Protein AF-0000000081908137 (afdb_homodimer)

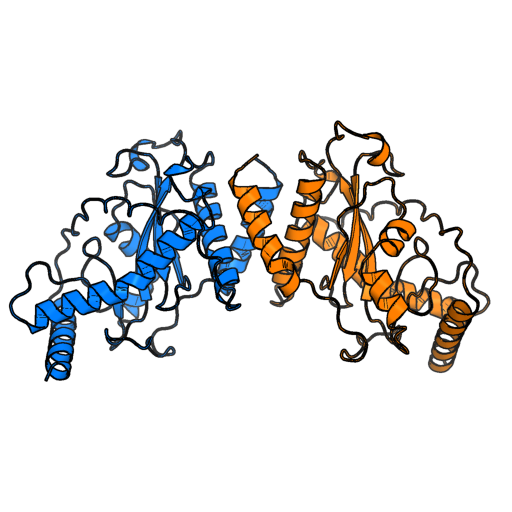Secondary structure (DSSP, 8-state):
--HHHHHHHHHHHHTHHHH--PPPTTTSPPBPSSSTTEEEEEEEEEEEBPPPSSSGGGGB-TTSSBEEEEEEEE-TT--EEEEEEEEETTS-HHHHHHTSHHHHHHHHH--SS-EEEE-TTS---SSEE---SS--SHHHHHHHHHHHHHHHHHHHHHHHHHHH-GGG-GGG--B-S-HHHHHHHHHHHHHHHHHHHHTT------SS-------------------HHHHHHHHHHHHHHHHHH-/--HHHHHHHHHHHHTHHHH--PPPTTTSPPBPSSSTTEEEEEEEEEEEBPPPSSSGGGGB-TTSSBEEEEEEEE-TT--EEEEEEEEETTS-HHHHHHTSHHHHHHHHH--SS-EEEE-TTS---SSEE---SS--SHHHHHHHHHHHHHHHHHHHHHHHHHHH-GGG-GGG--B-S-HHHHHHHHHHHHHHHHHHHHTT------SS-------------------HHHHHHHHHHHHHHHHHH-

Solvent-accessible surface area (backbone atoms only — not comparable to full-atom values): 27047 Å² total; per-residue (Å²): 125,65,66,54,52,56,42,51,40,49,55,41,56,75,46,33,69,81,53,35,52,64,75,55,84,84,78,53,80,52,50,89,60,92,44,77,23,38,64,30,30,44,49,72,48,66,35,31,30,48,78,50,90,68,70,42,71,51,20,34,22,97,84,69,46,36,19,36,36,29,37,40,26,20,35,84,86,41,44,47,21,42,77,46,59,81,43,39,21,49,56,51,63,38,57,55,43,68,73,30,72,64,46,54,50,47,69,69,63,57,52,77,79,40,28,32,38,33,52,57,32,36,66,56,36,71,43,28,47,44,64,68,91,76,56,75,58,68,37,42,46,48,42,37,50,37,51,53,57,61,45,44,31,43,56,49,38,56,51,47,48,27,67,70,34,44,60,49,24,58,91,69,40,57,36,88,51,55,72,69,53,48,31,43,51,52,52,37,51,52,39,53,48,32,61,49,55,76,66,74,56,73,71,71,73,68,88,59,80,76,73,73,74,69,77,74,65,83,63,62,56,51,91,62,87,67,47,71,64,21,52,50,48,53,49,50,52,29,49,52,51,42,59,67,74,99,126,66,68,54,50,56,41,50,40,50,56,42,57,75,46,34,67,81,55,35,54,64,75,53,87,83,77,54,78,52,49,87,59,91,44,77,24,38,66,30,30,44,50,74,46,65,35,31,31,48,77,50,90,69,69,43,70,52,19,34,21,95,84,69,46,36,19,37,34,28,38,37,26,20,35,82,87,41,44,46,21,43,76,47,59,82,42,39,21,49,57,50,64,39,57,55,45,69,72,30,70,63,44,54,49,46,68,70,62,56,51,76,81,40,28,31,38,33,52,56,33,36,62,58,35,71,43,28,47,42,65,68,91,76,58,76,59,69,38,43,47,49,44,38,49,37,51,54,57,60,44,46,32,44,56,49,37,56,50,47,49,29,67,72,34,44,61,49,24,58,91,71,38,56,37,89,50,55,71,69,54,49,30,43,50,51,52,36,50,51,40,51,48,32,61,48,56,76,64,74,56,73,70,71,71,69,88,60,79,75,73,74,74,68,77,73,65,84,63,62,58,53,90,61,86,66,48,71,63,22,52,49,49,54,49,51,52,30,49,51,51,42,59,66,74,98

Sequence (492 aa):
MSNCLAQFLEALQRRAARYIAFPSPGRSAPHPGPFPGVLGLLGSMHVALRAPSENELAFRNARNFHSMNMQVVCDAAGAITNVVAKFPGSCPNAAVLENSALARLLDGMRPEGVWVLGDRSYPLKTWLMTPILFPCGPAEERYNALHHQALSALRHTLTLLKRRFRCLDAAGGCLQYTPQKVCQIFLACCVLHNIALRRRMPLEPPDGPEPDPEPELPLQAPHVQISSEARAVRARIVQQVRDSMGMSNCLAQFLEALQRRAARYIAFPSPGRSAPHPGPFPGVLGLLGSMHVALRAPSENELAFRNARNFHSMNMQVVCDAAGAITNVVAKFPGSCPNAAVLENSALARLLDGMRPEGVWVLGDRSYPLKTWLMTPILFPCGPAEERYNALHHQALSALRHTLTLLKRRFRCLDAAGGCLQYTPQKVCQIFLACCVLHNIALRRRMPLEPPDGPEPDPEPELPLQAPHVQISSEARAVRARIVQQVRDSMG

pLDDT: mean 87.95, std 15.4, range [37.25, 98.69]

Nearest PDB structures (foldseek):
  7xum-assembly1_A  TM=2.821E-01  e=6.887E+00  Homo sapiens
  7xun-assembly1_A  TM=2.230E-01  e=3.275E+00  Homo sapiens

Foldseek 3Di:
DPPVLVVLLVVCVVCLCVQAAQDDQPPDAADDAPQWAERKEKDKAWAAADQDPPPSVQQQAPVGGGTWIKIWIAGQLLQTHDIDQDGHRHDQPQRSLVPDPVVVVCVVVLHPRHAYEYELLHAQDSRYDYQDPDDDDDLSVVVNVRSVVSNVSVVVSNLVLCVVPVSRPCVSPHHHDDSVVSSSVSSSSSSVSSVCSVPVPPDPDPPDPRPDPPPDPPSPRPPDDHDPSSVVSVVVSSVVSVVVVD/DPPVLVVLLVVCVVCLCVQAAQDDQPPDAADDAPQWAERKEKDKAWAAADQDPPPSVQQQAPVGGGTWIKIWIAGQLLQTHDIDQDGHRHDQPQRSLVPDPVVVVCVVVLHPRHAYEYELLHAQDSRYDYQDPDDDDDLSVLVNVRSVVSNVSVVVSNLVLCVVPVSRPCVSPHHHDDSVVSSSVSSSSSSVSSVCSVPVPPPPPPPDPRPDPPPDPPSPRPPDDHDPSSVVSVVVSSVVSVVVVD

InterPro domains:
  IPR026103 Harbinger transposase-derived nuclease, animal [PR02086] (1-20)
  IPR026103 Harbinger transposase-derived nuclease, animal [PR02086] (49-70)
  IPR026103 Harbinger transposase-derived nuclease, animal [PR02086] (70-93)
  IPR026103 Harbinger transposase-derived nuclease, animal [PR02086] (164-185)
  IPR027806 Harbinger transposase-derived nuclease domain [PF13359] (44-194)
  IPR045249 Putative nuclease HARBI1-like [PTHR22930] (2-207)

Organism: Chrysolophus pictus (NCBI:txid9089)

Radius of gyration: 28.2 Å; Cα contacts (8 Å, |Δi|>4): 797; chains: 2; bounding box: 52×85×57 Å

Structure (mmCIF, N/CA/C/O backbone):
data_AF-0000000081908137-model_v1
#
loop_
_entity.id
_entity.type
_entity.pdbx_description
1 polymer 'Putative nuclease HARBI1'
#
loop_
_atom_site.group_PDB
_atom_site.id
_atom_site.type_symbol
_atom_site.label_atom_id
_atom_site.label_alt_id
_atom_site.label_comp_id
_atom_site.label_asym_id
_atom_site.label_entity_id
_atom_site.label_seq_id
_atom_site.pdbx_PDB_ins_code
_atom_site.Cartn_x
_atom_site.Cartn_y
_atom_site.Cartn_z
_atom_site.occupancy
_atom_site.B_iso_or_equiv
_atom_site.auth_seq_id
_atom_site.auth_comp_id
_atom_site.auth_asym_id
_atom_site.auth_atom_id
_atom_site.pdbx_PDB_model_num
ATOM 1 N N . MET A 1 1 ? 19.578 4.137 -6.406 1 45.19 1 MET A N 1
ATOM 2 C CA . MET A 1 1 ? 18.266 4.129 -5.766 1 45.19 1 MET A CA 1
ATOM 3 C C . MET A 1 1 ? 17.453 2.906 -6.195 1 45.19 1 MET A C 1
ATOM 5 O O . MET A 1 1 ? 17.516 2.496 -7.355 1 45.19 1 MET A O 1
ATOM 9 N N . SER A 1 2 ? 17.062 2.135 -5.176 1 63.31 2 SER A N 1
ATOM 10 C CA . SER A 1 2 ? 16.5 0.821 -5.5 1 63.31 2 SER A CA 1
ATOM 11 C C . SER A 1 2 ? 15.297 0.941 -6.418 1 63.31 2 SER A C 1
ATOM 13 O O . SER A 1 2 ? 14.391 1.744 -6.164 1 63.31 2 SER A O 1
ATOM 15 N N . ASN A 1 3 ? 15.43 0.657 -7.734 1 79.38 3 ASN A N 1
ATOM 16 C CA . ASN A 1 3 ? 14.391 0.49 -8.742 1 79.38 3 ASN A CA 1
ATOM 17 C C . ASN A 1 3 ? 13.086 -0.021 -8.125 1 79.38 3 ASN A C 1
ATOM 19 O O . ASN A 1 3 ? 12 0.446 -8.484 1 79.38 3 ASN A O 1
ATOM 23 N N . CYS A 1 4 ? 13.25 -0.655 -7 1 83.94 4 CYS A N 1
ATOM 24 C CA . CYS A 1 4 ? 12.062 -1.228 -6.363 1 83.94 4 CYS A CA 1
ATOM 25 C C . CYS A 1 4 ? 11.258 -0.153 -5.641 1 83.94 4 CYS A C 1
ATOM 27 O O . CYS A 1 4 ? 10.031 -0.113 -5.75 1 83.94 4 CYS A O 1
ATOM 29 N N . LEU A 1 5 ? 11.992 0.728 -4.977 1 87.25 5 LEU A N 1
ATOM 30 C CA . LEU A 1 5 ? 11.32 1.8 -4.254 1 87.25 5 LEU A CA 1
ATOM 31 C C . LEU A 1 5 ? 10.531 2.686 -5.207 1 87.25 5 LEU A C 1
ATOM 33 O O . LEU A 1 5 ? 9.367 3.006 -4.945 1 87.25 5 LEU A O 1
ATOM 37 N N . ALA A 1 6 ? 11.164 2.998 -6.258 1 90.38 6 ALA A N 1
ATOM 38 C CA . ALA A 1 6 ? 10.508 3.846 -7.25 1 90.38 6 ALA A CA 1
ATOM 39 C C . ALA A 1 6 ? 9.227 3.197 -7.758 1 90.38 6 ALA A C 1
ATOM 41 O O . ALA A 1 6 ? 8.203 3.871 -7.926 1 90.38 6 ALA A O 1
ATOM 42 N N . GLN A 1 7 ? 9.242 1.963 -7.965 1 88.44 7 GLN A N 1
ATOM 43 C CA . GLN A 1 7 ? 8.078 1.24 -8.469 1 88.44 7 GLN A CA 1
ATOM 44 C C . GLN A 1 7 ? 6.969 1.184 -7.422 1 88.44 7 GLN A C 1
ATOM 46 O O . GLN A 1 7 ? 5.789 1.349 -7.75 1 88.44 7 GLN A O 1
ATOM 51 N N . PHE A 1 8 ? 7.371 1.001 -6.184 1 90.75 8 PHE A N 1
ATOM 52 C CA . PHE A 1 8 ? 6.402 1.013 -5.09 1 90.75 8 PHE A CA 1
ATOM 53 C C . PHE A 1 8 ? 5.75 2.383 -4.965 1 90.75 8 PHE A C 1
ATOM 55 O O . PHE A 1 8 ? 4.527 2.484 -4.836 1 90.75 8 PHE A O 1
ATOM 62 N N . LEU A 1 9 ? 6.59 3.395 -5.031 1 93.69 9 LEU A N 1
ATOM 63 C CA . LEU A 1 9 ? 6.082 4.758 -4.906 1 93.69 9 LEU A CA 1
ATOM 64 C C . LEU A 1 9 ? 5.102 5.078 -6.027 1 93.69 9 LEU A C 1
ATOM 66 O O . LEU A 1 9 ? 4.047 5.668 -5.785 1 93.69 9 LEU A O 1
ATOM 70 N N . GLU A 1 10 ? 5.434 4.621 -7.199 1 93.12 10 GLU A N 1
ATOM 71 C CA . GLU A 1 10 ? 4.555 4.852 -8.344 1 93.12 10 GLU A CA 1
ATOM 72 C C . GLU A 1 10 ? 3.221 4.133 -8.164 1 93.12 10 GLU A C 1
ATOM 74 O O . GLU A 1 10 ? 2.16 4.703 -8.43 1 93.12 10 GLU A O 1
ATOM 79 N N . ALA A 1 11 ? 3.289 2.951 -7.715 1 90.88 11 ALA A N 1
ATOM 80 C CA . ALA A 1 11 ? 2.08 2.158 -7.508 1 90.88 11 ALA A CA 1
ATOM 81 C C . ALA A 1 11 ? 1.176 2.801 -6.457 1 90.88 11 ALA A C 1
ATOM 83 O O . ALA A 1 11 ? -0.04 2.891 -6.648 1 90.88 11 ALA A O 1
ATOM 84 N N . LEU A 1 12 ? 1.76 3.26 -5.43 1 92.31 12 LEU A N 1
ATOM 85 C CA . LEU A 1 12 ? 0.99 3.871 -4.352 1 92.31 12 LEU A CA 1
ATOM 86 C C . LEU A 1 12 ? 0.445 5.23 -4.777 1 92.31 12 LEU A C 1
ATOM 88 O O . LEU A 1 12 ? -0.684 5.586 -4.43 1 92.31 12 LEU A O 1
ATOM 92 N N . GLN A 1 13 ? 1.273 5.961 -5.488 1 93.56 13 GLN A N 1
ATOM 93 C CA . GLN A 1 13 ? 0.853 7.277 -5.953 1 93.56 13 GLN A CA 1
ATOM 94 C C . GLN A 1 13 ? -0.36 7.172 -6.875 1 93.56 13 GLN A C 1
ATOM 96 O O . GLN A 1 13 ? -1.287 7.98 -6.781 1 93.56 13 GLN A O 1
ATOM 101 N N . ARG A 1 14 ? -0.333 6.168 -7.684 1 89.31 14 ARG A N 1
ATOM 102 C CA . ARG A 1 14 ? -1.414 5.965 -8.641 1 89.31 14 ARG A CA 1
ATOM 103 C C . ARG A 1 14 ? -2.736 5.703 -7.926 1 89.31 14 ARG A C 1
ATOM 105 O O . ARG A 1 14 ? -3.807 5.988 -8.469 1 89.31 14 ARG A O 1
ATOM 112 N N . ARG A 1 15 ? -2.639 5.34 -6.719 1 88.31 15 ARG A N 1
ATOM 113 C CA . ARG A 1 15 ? -3.859 4.965 -6.012 1 88.31 15 ARG A CA 1
ATOM 114 C C . ARG A 1 15 ? -4.105 5.887 -4.824 1 88.31 15 ARG A C 1
ATOM 116 O O . ARG A 1 15 ? -4.98 5.617 -3.994 1 88.31 15 ARG A O 1
ATOM 123 N N . ALA A 1 16 ? -3.396 6.902 -4.781 1 93.94 16 ALA A N 1
ATOM 124 C CA . ALA A 1 16 ? -3.443 7.777 -3.615 1 93.94 16 ALA A CA 1
ATOM 125 C C . ALA A 1 16 ? -4.84 8.359 -3.424 1 93.94 16 ALA A C 1
ATOM 127 O O . ALA A 1 16 ? -5.316 8.484 -2.293 1 93.94 16 ALA A O 1
ATOM 128 N N . ALA A 1 17 ? -5.531 8.688 -4.52 1 92.19 17 ALA A N 1
ATOM 129 C CA . ALA A 1 17 ? -6.824 9.359 -4.469 1 92.19 17 ALA A CA 1
ATOM 130 C C . ALA A 1 17 ? -7.887 8.453 -3.846 1 92.19 17 ALA A C 1
ATOM 132 O O . ALA A 1 17 ? -8.914 8.938 -3.367 1 92.19 17 ALA A O 1
ATOM 133 N N . ARG A 1 18 ? -7.633 7.156 -3.789 1 89.56 18 ARG A N 1
ATOM 134 C CA . ARG A 1 18 ? -8.57 6.207 -3.197 1 89.56 18 ARG A CA 1
ATOM 135 C C . ARG A 1 18 ? -8.453 6.199 -1.677 1 89.56 18 ARG A C 1
ATOM 137 O O . ARG A 1 18 ? -9.406 5.855 -0.978 1 89.56 18 ARG A O 1
ATOM 144 N N . TYR A 1 19 ? -7.332 6.609 -1.253 1 92.44 19 TYR A N 1
ATOM 145 C CA . TYR A 1 19 ? -7.082 6.484 0.179 1 92.44 19 TYR A CA 1
ATOM 146 C C . TYR A 1 19 ? -7.043 7.852 0.849 1 92.44 19 TYR A C 1
ATOM 148 O O . TYR A 1 19 ? -7.18 7.957 2.07 1 92.44 19 TYR A O 1
ATOM 156 N N . ILE A 1 20 ? -6.797 8.828 0.025 1 96.44 20 ILE A N 1
ATOM 157 C CA . ILE A 1 20 ? -6.762 10.211 0.501 1 96.44 20 ILE A CA 1
ATOM 158 C C . ILE A 1 20 ? -7.766 11.055 -0.278 1 96.44 20 ILE A C 1
ATOM 160 O O . ILE A 1 20 ? -7.531 11.398 -1.439 1 96.44 20 ILE A O 1
ATOM 164 N N . ALA A 1 21 ? -8.844 11.328 0.419 1 94.75 21 ALA A N 1
ATOM 165 C CA . ALA A 1 21 ? -9.906 12.094 -0.234 1 94.75 21 ALA A CA 1
ATOM 166 C C . ALA A 1 21 ? -10.562 13.062 0.744 1 94.75 21 ALA A C 1
ATOM 168 O O . ALA A 1 21 ? -11.047 12.648 1.803 1 94.75 21 ALA A O 1
ATOM 169 N N . PHE A 1 22 ? -10.555 14.305 0.347 1 95.19 22 PHE A N 1
ATOM 170 C CA . PHE A 1 22 ? -11.234 15.305 1.156 1 95.19 22 PHE A CA 1
ATOM 171 C C . PHE A 1 22 ? -12.75 15.172 1.031 1 95.19 22 PHE A C 1
ATOM 173 O O . PHE A 1 22 ? -13.273 15.039 -0.075 1 95.19 22 PHE A O 1
ATOM 180 N N . PRO A 1 23 ? -13.359 15.219 2.113 1 91.19 23 PRO A N 1
ATOM 181 C CA . PRO A 1 23 ? -14.812 15.055 2.035 1 91.19 23 PRO A CA 1
ATOM 182 C C . PRO A 1 23 ? -15.5 16.219 1.337 1 91.19 23 PRO A C 1
ATOM 184 O O . PRO A 1 23 ? -15.047 17.359 1.441 1 91.19 23 PRO A O 1
ATOM 187 N N . SER A 1 24 ? -16.422 15.906 0.567 1 84.75 24 SER A N 1
ATOM 188 C CA . SER A 1 24 ? -17.219 16.969 -0.044 1 84.75 24 SER A CA 1
ATOM 189 C C . SER A 1 24 ? -18 17.75 1.007 1 84.75 24 SER A C 1
ATOM 191 O O . SER A 1 24 ? -18.781 17.156 1.769 1 84.75 24 SER A O 1
ATOM 193 N N . PRO A 1 25 ? -17.781 19.094 0.791 1 74.25 25 PRO A N 1
ATOM 194 C CA . PRO A 1 25 ? -18.531 19.906 1.755 1 74.25 25 PRO A CA 1
ATOM 195 C C . PRO A 1 25 ? -20.031 19.844 1.534 1 74.25 25 PRO A C 1
ATOM 197 O O . PRO A 1 25 ? -20.5 19.75 0.392 1 74.25 25 PRO A O 1
ATOM 200 N N . GLY A 1 26 ? -20.844 19.328 2.475 1 68.56 26 GLY A N 1
ATOM 201 C CA . GLY A 1 26 ? -22.297 19.219 2.363 1 68.56 26 GLY A CA 1
ATOM 202 C C . GLY A 1 26 ? -22.781 17.781 2.412 1 68.56 26 GLY A C 1
ATOM 203 O O . GLY A 1 26 ? -23.953 17.531 2.686 1 68.56 26 GLY A O 1
ATOM 204 N N . ARG A 1 27 ? -21.906 16.938 1.953 1 59.53 27 ARG A N 1
ATOM 205 C CA . ARG A 1 27 ? -22.359 15.547 1.912 1 59.53 27 ARG A CA 1
ATOM 206 C C . ARG A 1 27 ? -21.891 14.781 3.145 1 59.53 27 ARG A C 1
ATOM 208 O O . ARG A 1 27 ? -22.375 13.68 3.42 1 59.53 27 ARG A O 1
ATOM 215 N N . SER A 1 28 ? -21.016 15.43 3.789 1 64.69 28 SER A N 1
ATOM 216 C CA . SER A 1 28 ? -20.438 14.703 4.918 1 64.69 28 SER A CA 1
ATOM 217 C C . SER A 1 28 ? -20.781 15.375 6.242 1 64.69 28 SER A C 1
ATOM 219 O O . SER A 1 28 ? -20.75 16.609 6.344 1 64.69 28 SER A O 1
ATOM 221 N N . ALA A 1 29 ? -21.359 14.547 7.066 1 63.62 29 ALA A N 1
ATOM 222 C CA . ALA A 1 29 ? -21.656 15.055 8.406 1 63.62 29 ALA A CA 1
ATOM 223 C C . ALA A 1 29 ? -20.359 15.414 9.148 1 63.62 29 ALA A C 1
ATOM 225 O O . ALA A 1 29 ? -19.359 14.711 9.039 1 63.62 29 ALA A O 1
ATOM 226 N N . PRO A 1 30 ? -20.469 16.578 9.773 1 68.19 30 PRO A N 1
ATOM 227 C CA . PRO A 1 30 ? -19.297 16.938 10.578 1 68.19 30 PRO A CA 1
ATOM 228 C C . PRO A 1 30 ? -18.969 15.891 11.641 1 68.19 30 PRO A C 1
ATOM 230 O O . PRO A 1 30 ? -19.844 15.125 12.055 1 68.19 30 PRO A O 1
ATOM 233 N N . HIS A 1 31 ? -17.672 15.836 11.891 1 70.75 31 HIS A N 1
ATOM 234 C CA . HIS A 1 31 ? -17.266 14.914 12.938 1 70.75 31 HIS A CA 1
ATOM 235 C C . HIS A 1 31 ? -17.812 15.336 14.297 1 70.75 31 HIS A C 1
ATOM 237 O O . HIS A 1 31 ? -17.844 16.531 14.617 1 70.75 31 HIS A O 1
ATOM 243 N N . PRO A 1 32 ? -18.328 14.344 14.883 1 73.81 32 PRO A N 1
ATOM 244 C CA . PRO A 1 32 ? -18.812 14.688 16.219 1 73.81 32 PRO A CA 1
ATOM 245 C C . PRO A 1 32 ? -17.688 15.141 17.156 1 73.81 32 PRO A C 1
ATOM 247 O O . PRO A 1 32 ? -16.562 14.656 17.047 1 73.81 32 PRO A O 1
ATOM 250 N N . GLY A 1 33 ? -17.844 16.234 17.859 1 80.56 33 GLY A N 1
ATOM 251 C CA . GLY A 1 33 ? -16.891 16.734 18.828 1 80.56 33 GLY A CA 1
ATOM 252 C C . GLY A 1 33 ? -17.344 18.031 19.484 1 80.56 33 GLY A C 1
ATOM 253 O O . GLY A 1 33 ? -18.406 18.562 19.172 1 80.56 33 GLY A O 1
ATOM 254 N N . PRO A 1 34 ? -16.516 18.359 20.422 1 83.44 34 PRO A N 1
ATOM 255 C CA . PRO A 1 34 ? -16.875 19.578 21.156 1 83.44 34 PRO A CA 1
ATOM 256 C C . PRO A 1 34 ? -16.828 20.828 20.297 1 83.44 34 PRO A C 1
ATOM 258 O O . PRO A 1 34 ? -17.641 21.734 20.484 1 83.44 34 PRO A O 1
ATOM 261 N N . PHE A 1 35 ? -15.938 20.828 19.359 1 92.06 35 PHE A N 1
ATOM 262 C CA . PHE A 1 35 ? -15.914 21.938 18.406 1 92.06 35 PHE A CA 1
ATOM 263 C C . PHE A 1 35 ? -16.891 21.703 17.266 1 92.06 35 PHE A C 1
ATOM 265 O O . PHE A 1 35 ? -16.844 20.656 16.609 1 92.06 35 PHE A O 1
ATOM 272 N N . PRO A 1 36 ? -17.719 22.562 17.094 1 87.44 36 PRO A N 1
ATOM 273 C CA . PRO A 1 36 ? -18.781 22.281 16.109 1 87.44 36 PRO A CA 1
ATOM 274 C C . PRO A 1 36 ? -18.266 22.312 14.672 1 87.44 36 PRO A C 1
ATOM 276 O O . PRO A 1 36 ? -17.391 23.109 14.344 1 87.44 36 PRO A O 1
ATOM 279 N N . GLY A 1 37 ? -18.766 21.469 13.844 1 90.88 37 GLY A N 1
ATOM 280 C CA . GLY A 1 37 ? -18.688 21.547 12.398 1 90.88 37 GLY A CA 1
ATOM 281 C C . GLY A 1 37 ? -17.297 21.297 11.867 1 90.88 37 GLY A C 1
ATOM 282 O O . GLY A 1 37 ? -16.875 21.938 10.891 1 90.88 37 GLY A O 1
ATOM 283 N N . VAL A 1 38 ? -16.547 20.5 12.461 1 93.38 38 VAL A N 1
ATOM 284 C CA . VAL A 1 38 ? -15.172 20.266 12.023 1 93.38 38 VAL A CA 1
ATOM 285 C C . VAL A 1 38 ? -15.164 19.391 10.773 1 93.38 38 VAL A C 1
ATOM 287 O O . VAL A 1 38 ? -15.586 18.234 10.812 1 93.38 38 VAL A O 1
ATOM 290 N N . LEU A 1 39 ? -14.688 19.969 9.711 1 94.19 39 LEU A N 1
ATOM 291 C CA . LEU A 1 39 ? -14.57 19.281 8.43 1 94.19 39 LEU A CA 1
ATOM 292 C C . LEU A 1 39 ? -13.211 18.609 8.305 1 94.19 39 LEU A C 1
ATOM 294 O O . LEU A 1 39 ? -13.094 17.547 7.68 1 94.19 39 LEU A O 1
ATOM 298 N N . GLY A 1 40 ? -12.211 19.219 8.836 1 96.5 40 GLY A N 1
ATOM 299 C CA . GLY A 1 40 ? -10.844 18.719 8.797 1 96.5 40 GLY A CA 1
ATOM 300 C C . GLY A 1 40 ? -9.891 19.516 9.672 1 96.5 40 GLY A C 1
ATOM 301 O O . GLY A 1 40 ? -10.203 20.641 10.07 1 96.5 40 GLY A O 1
ATOM 302 N N . LEU A 1 41 ? -8.82 18.891 10 1 98 41 LEU A N 1
ATOM 303 C CA . LEU A 1 41 ? -7.758 19.484 10.805 1 98 41 LEU A CA 1
ATOM 304 C C . LEU A 1 41 ? -6.496 19.688 9.977 1 98 41 LEU A C 1
ATOM 306 O O . LEU A 1 41 ? -5.914 18.734 9.477 1 98 41 LEU A O 1
ATOM 310 N N . LEU A 1 42 ? -6.102 20.906 9.875 1 98.56 42 LEU A N 1
ATOM 311 C CA . LEU A 1 42 ? -5.047 21.328 8.961 1 98.56 42 LEU A CA 1
ATOM 312 C C . LEU A 1 42 ? -3.74 21.562 9.711 1 98.56 42 LEU A C 1
ATOM 314 O O . LEU A 1 42 ? -3.727 22.234 10.742 1 98.56 42 LEU A O 1
ATOM 318 N N . GLY A 1 43 ? -2.684 21 9.188 1 98 43 GLY A N 1
ATOM 319 C CA . GLY A 1 43 ? -1.354 21.234 9.727 1 98 43 GLY A CA 1
ATOM 320 C C . GLY A 1 43 ? -0.245 20.953 8.734 1 98 43 GLY A C 1
ATOM 321 O O . GLY A 1 43 ? -0.493 20.859 7.527 1 98 43 GLY A O 1
ATOM 322 N N . SER A 1 44 ? 0.969 20.953 9.258 1 97.56 44 SER A N 1
ATOM 323 C CA . SER A 1 44 ? 2.135 20.766 8.406 1 97.56 44 SER A CA 1
ATOM 324 C C . SER A 1 44 ? 3.18 19.891 9.078 1 97.56 44 SER A C 1
ATOM 326 O O . SER A 1 44 ? 3.174 19.734 10.305 1 97.56 44 SER A O 1
ATOM 328 N N . MET A 1 45 ? 3.977 19.266 8.227 1 96.94 45 MET A N 1
ATOM 329 C CA . MET A 1 45 ? 5.117 18.469 8.68 1 96.94 45 MET A CA 1
ATOM 330 C C . MET A 1 45 ? 6.332 18.719 7.793 1 96.94 45 MET A C 1
ATOM 332 O O . MET A 1 45 ? 6.238 18.656 6.566 1 96.94 45 MET A O 1
ATOM 336 N N . HIS A 1 46 ? 7.457 19.047 8.438 1 97.12 46 HIS A N 1
ATOM 337 C CA . HIS A 1 46 ? 8.703 19.188 7.695 1 97.12 46 HIS A CA 1
ATOM 338 C C . HIS A 1 46 ? 9.43 17.859 7.586 1 97.12 46 HIS A C 1
ATOM 340 O O . HIS A 1 46 ? 9.695 17.203 8.594 1 97.12 46 HIS A O 1
ATOM 346 N N . VAL A 1 47 ? 9.688 17.453 6.418 1 97.12 47 VAL A N 1
ATOM 347 C CA . VAL A 1 47 ? 10.438 16.234 6.152 1 97.12 47 VAL A CA 1
ATOM 348 C C . VAL A 1 47 ? 11.859 16.594 5.703 1 97.12 47 VAL A C 1
ATOM 350 O O . VAL A 1 47 ? 12.047 17.234 4.668 1 97.12 47 VAL A O 1
ATOM 353 N N . ALA A 1 48 ? 12.781 16.172 6.484 1 96.56 48 ALA A N 1
ATOM 354 C CA . ALA A 1 48 ? 14.18 16.531 6.25 1 96.56 48 ALA A CA 1
ATOM 355 C C . ALA A 1 48 ? 14.734 15.805 5.027 1 96.56 48 ALA A C 1
ATOM 357 O O . ALA A 1 48 ? 14.438 14.633 4.812 1 96.56 48 ALA A O 1
ATOM 358 N N . LEU A 1 49 ? 15.516 16.516 4.195 1 95.81 49 LEU A N 1
ATOM 359 C CA . LEU A 1 49 ? 16.188 15.914 3.047 1 95.81 49 LEU A CA 1
ATOM 360 C C . LEU A 1 49 ? 17.625 16.438 2.92 1 95.81 49 LEU A C 1
ATOM 362 O O . LEU A 1 49 ? 17.969 17.469 3.525 1 95.81 49 LEU A O 1
ATOM 366 N N . ARG A 1 50 ? 18.375 15.695 2.199 1 93.88 50 ARG A N 1
ATOM 367 C CA . ARG A 1 50 ? 19.719 16.156 1.888 1 93.88 50 ARG A CA 1
ATOM 368 C C . ARG A 1 50 ? 19.688 17.469 1.095 1 93.88 50 ARG A C 1
ATOM 370 O O . ARG A 1 50 ? 18.812 17.656 0.243 1 93.88 50 ARG A O 1
ATOM 377 N N . ALA A 1 51 ? 20.609 18.312 1.377 1 94 51 ALA A N 1
ATOM 378 C CA . ALA A 1 51 ? 20.672 19.594 0.68 1 94 51 ALA A CA 1
ATOM 379 C C . ALA A 1 51 ? 20.656 19.391 -0.833 1 94 51 ALA A C 1
ATOM 381 O O . ALA A 1 51 ? 21.547 18.75 -1.396 1 94 51 ALA A O 1
ATOM 382 N N . PRO A 1 52 ? 19.609 19.938 -1.477 1 92.75 52 PRO A N 1
ATOM 383 C CA . PRO A 1 52 ? 19.594 19.844 -2.938 1 92.75 52 PRO A CA 1
ATOM 384 C C . PRO A 1 52 ? 20.672 20.688 -3.6 1 92.75 52 PRO A C 1
ATOM 386 O O . PRO A 1 52 ? 21.094 21.703 -3.035 1 92.75 52 PRO A O 1
ATOM 389 N N . SER A 1 53 ? 21.016 20.234 -4.73 1 91.81 53 SER A N 1
ATOM 390 C CA . SER A 1 53 ? 22.078 20.922 -5.445 1 91.81 53 SER A CA 1
ATOM 391 C C . SER A 1 53 ? 21.578 22.25 -6.027 1 91.81 53 SER A C 1
ATOM 393 O O . SER A 1 53 ? 22.328 23.219 -6.102 1 91.81 53 SER A O 1
ATOM 395 N N . GLU A 1 54 ? 20.391 22.25 -6.406 1 91.5 54 GLU A N 1
ATOM 396 C CA . GLU A 1 54 ? 19.797 23.438 -6.996 1 91.5 54 GLU A CA 1
ATOM 397 C C . GLU A 1 54 ? 18.938 24.188 -5.984 1 91.5 54 GLU A C 1
ATOM 399 O O . GLU A 1 54 ? 18.125 23.594 -5.289 1 91.5 54 GLU A O 1
ATOM 404 N N . ASN A 1 55 ? 19.094 25.562 -5.867 1 93.12 55 ASN A N 1
ATOM 405 C CA . ASN A 1 55 ? 18.281 26.422 -5.016 1 93.12 55 ASN A CA 1
ATOM 406 C C . ASN A 1 55 ? 18.25 25.922 -3.574 1 93.12 55 ASN A C 1
ATOM 408 O O . ASN A 1 55 ? 17.188 25.781 -2.977 1 93.12 55 ASN A O 1
ATOM 412 N N . GLU A 1 56 ? 19.359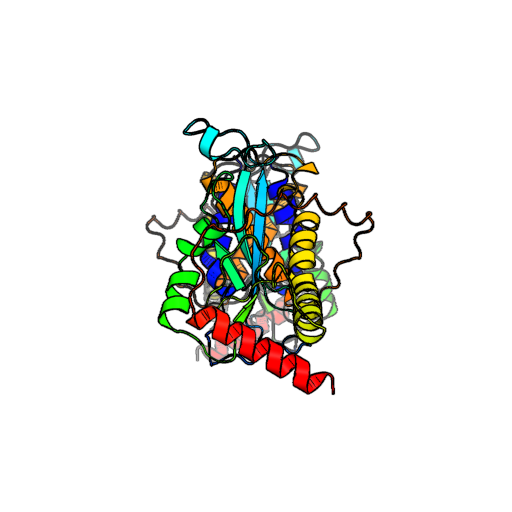 25.609 -3.082 1 94.38 56 GLU A N 1
ATOM 413 C CA . GLU A 1 56 ? 19.516 25 -1.76 1 94.38 56 GLU A CA 1
ATOM 414 C C . GLU A 1 56 ? 18.797 25.844 -0.695 1 94.38 56 GLU A C 1
ATOM 416 O O . GLU A 1 56 ? 18.156 25.297 0.201 1 94.38 56 GLU A O 1
ATOM 421 N N . LEU A 1 57 ? 18.891 27.141 -0.729 1 94.31 57 LEU A N 1
ATOM 422 C CA . LEU A 1 57 ? 18.375 28.031 0.291 1 94.31 57 LEU A CA 1
ATOM 423 C C . LEU A 1 57 ? 16.859 27.922 0.388 1 94.31 57 LEU A C 1
ATOM 425 O O . LEU A 1 57 ? 16.281 28.125 1.46 1 94.31 57 LEU A O 1
ATOM 429 N N . ALA A 1 58 ? 16.234 27.625 -0.714 1 96.69 58 ALA A N 1
ATOM 430 C CA . ALA A 1 58 ? 14.773 27.469 -0.729 1 96.69 58 ALA A CA 1
ATOM 431 C C . ALA A 1 58 ? 14.328 26.344 0.198 1 96.69 58 ALA A C 1
ATOM 433 O O . ALA A 1 58 ? 13.211 26.359 0.714 1 96.69 58 ALA A O 1
ATOM 434 N N . PHE A 1 59 ? 15.273 25.484 0.46 1 97.38 59 PHE A N 1
ATOM 435 C CA . PHE A 1 59 ? 14.891 24.281 1.203 1 97.38 59 PHE A CA 1
ATOM 436 C C . PHE A 1 59 ? 15.289 24.406 2.668 1 97.38 59 PHE A C 1
ATOM 438 O O . PHE A 1 59 ? 15.016 23.516 3.471 1 97.38 59 PHE A O 1
ATOM 445 N N . ARG A 1 60 ? 15.859 25.484 3.09 1 96.19 60 ARG A N 1
ATOM 446 C CA . ARG A 1 60 ? 16.234 25.719 4.48 1 96.19 60 ARG A CA 1
ATOM 447 C C . ARG A 1 60 ? 15.055 26.266 5.277 1 96.19 60 ARG A C 1
ATOM 449 O O . ARG A 1 60 ? 14.516 27.328 4.949 1 96.19 60 ARG A O 1
ATOM 456 N N . ASN A 1 61 ? 14.68 25.453 6.281 1 93.75 61 ASN A N 1
ATOM 457 C CA . ASN A 1 61 ? 13.531 25.891 7.07 1 93.75 61 ASN A CA 1
ATOM 458 C C . ASN A 1 61 ? 13.953 26.797 8.219 1 93.75 61 ASN A C 1
ATOM 460 O O . ASN A 1 61 ? 15.133 27.125 8.352 1 93.75 61 ASN A O 1
ATOM 464 N N . ALA A 1 62 ? 12.977 27.266 8.984 1 90.31 62 ALA A N 1
ATOM 465 C CA . ALA A 1 62 ? 13.203 28.219 10.07 1 90.31 62 ALA A CA 1
ATOM 466 C C . ALA A 1 62 ? 14.078 27.609 11.164 1 90.31 62 ALA A C 1
ATOM 468 O O . ALA A 1 62 ? 14.664 28.328 11.977 1 90.31 62 ALA A O 1
ATOM 469 N N . ARG A 1 63 ? 14.156 26.297 11.195 1 91.31 63 ARG A N 1
ATOM 470 C CA . ARG A 1 63 ? 14.992 25.609 12.172 1 91.31 63 ARG A CA 1
ATOM 471 C C . ARG A 1 63 ? 16.391 25.344 11.625 1 91.31 63 ARG A C 1
ATOM 473 O O . ARG A 1 63 ? 17.172 24.594 12.219 1 91.31 63 ARG A O 1
ATOM 480 N N . ASN A 1 64 ? 16.578 25.781 10.5 1 91.94 64 ASN A N 1
ATOM 481 C CA . ASN A 1 64 ? 17.906 25.812 9.891 1 91.94 64 ASN A CA 1
ATOM 482 C C . ASN A 1 64 ? 18.344 24.438 9.398 1 91.94 64 ASN A C 1
ATOM 484 O O . ASN A 1 64 ? 19.516 24.078 9.5 1 91.94 64 ASN A O 1
ATOM 488 N N . PHE A 1 65 ? 17.484 23.656 8.945 1 94.5 65 PHE A N 1
ATOM 489 C CA . PHE A 1 65 ? 17.812 22.438 8.219 1 94.5 65 PHE A CA 1
ATOM 490 C C . PHE A 1 65 ? 17 22.328 6.93 1 94.5 65 PHE A C 1
ATOM 492 O O . PHE A 1 65 ? 16.016 23.062 6.754 1 94.5 65 PHE A O 1
ATOM 499 N N . HIS A 1 66 ? 17.484 21.562 6.012 1 96.94 66 HIS A N 1
ATOM 500 C CA . HIS A 1 66 ? 16.828 21.438 4.719 1 96.94 66 HIS A CA 1
ATOM 501 C C . HIS A 1 66 ? 15.633 20.484 4.797 1 96.94 66 HIS A C 1
ATOM 503 O O . HIS A 1 66 ? 15.766 19.359 5.273 1 96.94 66 HIS A O 1
ATOM 509 N N . SER A 1 67 ? 14.469 20.984 4.324 1 97.56 67 SER A N 1
ATOM 510 C CA . SER A 1 67 ? 13.266 20.172 4.418 1 97.56 67 SER A CA 1
ATOM 511 C C . SER A 1 67 ? 12.273 20.516 3.316 1 97.56 67 SER A C 1
ATOM 513 O O . SER A 1 67 ? 12.445 21.516 2.607 1 97.56 67 SER A O 1
ATOM 515 N N . MET A 1 68 ? 11.414 19.578 3.055 1 97.81 68 MET A N 1
ATOM 516 C CA . MET A 1 68 ? 10.164 19.906 2.379 1 97.81 68 MET A CA 1
ATOM 517 C C . MET A 1 68 ? 9.07 20.234 3.389 1 97.81 68 MET A C 1
ATOM 519 O O . MET A 1 68 ? 8.992 19.609 4.449 1 97.81 68 MET A O 1
ATOM 523 N N . ASN A 1 69 ? 8.242 21.266 3.133 1 98.12 69 ASN A N 1
ATOM 524 C CA . ASN A 1 69 ? 7.086 21.609 3.953 1 98.12 69 ASN A CA 1
ATOM 525 C C . ASN A 1 69 ? 5.816 20.938 3.441 1 98.12 69 ASN A C 1
ATOM 527 O O . ASN A 1 69 ? 5.25 21.359 2.434 1 98.12 69 ASN A O 1
ATOM 531 N N . MET A 1 70 ? 5.371 19.859 4.184 1 98.5 70 MET A N 1
ATOM 532 C CA . MET A 1 70 ? 4.223 19.047 3.781 1 98.5 70 MET A CA 1
ATOM 533 C C . MET A 1 70 ? 2.961 19.484 4.512 1 98.5 70 MET A C 1
ATOM 535 O O . MET A 1 70 ? 2.922 19.484 5.746 1 98.5 70 MET A O 1
ATOM 539 N N . GLN A 1 71 ? 1.938 19.906 3.734 1 98.69 71 GLN A N 1
ATOM 540 C CA . GLN A 1 71 ? 0.645 20.219 4.332 1 98.69 71 GLN A CA 1
ATOM 541 C C . GLN A 1 71 ? -0.237 18.969 4.43 1 98.69 71 GLN A C 1
ATOM 543 O O . GLN A 1 71 ? -0.315 18.188 3.482 1 98.69 71 GLN A O 1
ATOM 548 N N . VAL A 1 72 ? -0.881 18.766 5.582 1 98.69 72 VAL A N 1
ATOM 549 C CA . VAL A 1 72 ? -1.722 17.594 5.824 1 98.69 72 VAL A CA 1
ATOM 550 C C . VAL A 1 72 ? -3.057 18.031 6.422 1 98.69 72 VAL A C 1
ATOM 552 O O . VAL A 1 72 ? -3.098 18.906 7.285 1 98.69 72 VAL A O 1
ATOM 555 N N . VAL A 1 73 ? -4.156 17.469 5.898 1 98.56 73 VAL A N 1
ATOM 556 C CA . VAL A 1 73 ? -5.461 17.562 6.551 1 98.56 73 VAL A CA 1
ATOM 557 C C . VAL A 1 73 ? -5.906 16.156 6.992 1 98.56 73 VAL A C 1
ATOM 559 O O . VAL A 1 73 ? -5.801 15.195 6.23 1 98.56 73 VAL A O 1
ATOM 562 N N . CYS A 1 74 ? -6.312 16.016 8.219 1 97.69 74 CYS A N 1
ATOM 563 C CA . CYS A 1 74 ? -6.887 14.75 8.656 1 97.69 74 CYS A CA 1
ATOM 564 C C . CYS A 1 74 ? -8.219 14.969 9.359 1 97.69 74 CYS A C 1
ATOM 566 O O . CYS A 1 74 ? -8.586 16.109 9.664 1 97.69 74 CYS A O 1
ATOM 568 N N . ASP A 1 75 ? -8.992 13.969 9.531 1 94.69 75 ASP A N 1
ATOM 569 C CA . ASP A 1 75 ? -10.234 14.055 10.305 1 94.69 75 ASP A CA 1
ATOM 570 C C . ASP A 1 75 ? -9.984 13.711 11.773 1 94.69 75 ASP A C 1
ATOM 572 O O . ASP A 1 75 ? -8.844 13.523 12.195 1 94.69 75 ASP A O 1
ATOM 576 N N . ALA A 1 76 ? -11.047 13.664 12.516 1 93.06 76 ALA A N 1
ATOM 577 C CA . ALA A 1 76 ? -10.945 13.484 13.961 1 93.06 76 ALA A CA 1
ATOM 578 C C . ALA A 1 76 ? -10.445 12.078 14.305 1 93.06 76 ALA A C 1
ATOM 580 O O . ALA A 1 76 ? -9.93 11.852 15.398 1 93.06 76 ALA A O 1
ATOM 581 N N . ALA A 1 77 ? -10.578 11.172 13.367 1 92 77 ALA A N 1
ATOM 582 C CA . ALA A 1 77 ? -10.148 9.789 13.586 1 92 77 ALA A CA 1
ATOM 583 C C . ALA A 1 77 ? -8.688 9.602 13.172 1 92 77 ALA A C 1
ATOM 585 O O . ALA A 1 77 ? -8.117 8.523 13.375 1 92 77 ALA A O 1
ATOM 586 N N . GLY A 1 78 ? -8.117 10.617 12.562 1 95.12 78 GLY A N 1
ATOM 587 C CA . GLY A 1 78 ? -6.711 10.555 12.188 1 95.12 78 GLY A CA 1
ATOM 588 C C . GLY A 1 78 ? -6.492 10.125 10.75 1 95.12 78 GLY A C 1
ATOM 589 O O . GLY A 1 78 ? -5.352 9.922 10.328 1 95.12 78 GLY A O 1
ATOM 590 N N . ALA A 1 79 ? -7.602 9.969 10.047 1 96 79 ALA A N 1
ATOM 591 C CA . ALA A 1 79 ? -7.469 9.656 8.625 1 96 79 ALA A CA 1
ATOM 592 C C . ALA A 1 79 ? -7.059 10.891 7.832 1 96 79 ALA A C 1
ATOM 594 O O . ALA A 1 79 ? -7.688 11.945 7.941 1 96 79 ALA A O 1
ATOM 595 N N . ILE A 1 80 ? -6.02 10.703 7.023 1 98 80 ILE A N 1
ATOM 596 C CA . ILE A 1 80 ? -5.535 11.82 6.211 1 98 80 ILE A CA 1
ATOM 597 C C . ILE A 1 80 ? -6.434 11.992 4.988 1 98 80 ILE A C 1
ATOM 599 O O . ILE A 1 80 ? -6.645 11.047 4.223 1 98 80 ILE A O 1
ATOM 603 N N . THR A 1 81 ? -6.918 13.203 4.832 1 97.75 81 THR A N 1
ATOM 604 C CA . THR A 1 81 ? -7.93 13.406 3.801 1 97.75 81 THR A CA 1
ATOM 605 C C . THR A 1 81 ? -7.398 14.305 2.688 1 97.75 81 THR A C 1
ATOM 607 O O . THR A 1 81 ? -7.992 14.391 1.61 1 97.75 81 THR A O 1
ATOM 610 N N . ASN A 1 82 ? -6.301 14.969 2.922 1 98.38 82 ASN A N 1
ATOM 611 C CA . ASN A 1 82 ? -5.664 15.82 1.92 1 98.38 82 ASN A CA 1
ATOM 612 C C . ASN A 1 82 ? -4.172 15.992 2.199 1 98.38 82 ASN A C 1
ATOM 614 O O . ASN A 1 82 ? -3.76 16.062 3.357 1 98.38 82 ASN A O 1
ATOM 618 N N . VAL A 1 83 ? -3.416 16.031 1.12 1 98.62 83 VAL A N 1
ATOM 619 C CA . VAL A 1 83 ? -1.972 16.203 1.237 1 98.62 83 VAL A CA 1
ATOM 620 C C . VAL A 1 83 ? -1.476 17.156 0.149 1 98.62 83 VAL A C 1
ATOM 622 O O . VAL A 1 83 ? -1.862 17.031 -1.016 1 98.62 83 VAL A O 1
ATOM 625 N N . VAL A 1 84 ? -0.729 18.172 0.562 1 98.56 84 VAL A N 1
ATOM 626 C CA . VAL A 1 84 ? 0.04 19.016 -0.359 1 98.56 84 VAL A CA 1
ATOM 627 C C . VAL A 1 84 ? 1.533 18.812 -0.104 1 98.56 84 VAL A C 1
ATOM 629 O O . VAL A 1 84 ? 2.059 19.266 0.915 1 98.56 84 VAL A O 1
ATOM 632 N N . ALA A 1 85 ? 2.154 18.109 -1.008 1 97.88 85 ALA A N 1
ATOM 633 C CA . ALA A 1 85 ? 3.572 17.766 -0.899 1 97.88 85 ALA A CA 1
ATOM 634 C C . ALA A 1 85 ? 4.359 18.328 -2.086 1 97.88 85 ALA A C 1
ATOM 636 O O . ALA A 1 85 ? 4.703 17.578 -3.008 1 97.88 85 ALA A O 1
ATOM 637 N N . LYS A 1 86 ? 4.68 19.609 -2.041 1 97.56 86 LYS A N 1
ATOM 638 C CA . LYS A 1 86 ? 5.301 20.203 -3.221 1 97.56 86 LYS A CA 1
ATOM 639 C C . LYS A 1 86 ? 6.242 21.344 -2.834 1 97.56 86 LYS A C 1
ATOM 641 O O . LYS A 1 86 ? 7.078 21.766 -3.635 1 97.56 86 LYS A O 1
ATOM 646 N N . PHE A 1 87 ? 6.184 21.844 -1.632 1 98 87 PHE A N 1
ATOM 647 C CA . PHE A 1 87 ? 6.816 23.125 -1.332 1 98 87 PHE A CA 1
ATOM 648 C C . PHE A 1 87 ? 8.078 22.922 -0.505 1 98 87 PHE A C 1
ATOM 650 O O . PHE A 1 87 ? 8.117 22.078 0.381 1 98 87 PHE A O 1
ATOM 657 N N . PRO A 1 88 ? 9.086 23.766 -0.766 1 98.12 88 PRO A N 1
ATOM 658 C CA . PRO A 1 88 ? 10.312 23.688 0.025 1 98.12 88 PRO A CA 1
ATOM 659 C C . PRO A 1 88 ? 10.125 24.188 1.459 1 98.12 88 PRO A C 1
ATOM 661 O O . PRO A 1 88 ? 9.125 24.844 1.762 1 98.12 88 PRO A O 1
ATOM 664 N N . GLY A 1 89 ? 11.055 23.875 2.271 1 97.44 89 GLY A N 1
ATOM 665 C CA . GLY A 1 89 ? 10.961 24.094 3.703 1 97.44 89 GLY A CA 1
ATOM 666 C C . GLY A 1 89 ? 10.922 25.562 4.074 1 97.44 89 GLY A C 1
ATOM 667 O O . GLY A 1 89 ? 10.5 25.922 5.172 1 97.44 89 GLY A O 1
ATOM 668 N N . SER A 1 90 ? 11.312 26.406 3.18 1 96.88 90 SER A N 1
ATOM 669 C CA . SER A 1 90 ? 11.328 27.844 3.473 1 96.88 90 SER A CA 1
ATOM 670 C C . SER A 1 90 ? 9.938 28.453 3.328 1 96.88 90 SER A C 1
ATOM 672 O O . SER A 1 90 ? 9.695 29.562 3.797 1 96.88 90 SER A O 1
ATOM 674 N N . CYS A 1 91 ? 9.047 27.797 2.654 1 97.06 91 CYS A N 1
ATOM 675 C CA . CYS A 1 91 ? 7.711 28.312 2.389 1 97.06 91 CYS A CA 1
ATOM 676 C C . CYS A 1 91 ? 6.863 28.312 3.654 1 97.06 91 CYS A C 1
ATOM 678 O O . CYS A 1 91 ? 6.746 27.281 4.328 1 97.06 91 CYS A O 1
ATOM 680 N N . PRO A 1 92 ? 6.27 29.438 4 1 96.44 92 PRO A N 1
ATOM 681 C CA . PRO A 1 92 ? 5.379 29.469 5.164 1 96.44 92 PRO A CA 1
ATOM 682 C C . PRO A 1 92 ? 4.102 28.672 4.949 1 96.44 92 PRO A C 1
ATOM 684 O O . PRO A 1 92 ? 3.648 28.516 3.814 1 96.44 92 PRO A O 1
ATOM 687 N N . ASN A 1 93 ? 3.52 28.188 6.02 1 97.19 93 ASN A N 1
ATOM 688 C CA . ASN A 1 93 ? 2.303 27.391 5.973 1 97.19 93 ASN A CA 1
ATOM 689 C C . ASN A 1 93 ? 1.188 28.094 5.211 1 97.19 93 ASN A C 1
ATOM 691 O O . ASN A 1 93 ? 0.502 27.484 4.391 1 97.19 93 ASN A O 1
ATOM 695 N N . ALA A 1 94 ? 1.031 29.391 5.469 1 96.88 94 ALA A N 1
ATOM 696 C CA . ALA A 1 94 ? -0.02 30.172 4.82 1 96.88 94 ALA A CA 1
ATOM 697 C C . ALA A 1 94 ? 0.15 30.156 3.303 1 96.88 94 ALA A C 1
ATOM 699 O O . ALA A 1 94 ? -0.83 30.047 2.562 1 96.88 94 ALA A O 1
ATOM 700 N N . ALA A 1 95 ? 1.365 30.266 2.879 1 96.81 95 ALA A N 1
ATOM 701 C CA . ALA A 1 95 ? 1.643 30.281 1.444 1 96.81 95 ALA A CA 1
ATOM 702 C C . ALA A 1 95 ? 1.365 28.906 0.817 1 96.81 95 ALA A C 1
ATOM 704 O O . ALA A 1 95 ? 0.835 28.828 -0.294 1 96.81 95 ALA A O 1
ATOM 705 N N . VAL A 1 96 ? 1.771 27.859 1.511 1 97.94 96 VAL A N 1
ATOM 706 C CA . VAL A 1 96 ? 1.494 26.516 1.025 1 97.94 96 VAL A CA 1
ATOM 707 C C . VAL A 1 96 ? -0.009 26.328 0.831 1 97.94 96 VAL A C 1
ATOM 709 O O . VAL A 1 96 ? -0.455 25.875 -0.226 1 97.94 96 VAL A O 1
ATOM 712 N N . LEU A 1 97 ? -0.799 26.75 1.826 1 98.19 97 LEU A N 1
ATOM 713 C CA . LEU A 1 97 ? -2.25 26.625 1.743 1 98.19 97 LEU A CA 1
ATOM 714 C C . LEU A 1 97 ? -2.803 27.438 0.583 1 98.19 97 LEU A C 1
ATOM 716 O O . LEU A 1 97 ? -3.592 26.938 -0.219 1 98.19 97 LEU A O 1
ATOM 720 N N . GLU A 1 98 ? -2.402 28.672 0.496 1 96.56 98 GLU A N 1
ATOM 721 C CA . GLU A 1 98 ? -2.916 29.609 -0.505 1 96.56 98 GLU A CA 1
ATOM 722 C C . GLU A 1 98 ? -2.707 29.062 -1.918 1 96.56 98 GLU A C 1
ATOM 724 O O . GLU A 1 98 ? -3.502 29.344 -2.818 1 96.56 98 GLU A O 1
ATOM 729 N N . ASN A 1 99 ? -1.684 28.281 -2.088 1 97.44 99 ASN A N 1
ATOM 730 C CA . ASN A 1 99 ? -1.347 27.766 -3.408 1 97.44 99 ASN A CA 1
ATOM 731 C C . ASN A 1 99 ? -1.839 26.328 -3.586 1 97.44 99 ASN A C 1
ATOM 733 O O . ASN A 1 99 ? -1.407 25.625 -4.504 1 97.44 99 ASN A O 1
ATOM 737 N N . SER A 1 100 ? -2.691 25.938 -2.76 1 97.88 100 SER A N 1
ATOM 738 C CA . SER A 1 100 ? -3.197 24.578 -2.816 1 97.88 100 SER A CA 1
ATOM 739 C C . SER A 1 100 ? -4.543 24.516 -3.535 1 97.88 100 SER A C 1
ATOM 741 O O . SER A 1 100 ? -5.289 25.5 -3.553 1 97.88 100 SER A O 1
ATOM 743 N N . ALA A 1 101 ? -4.801 23.328 -4.129 1 96.94 101 ALA A N 1
ATOM 744 C CA . ALA A 1 101 ? -6.109 23.078 -4.73 1 96.94 101 ALA A CA 1
ATOM 745 C C . ALA A 1 101 ? -7.211 23.109 -3.676 1 96.94 101 ALA A C 1
ATOM 747 O O . ALA A 1 101 ? -8.336 23.531 -3.959 1 96.94 101 ALA A O 1
ATOM 748 N N . LEU A 1 102 ? -6.918 22.766 -2.5 1 96.75 102 LEU A N 1
ATOM 749 C CA . LEU A 1 102 ? -7.891 22.75 -1.412 1 96.75 102 LEU A CA 1
ATOM 750 C C . LEU A 1 102 ? -8.406 24.141 -1.113 1 96.75 102 LEU A C 1
ATOM 752 O O . LEU A 1 102 ? -9.609 24.359 -0.96 1 96.75 102 LEU A O 1
ATOM 756 N N . ALA A 1 103 ? -7.5 25.078 -1.017 1 97.12 103 ALA A N 1
ATOM 757 C CA . ALA A 1 103 ? -7.898 26.453 -0.753 1 97.12 103 ALA A CA 1
ATOM 758 C C . ALA A 1 103 ? -8.805 26.984 -1.862 1 97.12 103 ALA A C 1
ATOM 760 O O . ALA A 1 103 ? -9.82 27.625 -1.59 1 97.12 103 ALA A O 1
ATOM 761 N N . ARG A 1 104 ? -8.414 26.672 -3.09 1 96.94 104 ARG A N 1
ATOM 762 C CA . ARG A 1 104 ? -9.234 27.109 -4.219 1 96.94 104 ARG A CA 1
ATOM 763 C C . ARG A 1 104 ? -10.633 26.516 -4.137 1 96.94 104 ARG A C 1
ATOM 765 O O . ARG A 1 104 ? -11.625 27.203 -4.363 1 96.94 104 ARG A O 1
ATOM 772 N N . LEU A 1 105 ? -10.664 25.328 -3.795 1 95.69 105 LEU A N 1
ATOM 773 C CA . LEU A 1 105 ? -11.938 24.609 -3.689 1 95.69 105 LEU A CA 1
ATOM 774 C C . LEU A 1 105 ? -12.82 25.234 -2.613 1 95.69 105 LEU A C 1
ATOM 776 O O . LEU A 1 105 ? -13.977 25.578 -2.873 1 95.69 105 LEU A O 1
ATOM 780 N N . LEU A 1 106 ? -12.312 25.5 -1.474 1 95.94 106 LEU A N 1
ATOM 781 C CA . LEU A 1 106 ? -13.109 25.953 -0.335 1 95.94 106 LEU A CA 1
ATOM 782 C C . LEU A 1 106 ? -13.43 27.438 -0.452 1 95.94 106 LEU A C 1
ATOM 784 O O . LEU A 1 106 ? -14.484 27.875 0.002 1 95.94 106 LEU A O 1
ATOM 788 N N . ASP A 1 107 ? -12.531 28.156 -1.058 1 95.44 107 ASP A N 1
ATOM 789 C CA . ASP A 1 107 ? -12.82 29.562 -1.35 1 95.44 107 ASP A CA 1
ATOM 790 C C . ASP A 1 107 ? -14 29.688 -2.301 1 95.44 107 ASP A C 1
ATOM 792 O O . ASP A 1 107 ? -14.781 30.641 -2.203 1 95.44 107 ASP A O 1
ATOM 796 N N . GLY A 1 108 ? -14.039 28.734 -3.215 1 94.31 108 GLY A N 1
ATOM 797 C CA . GLY A 1 108 ? -15.125 28.75 -4.18 1 94.31 108 GLY A CA 1
ATOM 798 C C . GLY A 1 108 ? -16.438 28.266 -3.607 1 94.31 108 GLY A C 1
ATOM 799 O O . GLY A 1 108 ? -17.484 28.875 -3.82 1 94.31 108 GLY A O 1
ATOM 800 N N . MET A 1 109 ? -16.391 27.281 -2.799 1 92 109 MET A N 1
ATOM 801 C CA . MET A 1 109 ? -17.594 26.641 -2.264 1 92 109 MET A CA 1
ATOM 802 C C . MET A 1 109 ? -18.172 27.438 -1.102 1 92 109 MET A C 1
ATOM 804 O O . MET A 1 109 ? -19.375 27.484 -0.913 1 92 109 MET A O 1
ATOM 808 N N . ARG A 1 110 ? -17.359 28 -0.307 1 89.94 110 ARG A N 1
ATOM 809 C CA . ARG A 1 110 ? -17.75 28.766 0.877 1 89.94 110 ARG A CA 1
ATOM 810 C C . ARG A 1 110 ? -18.734 27.984 1.737 1 89.94 110 ARG A C 1
ATOM 812 O O . ARG A 1 110 ? -19.844 28.453 1.986 1 89.94 110 ARG A O 1
ATOM 819 N N . PRO A 1 111 ? -18.266 26.797 2.16 1 90.56 111 PRO A N 1
ATOM 820 C CA . PRO A 1 111 ? -19.188 25.984 2.951 1 90.56 111 PRO A CA 1
ATOM 821 C C . PRO A 1 111 ? -19.656 26.688 4.223 1 90.56 111 PRO A C 1
ATOM 823 O O . PRO A 1 111 ? -18.891 27.422 4.84 1 90.56 111 PRO A O 1
ATOM 826 N N . GLU A 1 112 ? -20.906 26.422 4.562 1 87.31 112 GLU A N 1
ATOM 827 C CA . GLU A 1 112 ? -21.484 27.016 5.766 1 87.31 112 GLU A CA 1
ATOM 828 C C . GLU A 1 112 ? -21.703 25.969 6.848 1 87.31 112 GLU A C 1
ATOM 830 O O . GLU A 1 112 ? -22.109 24.828 6.551 1 87.31 112 GLU A O 1
ATOM 835 N N . GLY A 1 113 ? -21.328 26.281 8.008 1 89.12 113 GLY A N 1
ATOM 836 C CA . GLY A 1 11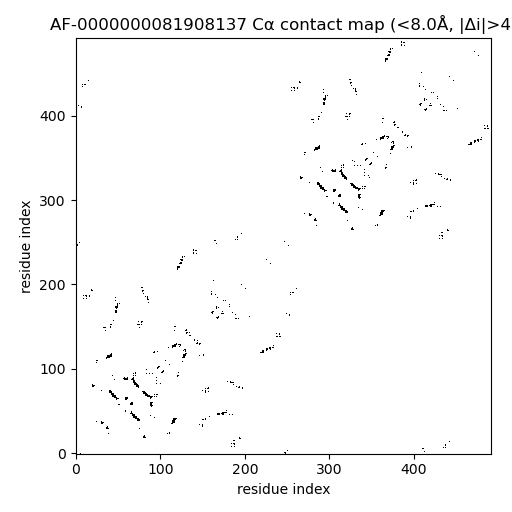3 ? -21.609 25.422 9.141 1 89.12 113 GLY A CA 1
ATOM 837 C C . GLY A 1 113 ? -20.547 24.344 9.352 1 89.12 113 GLY A C 1
ATOM 838 O O . GLY A 1 113 ? -20.656 23.547 10.281 1 89.12 113 GLY A O 1
ATOM 839 N N . VAL A 1 114 ? -19.625 24.297 8.406 1 92.75 114 VAL A N 1
ATOM 840 C CA . VAL A 1 114 ? -18.5 23.375 8.562 1 92.75 114 VAL A CA 1
ATOM 841 C C . VAL A 1 114 ? -17.188 24.125 8.312 1 92.75 114 VAL A C 1
ATOM 843 O O . VAL A 1 114 ? -17.125 25.031 7.488 1 92.75 114 VAL A O 1
ATOM 846 N N . TRP A 1 115 ? -16.172 23.703 9.055 1 95.12 115 TRP A N 1
ATOM 847 C CA . TRP A 1 115 ? -14.922 24.469 8.984 1 95.12 115 TRP A CA 1
ATOM 848 C C . TRP A 1 115 ? -13.711 23.547 9.078 1 95.12 115 TRP A C 1
ATOM 850 O O . TRP A 1 115 ? -13.789 22.469 9.664 1 95.12 115 TRP A O 1
ATOM 860 N N . VAL A 1 116 ? -12.664 23.984 8.461 1 97 116 VAL A N 1
ATOM 861 C CA . VAL A 1 116 ? -11.328 23.453 8.711 1 97 116 VAL A CA 1
ATOM 862 C C . VAL A 1 116 ? -10.672 24.219 9.859 1 97 116 VAL A C 1
ATOM 864 O O . VAL A 1 116 ? -10.844 25.422 9.977 1 97 116 VAL A O 1
ATOM 867 N N . LEU A 1 117 ? -9.984 23.5 10.711 1 97.75 117 LEU A N 1
ATOM 868 C CA . LEU A 1 117 ? -9.258 24.141 11.797 1 97.75 117 LEU A CA 1
ATOM 869 C C . LEU A 1 117 ? -7.758 24.141 11.531 1 97.75 117 LEU A C 1
ATOM 871 O O . LEU A 1 117 ? -7.211 23.141 11.047 1 97.75 117 LEU A O 1
ATOM 875 N N . GLY A 1 118 ? -7.125 25.234 11.672 1 98.06 118 GLY A N 1
ATOM 876 C CA . GLY A 1 118 ? -5.68 25.375 11.586 1 98.06 118 GLY A CA 1
ATOM 877 C C . GLY A 1 118 ? -5.102 26.234 12.695 1 98.06 118 GLY A C 1
ATOM 878 O O . GLY A 1 118 ? -5.812 27.031 13.32 1 98.06 118 GLY A O 1
ATOM 879 N N . ASP A 1 119 ? -3.846 26.078 12.977 1 96.75 119 ASP A N 1
ATOM 880 C CA . ASP A 1 119 ? -3.223 26.859 14.039 1 96.75 119 ASP A CA 1
ATOM 881 C C . ASP A 1 119 ? -2.91 28.281 13.57 1 96.75 119 ASP A C 1
ATOM 883 O O . ASP A 1 119 ? -3.418 28.719 12.539 1 96.75 119 ASP A O 1
ATOM 887 N N . ARG A 1 120 ? -2.158 29 14.32 1 94.31 120 ARG A N 1
ATOM 888 C CA . ARG A 1 120 ? -1.936 30.438 14.094 1 94.31 120 ARG A CA 1
ATOM 889 C C . ARG A 1 120 ? -1.037 30.656 12.891 1 94.31 120 ARG A C 1
ATOM 891 O O . ARG A 1 120 ? -0.899 31.797 12.422 1 94.31 120 ARG A O 1
ATOM 898 N N . SER A 1 121 ? -0.428 29.609 12.336 1 95 121 SER A N 1
ATOM 899 C CA . SER A 1 121 ? 0.422 29.766 11.164 1 95 121 SER A CA 1
ATOM 900 C C . SER A 1 121 ? -0.41 29.906 9.891 1 95 121 SER A C 1
ATOM 902 O O . SER A 1 121 ? 0.129 30.172 8.812 1 95 121 SER A O 1
ATOM 904 N N . TYR A 1 122 ? -1.685 29.812 10.055 1 96.69 122 TYR A N 1
ATOM 905 C CA . TYR A 1 122 ? -2.607 29.922 8.93 1 96.69 122 TYR A CA 1
ATOM 906 C C . TYR A 1 122 ? -3.479 31.172 9.07 1 96.69 122 TYR A C 1
ATOM 908 O O . TYR A 1 122 ? -3.688 31.672 10.18 1 96.69 122 TYR A O 1
ATOM 916 N N . PRO A 1 123 ? -4.016 31.703 7.957 1 96 123 PRO A N 1
ATOM 917 C CA . PRO A 1 123 ? -4.93 32.844 8.039 1 96 123 PRO A CA 1
ATOM 918 C C . PRO A 1 123 ? -6.344 32.438 8.453 1 96 123 PRO A C 1
ATOM 920 O O . PRO A 1 123 ? -6.758 31.297 8.211 1 96 123 PRO A O 1
ATOM 923 N N . LEU A 1 124 ? -7 33.375 9.133 1 96.75 124 LEU A N 1
ATOM 924 C CA . LEU A 1 124 ? -8.43 33.188 9.336 1 96.75 124 LEU A CA 1
ATOM 925 C C . LEU A 1 124 ? -9.195 33.406 8.031 1 96.75 124 LEU A C 1
ATOM 927 O O . LEU A 1 124 ? -8.961 34.375 7.32 1 96.75 124 LEU A O 1
ATOM 931 N N . LYS A 1 125 ? -10.016 32.438 7.68 1 96.44 125 LYS A N 1
ATOM 932 C CA . LYS A 1 125 ? -10.922 32.531 6.535 1 96.44 125 LYS A CA 1
ATOM 933 C C . LYS A 1 125 ? -12.336 32.125 6.926 1 96.44 125 LYS A C 1
ATOM 935 O O . LYS A 1 125 ? -12.562 31.625 8.039 1 96.44 125 LYS A O 1
ATOM 940 N N . THR A 1 126 ? -13.289 32.312 6.016 1 95.94 126 THR A N 1
ATOM 941 C CA . THR A 1 126 ? -14.672 31.969 6.312 1 95.94 126 THR A CA 1
ATOM 942 C C . THR A 1 126 ? -14.812 30.469 6.512 1 95.94 126 THR A C 1
ATOM 944 O O . THR A 1 126 ? -15.711 30.016 7.227 1 95.94 126 THR A O 1
ATOM 947 N N . TRP A 1 127 ? -13.883 29.688 5.926 1 96.31 127 TRP A N 1
ATOM 948 C CA . TRP A 1 127 ? -13.945 28.234 6.016 1 96.31 127 TRP A CA 1
ATOM 949 C C . TRP A 1 127 ? -12.789 27.688 6.844 1 96.31 127 TRP A C 1
ATOM 951 O O . TRP A 1 127 ? -12.688 26.484 7.066 1 96.31 127 TRP A O 1
ATOM 961 N N . LEU A 1 128 ? -11.875 28.562 7.273 1 97.56 128 LEU A N 1
ATOM 962 C CA . LEU A 1 128 ? -10.711 28.188 8.078 1 97.56 128 LEU A CA 1
ATOM 963 C C . LEU A 1 128 ? -10.703 28.953 9.398 1 97.56 128 LEU A C 1
ATOM 965 O O . LEU A 1 128 ? -10.57 30.188 9.406 1 97.56 128 LEU A O 1
ATOM 969 N N . MET A 1 129 ? -10.812 28.203 10.484 1 96.81 129 MET A N 1
ATOM 970 C CA . MET A 1 129 ? -10.859 28.812 11.805 1 96.81 129 MET A CA 1
ATOM 971 C C . MET A 1 129 ? -9.523 28.672 12.516 1 96.81 129 MET A C 1
ATOM 973 O O . MET A 1 129 ? -8.922 27.594 12.508 1 96.81 129 MET A O 1
ATOM 977 N N . THR A 1 130 ? -9.031 29.703 13.023 1 97.56 130 THR A N 1
ATOM 978 C CA . THR A 1 130 ? -7.793 29.75 13.789 1 97.56 130 THR A CA 1
ATOM 979 C C . THR A 1 130 ? -8.039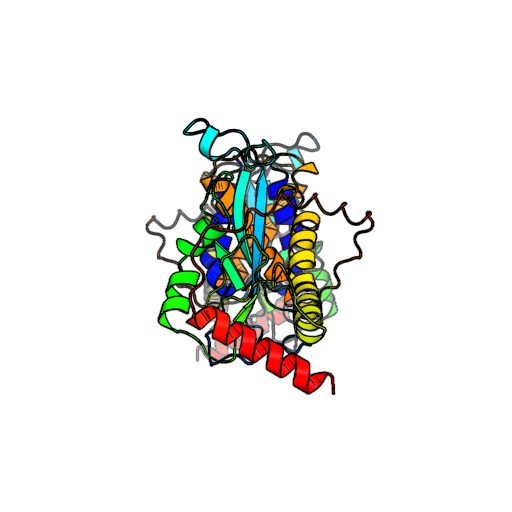 30.297 15.195 1 97.56 130 THR A C 1
ATOM 981 O O . THR A 1 130 ? -9.102 30.859 15.461 1 97.56 130 THR A O 1
ATOM 984 N N . PRO A 1 131 ? -7.129 30.078 16.125 1 97.06 131 PRO A N 1
ATOM 985 C CA . PRO A 1 131 ? -7.328 30.594 17.469 1 97.06 131 PRO A CA 1
ATOM 986 C C . PRO A 1 131 ? -7.348 32.125 17.516 1 97.06 131 PRO A C 1
ATOM 988 O O . PRO A 1 131 ? -6.816 32.781 16.625 1 97.06 131 PRO A O 1
ATOM 991 N N . ILE A 1 132 ? -8.055 32.625 18.578 1 95.88 132 ILE A N 1
ATOM 992 C CA . ILE A 1 132 ? -8.062 34.062 18.859 1 95.88 132 ILE A CA 1
ATOM 993 C C . ILE A 1 132 ? -6.781 34.438 19.594 1 95.88 132 ILE A C 1
ATOM 995 O O . ILE A 1 132 ? -6.48 33.906 20.656 1 95.88 132 ILE A O 1
ATOM 999 N N . LEU A 1 133 ? -5.98 35.344 19.062 1 92.38 133 LEU A N 1
ATOM 1000 C CA . LEU A 1 133 ? -4.664 35.719 19.578 1 92.38 133 LEU A CA 1
ATOM 1001 C C . LEU A 1 133 ? -4.781 36.375 20.953 1 92.38 133 LEU A C 1
ATOM 1003 O O . LEU A 1 133 ? -4 36.062 21.859 1 92.38 133 LEU A O 1
ATOM 1007 N N . PHE A 1 134 ? -5.773 37.219 21.141 1 93.06 134 PHE A N 1
ATOM 1008 C CA . PHE A 1 134 ? -6.008 37.906 22.391 1 93.06 134 PHE A CA 1
ATOM 1009 C C . PHE A 1 134 ? -7.461 37.781 22.828 1 93.06 134 PHE A C 1
ATOM 1011 O O . PHE A 1 134 ? -8.258 38.719 22.688 1 93.06 134 PHE A O 1
ATOM 1018 N N . PRO A 1 135 ? -7.754 36.625 23.391 1 94.88 135 PRO A N 1
ATOM 1019 C CA . PRO A 1 135 ? -9.141 36.406 23.797 1 94.88 135 PRO A CA 1
ATOM 1020 C C . PRO A 1 135 ? -9.602 37.375 24.891 1 94.88 135 PRO A C 1
ATOM 1022 O O . PRO A 1 135 ? -8.867 37.625 25.844 1 94.88 135 PRO A O 1
ATOM 1025 N N . CYS A 1 136 ? -10.742 37.844 24.641 1 92.12 136 CYS A N 1
ATOM 1026 C CA . CYS A 1 136 ? -11.367 38.75 25.609 1 92.12 136 CYS A CA 1
ATOM 1027 C C . CYS A 1 136 ? -12.617 38.094 26.219 1 92.12 136 CYS A C 1
ATOM 1029 O O . CYS A 1 136 ? -13.648 38 25.54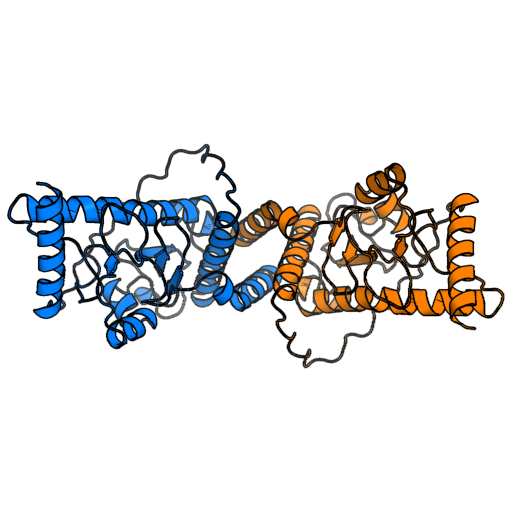7 1 92.12 136 CYS A O 1
ATOM 1031 N N . GLY A 1 137 ? -12.539 37.5 27.422 1 92.69 137 GLY A N 1
ATOM 1032 C CA . GLY A 1 137 ? -13.703 36.969 28.094 1 92.69 137 GLY A CA 1
ATOM 1033 C C . GLY A 1 137 ? -13.734 35.438 28.078 1 92.69 137 GLY A C 1
ATOM 1034 O O . GLY A 1 137 ? -12.93 34.812 27.391 1 92.69 137 GLY A O 1
ATOM 1035 N N . PRO A 1 138 ? -14.625 34.875 28.766 1 94.69 138 PRO A N 1
ATOM 1036 C CA . PRO A 1 138 ? -14.672 33.438 28.953 1 94.69 138 PRO A CA 1
ATOM 1037 C C . PRO A 1 138 ? -15.062 32.688 27.672 1 94.69 138 PRO A C 1
ATOM 1039 O O . PRO A 1 138 ? -14.578 31.578 27.438 1 94.69 138 PRO A O 1
ATOM 1042 N N . ALA A 1 139 ? -15.898 33.25 26.891 1 95.19 139 ALA A N 1
ATOM 1043 C CA . ALA A 1 139 ? -16.359 32.594 25.672 1 95.19 139 ALA A CA 1
ATOM 1044 C C . ALA A 1 139 ? -15.227 32.438 24.672 1 95.19 139 ALA A C 1
ATOM 1046 O O . ALA A 1 139 ? -15.086 31.359 24.062 1 95.19 139 ALA A O 1
ATOM 1047 N N . GLU A 1 140 ? -14.477 33.438 24.484 1 96.88 140 GLU A N 1
ATOM 1048 C CA . GLU A 1 140 ? -13.336 33.375 23.562 1 96.88 140 GLU A CA 1
ATOM 1049 C C . GLU A 1 140 ? -12.258 32.438 24.094 1 96.88 140 GLU A C 1
ATOM 1051 O O . GLU A 1 140 ? -11.609 31.75 23.312 1 96.88 140 GLU A O 1
ATOM 1056 N N . GLU A 1 141 ? -12.086 32.438 25.406 1 96.88 141 GLU A N 1
ATOM 1057 C CA . GLU A 1 141 ? -11.156 31.484 26.016 1 96.88 141 GLU A CA 1
ATOM 1058 C C . GLU A 1 141 ? -11.609 30.047 25.812 1 96.88 141 GLU A C 1
ATOM 1060 O O . GLU A 1 141 ? -10.797 29.156 25.531 1 96.88 141 GLU A O 1
ATOM 1065 N N . ARG A 1 142 ? -12.875 29.844 25.969 1 96.12 142 ARG A N 1
ATOM 1066 C CA . ARG A 1 142 ? -13.438 28.516 25.75 1 96.12 142 ARG A CA 1
ATOM 1067 C C . ARG A 1 142 ? -13.297 28.109 24.297 1 96.12 142 ARG A C 1
ATOM 1069 O O . ARG A 1 142 ? -13 26.953 23.984 1 96.12 142 ARG A O 1
ATOM 1076 N N . TYR A 1 143 ? -13.508 29.062 23.391 1 96.69 143 TYR A N 1
ATOM 1077 C CA . TYR A 1 143 ? -13.289 28.812 21.969 1 96.69 143 TYR A CA 1
ATOM 1078 C C . TYR A 1 143 ? -11.875 28.297 21.703 1 96.69 143 TYR A C 1
ATOM 1080 O O . TYR A 1 143 ? -11.688 27.281 21.047 1 96.69 143 TYR A O 1
ATOM 1088 N N . ASN A 1 144 ? -10.93 29.016 22.203 1 97.5 144 ASN A N 1
ATOM 1089 C CA . ASN A 1 144 ? -9.539 28.625 22.031 1 97.5 144 ASN A CA 1
ATOM 1090 C C . ASN A 1 144 ? -9.258 27.25 22.625 1 97.5 144 ASN A C 1
ATOM 1092 O O . ASN A 1 144 ? -8.516 26.453 22.031 1 97.5 144 ASN A O 1
ATOM 1096 N N . ALA A 1 145 ? -9.828 26.969 23.75 1 96.94 145 ALA A N 1
ATOM 1097 C CA . ALA A 1 145 ? -9.625 25.688 24.406 1 96.94 145 ALA A CA 1
ATOM 1098 C C . ALA A 1 145 ? -10.188 24.547 23.562 1 96.94 145 ALA A C 1
ATOM 1100 O O . ALA A 1 145 ? -9.531 23.516 23.375 1 96.94 145 ALA A O 1
ATOM 1101 N N . LEU A 1 146 ? -11.391 24.734 23.062 1 96.56 146 LEU A N 1
ATOM 1102 C CA . LEU A 1 146 ? -12.039 23.719 22.234 1 96.56 146 LEU A CA 1
ATOM 1103 C C . LEU A 1 146 ? -11.281 23.531 20.922 1 96.56 146 LEU A C 1
ATOM 1105 O O . LEU A 1 146 ? -11.141 22.406 20.438 1 96.56 146 LEU A O 1
ATOM 1109 N N . HIS A 1 147 ? -10.852 24.641 20.391 1 97.06 147 HIS A N 1
ATOM 1110 C CA . HIS A 1 147 ? -10.055 24.609 19.172 1 97.06 147 HIS A CA 1
ATOM 1111 C C . HIS A 1 147 ? -8.781 23.797 19.359 1 97.06 147 HIS A C 1
ATOM 1113 O O . HIS A 1 147 ? -8.469 22.922 18.562 1 97.06 147 HIS A O 1
ATOM 1119 N N . HIS A 1 148 ? -8.117 24.062 20.438 1 96.69 148 HIS A N 1
ATOM 1120 C CA . HIS A 1 148 ? -6.891 23.359 20.781 1 96.69 148 HIS A CA 1
ATOM 1121 C C . HIS A 1 148 ? -7.152 21.859 20.969 1 96.69 148 HIS A C 1
ATOM 1123 O O . HIS A 1 148 ? -6.367 21.031 20.516 1 96.69 148 HIS A O 1
ATOM 1129 N N . GLN A 1 149 ? -8.195 21.609 21.641 1 96.62 149 GLN A N 1
ATOM 1130 C CA . GLN A 1 149 ? -8.57 20.219 21.875 1 96.62 149 GLN A CA 1
ATOM 1131 C C . GLN A 1 149 ? -8.844 19.5 20.547 1 96.62 149 GLN A C 1
ATOM 1133 O O . GLN A 1 149 ? -8.414 18.359 20.359 1 96.62 149 GLN A O 1
ATOM 1138 N N . ALA A 1 150 ? -9.523 20.125 19.719 1 95.81 150 ALA A N 1
ATOM 1139 C CA . ALA A 1 150 ? -9.867 19.531 18.422 1 95.81 150 ALA A CA 1
ATOM 1140 C C . ALA A 1 150 ? -8.609 19.234 17.609 1 95.81 150 ALA A C 1
ATOM 1142 O O . ALA A 1 150 ? -8.516 18.188 16.969 1 95.81 150 ALA A O 1
ATOM 1143 N N . LEU A 1 151 ? -7.613 20.078 17.688 1 97.31 151 LEU A N 1
ATOM 1144 C CA . LEU A 1 151 ? -6.391 19.938 16.906 1 97.31 151 LEU A CA 1
ATOM 1145 C C . LEU A 1 151 ? -5.512 18.828 17.469 1 97.31 151 LEU A C 1
ATOM 1147 O O . LEU A 1 151 ? -4.531 18.422 16.828 1 97.31 151 LEU A O 1
ATOM 1151 N N . SER A 1 152 ? -5.84 18.297 18.609 1 96.88 152 SER A N 1
ATOM 1152 C CA . SER A 1 152 ? -5.047 17.234 19.219 1 96.88 152 SER A CA 1
ATOM 1153 C C . SER A 1 152 ? -4.996 16 18.312 1 96.88 152 SER A C 1
ATOM 1155 O O . SER A 1 152 ? -3.988 15.297 18.266 1 96.88 152 SER A O 1
ATOM 1157 N N . ALA A 1 153 ? -6.082 15.75 17.594 1 96.12 153 ALA A N 1
ATOM 1158 C CA . ALA A 1 153 ? -6.117 14.609 16.672 1 96.12 153 ALA A CA 1
ATOM 1159 C C . ALA A 1 153 ? -5.074 14.758 15.578 1 96.12 153 ALA A C 1
ATOM 1161 O O . ALA A 1 153 ? -4.441 13.773 15.172 1 96.12 153 ALA A O 1
ATOM 1162 N N . LEU A 1 154 ? -4.91 15.945 15.117 1 97.69 154 LEU A N 1
ATOM 1163 C CA . LEU A 1 154 ? -3.887 16.219 14.117 1 97.69 154 LEU A CA 1
ATOM 1164 C C . LEU A 1 154 ? -2.49 15.984 14.68 1 97.69 154 LEU A C 1
ATOM 1166 O O . LEU A 1 154 ? -1.664 15.32 14.047 1 97.69 154 LEU A O 1
ATOM 1170 N N . ARG A 1 155 ? -2.24 16.547 15.844 1 97.19 155 ARG A N 1
ATOM 1171 C CA . ARG A 1 155 ? -0.938 16.375 16.484 1 97.19 155 ARG A CA 1
ATOM 1172 C C . ARG A 1 155 ? -0.62 14.891 16.688 1 97.19 155 ARG A C 1
ATOM 1174 O O . ARG A 1 155 ? 0.499 14.453 16.422 1 97.19 155 ARG A O 1
ATOM 1181 N N . HIS A 1 156 ? -1.571 14.203 17.047 1 97.12 156 HIS A N 1
ATOM 1182 C CA . HIS A 1 156 ? -1.406 12.773 17.234 1 97.12 156 HIS A CA 1
ATOM 1183 C C . HIS A 1 156 ? -1.125 12.062 15.922 1 97.12 156 HIS A C 1
ATOM 1185 O O . HIS A 1 156 ? -0.248 11.203 15.844 1 97.12 156 HIS A O 1
ATOM 1191 N N . THR A 1 157 ? -1.862 12.406 14.945 1 97.38 157 THR A N 1
ATOM 1192 C CA . THR A 1 157 ? -1.699 11.797 13.633 1 97.38 157 THR A CA 1
ATOM 1193 C C . THR A 1 157 ? -0.29 12.031 13.094 1 97.38 157 THR A C 1
ATOM 1195 O O . THR A 1 157 ? 0.36 11.102 12.609 1 97.38 157 THR A O 1
ATOM 1198 N N . LEU A 1 158 ? 0.205 13.266 13.211 1 97.5 158 LEU A N 1
ATOM 1199 C CA . LEU A 1 158 ? 1.542 13.602 12.734 1 97.5 158 LEU A CA 1
ATOM 1200 C C . LEU A 1 158 ? 2.607 12.852 13.531 1 97.5 158 LEU A C 1
ATOM 1202 O O . LEU A 1 158 ? 3.598 12.391 12.969 1 97.5 158 LEU A O 1
ATOM 1206 N N . THR A 1 159 ? 2.377 12.734 14.797 1 96 159 THR A N 1
ATOM 1207 C CA . THR A 1 159 ? 3.291 11.969 15.648 1 96 159 THR A CA 1
ATOM 1208 C C . THR A 1 159 ? 3.303 10.5 15.242 1 96 159 THR A C 1
ATOM 1210 O O . THR A 1 159 ? 4.367 9.891 15.141 1 96 159 THR A O 1
ATOM 1213 N N . LEU A 1 160 ? 2.152 9.961 15.016 1 95.25 160 LEU A N 1
ATOM 1214 C CA . LEU A 1 160 ? 2.023 8.562 14.625 1 95.25 160 LEU A CA 1
ATOM 1215 C C . LEU A 1 160 ? 2.725 8.297 13.297 1 95.25 160 LEU A C 1
ATOM 1217 O O . LEU A 1 160 ? 3.383 7.273 13.125 1 95.25 160 LEU A O 1
ATOM 1221 N N . LEU A 1 161 ? 2.586 9.18 12.375 1 95.44 161 LEU A N 1
ATOM 1222 C CA . LEU A 1 161 ? 3.264 9.078 11.086 1 95.44 161 LEU A CA 1
ATOM 1223 C C . LEU A 1 161 ? 4.77 8.938 11.273 1 95.44 161 LEU A C 1
ATOM 1225 O O . LEU A 1 161 ? 5.398 8.062 10.68 1 95.44 161 LEU A O 1
ATOM 1229 N N . LYS A 1 162 ? 5.301 9.789 12.133 1 93.88 162 LYS A N 1
ATOM 1230 C CA . LYS A 1 162 ? 6.738 9.773 12.383 1 93.88 162 LYS A CA 1
ATOM 1231 C C . LYS A 1 162 ? 7.164 8.477 13.07 1 93.88 162 LYS A C 1
ATOM 1233 O O . LYS A 1 162 ? 8.25 7.957 12.812 1 93.88 162 LYS A O 1
ATOM 1238 N N . ARG A 1 163 ? 6.336 7.996 13.891 1 91.69 163 ARG A N 1
ATOM 1239 C CA . ARG A 1 163 ? 6.637 6.762 14.602 1 91.69 163 ARG A CA 1
ATOM 1240 C C . ARG A 1 163 ? 6.578 5.559 13.664 1 91.69 163 ARG A C 1
ATOM 1242 O O . ARG A 1 163 ? 7.422 4.664 13.734 1 91.69 163 ARG A O 1
ATOM 1249 N N . ARG A 1 164 ? 5.613 5.555 12.859 1 90.06 164 ARG A N 1
ATOM 1250 C CA . ARG A 1 164 ? 5.406 4.461 11.914 1 90.06 164 ARG A CA 1
ATOM 1251 C C . ARG A 1 164 ? 6.504 4.441 10.852 1 90.06 164 ARG A C 1
ATOM 1253 O O . ARG A 1 164 ? 6.945 3.369 10.43 1 90.06 164 ARG A O 1
ATOM 1260 N N . PHE A 1 165 ? 6.836 5.629 10.414 1 93.81 165 PHE A N 1
ATOM 1261 C CA . PHE A 1 165 ? 7.84 5.789 9.375 1 93.81 165 PHE A CA 1
ATOM 1262 C C . PHE A 1 165 ? 8.977 6.688 9.852 1 93.81 165 PHE A C 1
ATOM 1264 O O . PHE A 1 165 ? 8.93 7.906 9.664 1 93.81 165 PHE A O 1
ATOM 1271 N N . ARG A 1 166 ? 9.961 6.133 10.312 1 91.94 166 ARG A N 1
ATOM 1272 C CA . ARG A 1 166 ? 11.055 6.848 10.953 1 91.94 166 ARG A CA 1
ATOM 1273 C C . ARG A 1 166 ? 11.789 7.742 9.953 1 91.94 166 ARG A C 1
ATOM 1275 O O . ARG A 1 166 ? 12.453 8.703 10.344 1 91.94 166 ARG A O 1
ATOM 1282 N N . CYS A 1 167 ? 11.656 7.41 8.68 1 91.88 167 CYS A N 1
ATOM 1283 C CA . CYS A 1 167 ? 12.289 8.234 7.656 1 91.88 167 CYS A CA 1
ATOM 1284 C C . CYS A 1 167 ? 11.672 9.625 7.621 1 91.88 167 CYS A C 1
ATOM 1286 O O . CYS A 1 167 ? 12.242 10.547 7.035 1 91.88 167 CYS A O 1
ATOM 1288 N N . LEU A 1 168 ? 10.469 9.773 8.242 1 95.44 168 LEU A N 1
ATOM 1289 C CA . LEU A 1 168 ? 9.82 11.078 8.297 1 95.44 168 LEU A CA 1
ATOM 1290 C C . LEU A 1 168 ? 10.305 11.875 9.508 1 95.44 168 LEU A C 1
ATOM 1292 O O . LEU A 1 168 ? 10.016 13.062 9.625 1 95.44 168 LEU A O 1
ATOM 1296 N N . ASP A 1 169 ? 10.977 11.188 10.336 1 90.5 169 ASP A N 1
ATOM 1297 C CA . ASP A 1 169 ? 11.484 11.797 11.562 1 90.5 169 ASP A CA 1
ATOM 1298 C C . ASP A 1 169 ? 12.914 12.305 11.375 1 90.5 169 ASP A C 1
ATOM 1300 O O . ASP A 1 169 ? 13.82 11.523 11.078 1 90.5 169 ASP A O 1
ATOM 1304 N N . ALA A 1 170 ? 13.094 13.555 11.625 1 84.62 170 ALA A N 1
ATOM 1305 C CA . ALA A 1 170 ? 14.422 14.156 11.469 1 84.62 170 ALA A CA 1
ATOM 1306 C C . ALA A 1 170 ? 15.438 13.492 12.391 1 84.62 170 ALA A C 1
ATOM 1308 O O . ALA A 1 170 ? 16.625 13.445 12.078 1 84.62 170 ALA A O 1
ATOM 1309 N N . ALA A 1 171 ? 14.953 13.016 13.516 1 80.38 171 ALA A N 1
ATOM 1310 C CA . ALA A 1 171 ? 15.828 12.328 14.453 1 80.38 171 ALA A CA 1
ATOM 1311 C C . ALA A 1 171 ? 16.422 11.07 13.836 1 80.38 171 ALA A C 1
ATOM 1313 O O . ALA A 1 171 ? 17.516 10.633 14.227 1 80.38 171 ALA A O 1
ATOM 1314 N N . GLY A 1 172 ? 15.758 10.547 12.891 1 76.94 172 GLY A N 1
ATOM 1315 C CA . GLY A 1 172 ? 16.234 9.352 12.211 1 76.94 172 GLY A CA 1
ATOM 1316 C C . GLY A 1 172 ? 17.125 9.656 11.023 1 76.94 172 GLY A C 1
ATOM 1317 O O . GLY A 1 172 ? 17.609 8.734 10.352 1 76.94 172 GLY A O 1
ATOM 1318 N N . GLY A 1 173 ? 17.375 10.953 10.82 1 84.5 173 GLY A N 1
ATOM 1319 C CA . GLY A 1 173 ? 18.172 11.367 9.688 1 84.5 173 GLY A CA 1
ATOM 1320 C C . GLY A 1 173 ? 17.359 12.062 8.609 1 84.5 173 GLY A C 1
ATOM 1321 O O . GLY A 1 173 ? 16.203 12.438 8.836 1 84.5 173 GLY A O 1
ATOM 1322 N N . CYS A 1 174 ? 18.062 12.391 7.496 1 90.31 174 CYS A N 1
ATOM 1323 C CA . CYS A 1 174 ? 17.391 13.047 6.383 1 90.31 174 CYS A CA 1
ATOM 1324 C C . CYS A 1 174 ? 17.281 12.117 5.18 1 90.31 174 CYS A C 1
ATOM 1326 O O . CYS A 1 174 ? 18.094 11.195 5.031 1 90.31 174 CYS A O 1
ATOM 1328 N N . LEU A 1 175 ? 16.281 12.281 4.461 1 92.25 175 LEU A N 1
ATOM 1329 C CA . LEU A 1 175 ? 16.109 11.516 3.232 1 92.25 175 LEU A CA 1
ATOM 1330 C C . LEU A 1 175 ? 17.156 11.906 2.193 1 92.25 175 LEU A C 1
ATOM 1332 O O . LEU A 1 175 ? 17.375 13.094 1.946 1 92.25 175 LEU A O 1
ATOM 1336 N N . GLN A 1 176 ? 17.797 10.875 1.641 1 91.5 176 GLN A N 1
ATOM 1337 C CA . GLN A 1 176 ? 18.859 11.102 0.674 1 91.5 176 GLN A CA 1
ATOM 1338 C C . GLN A 1 176 ? 18.328 11.023 -0.756 1 91.5 176 GLN A C 1
ATOM 1340 O O . GLN A 1 176 ? 18.891 10.305 -1.59 1 91.5 176 GLN A O 1
ATOM 1345 N N . TYR A 1 177 ? 17.266 11.648 -1.001 1 92.75 177 TYR A N 1
ATOM 1346 C CA . TYR A 1 177 ? 16.609 11.641 -2.303 1 92.75 177 TYR A CA 1
ATOM 1347 C C . TYR A 1 177 ? 16.359 13.062 -2.793 1 92.75 177 TYR A C 1
ATOM 1349 O O . TYR A 1 177 ? 16.531 14.023 -2.045 1 92.75 177 TYR A O 1
ATOM 1357 N N . THR A 1 178 ? 16.031 13.211 -4.082 1 93.69 178 THR A N 1
ATOM 1358 C CA . THR A 1 178 ? 15.617 14.492 -4.641 1 93.69 178 THR A CA 1
ATOM 1359 C C . THR A 1 178 ? 14.328 14.977 -3.984 1 93.69 178 THR A C 1
ATOM 1361 O O . THR A 1 178 ? 13.562 14.18 -3.441 1 93.69 178 THR A O 1
ATOM 1364 N N . PRO A 1 179 ? 14.094 16.281 -4.023 1 96.44 179 PRO A N 1
ATOM 1365 C CA . PRO A 1 179 ? 12.859 16.828 -3.453 1 96.44 179 PRO A CA 1
ATOM 1366 C C . PRO A 1 179 ? 11.602 16.141 -3.98 1 96.44 179 PRO A C 1
ATOM 1368 O O . PRO A 1 179 ? 10.688 15.844 -3.207 1 96.44 179 PRO A O 1
ATOM 1371 N N . GLN A 1 180 ? 11.594 15.852 -5.254 1 95.38 180 GLN A N 1
ATOM 1372 C CA . GLN A 1 180 ? 10.43 15.203 -5.855 1 95.38 180 GLN A CA 1
ATOM 1373 C C . GLN A 1 180 ? 10.203 13.82 -5.25 1 95.38 180 GLN A C 1
ATOM 1375 O O . GLN A 1 180 ? 9.062 13.453 -4.934 1 95.38 180 GLN A O 1
ATOM 1380 N N . LYS A 1 181 ? 11.266 13.102 -5.082 1 94.06 181 LYS A N 1
ATOM 1381 C CA . LYS A 1 181 ? 11.148 11.758 -4.516 1 94.06 181 LYS A CA 1
ATOM 1382 C C . LYS A 1 181 ? 10.742 11.812 -3.049 1 94.06 181 LYS A C 1
ATOM 1384 O O . LYS A 1 181 ? 10 10.953 -2.574 1 94.06 181 LYS A O 1
ATOM 1389 N N . VAL A 1 182 ? 11.242 12.82 -2.359 1 96.19 182 VAL A N 1
ATOM 1390 C CA . VAL A 1 182 ? 10.867 13.016 -0.961 1 96.19 182 VAL A CA 1
ATOM 1391 C C . VAL A 1 182 ? 9.359 13.242 -0.856 1 96.19 182 VAL A C 1
ATOM 1393 O O . VAL A 1 182 ? 8.703 12.688 0.027 1 96.19 182 VAL A O 1
ATOM 1396 N N . CYS A 1 183 ? 8.797 13.969 -1.766 1 97.56 183 CYS A N 1
ATOM 1397 C CA . CYS A 1 183 ? 7.363 14.211 -1.793 1 97.56 183 CYS A CA 1
ATOM 1398 C C . CYS A 1 183 ? 6.594 12.914 -2.045 1 97.56 183 CYS A C 1
ATOM 1400 O O . CYS A 1 183 ? 5.582 12.656 -1.396 1 97.56 183 CYS A O 1
ATOM 1402 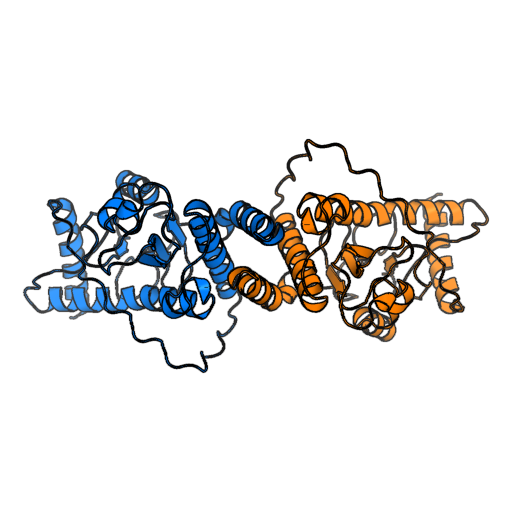N N . GLN A 1 184 ? 7.145 12.109 -2.961 1 96.75 184 GLN A N 1
ATOM 1403 C CA . GLN A 1 184 ? 6.504 10.836 -3.27 1 96.75 184 GLN A CA 1
ATOM 1404 C C . GLN A 1 184 ? 6.531 9.898 -2.062 1 96.75 184 GLN A C 1
ATOM 1406 O O . GLN A 1 184 ? 5.555 9.195 -1.795 1 96.75 184 GLN A O 1
ATOM 1411 N N . ILE A 1 185 ? 7.66 9.898 -1.398 1 96.12 185 ILE A N 1
ATOM 1412 C CA . ILE A 1 185 ? 7.809 9.07 -0.207 1 96.12 185 ILE A CA 1
ATOM 1413 C C . ILE A 1 185 ? 6.793 9.5 0.85 1 96.12 185 ILE A C 1
ATOM 1415 O O . ILE A 1 185 ? 6.121 8.656 1.452 1 96.12 185 ILE A O 1
ATOM 1419 N N . PHE A 1 186 ? 6.688 10.805 1.034 1 97.94 186 PHE A N 1
ATOM 1420 C CA . PHE A 1 186 ? 5.754 11.312 2.029 1 97.94 186 PHE A CA 1
ATOM 1421 C C . PHE A 1 186 ? 4.324 10.898 1.69 1 97.94 186 PHE A C 1
ATOM 1423 O O . PHE A 1 186 ? 3.59 10.414 2.557 1 97.94 186 PHE A O 1
ATOM 1430 N N . LEU A 1 187 ? 3.926 11.031 0.462 1 97.94 187 LEU A N 1
ATOM 1431 C CA . LEU A 1 187 ? 2.588 10.648 0.028 1 97.94 187 LEU A CA 1
ATOM 1432 C C . LEU A 1 187 ? 2.344 9.164 0.266 1 97.94 187 LEU A C 1
ATOM 1434 O O . LEU A 1 187 ? 1.277 8.773 0.748 1 97.94 187 LEU A O 1
ATOM 1438 N N . ALA A 1 188 ? 3.342 8.375 -0.067 1 96.56 188 ALA A N 1
ATOM 1439 C CA . ALA A 1 188 ? 3.234 6.934 0.15 1 96.56 188 ALA A CA 1
ATOM 1440 C C . ALA A 1 188 ? 3.016 6.613 1.627 1 96.56 188 ALA A C 1
ATOM 1442 O O . ALA A 1 188 ? 2.188 5.766 1.97 1 96.56 188 ALA A O 1
ATOM 1443 N N . CYS A 1 189 ? 3.732 7.281 2.494 1 96.62 189 CYS A N 1
ATOM 1444 C CA . CYS A 1 189 ? 3.574 7.102 3.932 1 96.62 189 CYS A CA 1
ATOM 1445 C C . CYS A 1 189 ? 2.156 7.438 4.375 1 96.62 189 CYS A C 1
ATOM 1447 O O . CYS A 1 189 ? 1.567 6.727 5.188 1 96.62 189 CYS A O 1
ATOM 1449 N N . CYS A 1 190 ? 1.658 8.492 3.814 1 97.75 190 CYS A N 1
ATOM 1450 C CA . CYS A 1 190 ? 0.299 8.898 4.152 1 97.75 190 CYS A CA 1
ATOM 1451 C C . CYS A 1 190 ? -0.711 7.844 3.709 1 97.75 190 CYS A C 1
ATOM 1453 O O . CYS A 1 190 ? -1.64 7.516 4.449 1 97.75 190 CYS A O 1
ATOM 1455 N N . VAL A 1 191 ? -0.539 7.324 2.494 1 95.81 191 VAL A N 1
ATOM 1456 C CA . VAL A 1 191 ? -1.413 6.277 1.977 1 95.81 191 VAL A CA 1
ATOM 1457 C C . VAL A 1 191 ? -1.354 5.055 2.891 1 95.81 191 VAL A C 1
ATOM 1459 O O . VAL A 1 191 ? -2.391 4.523 3.295 1 95.81 191 VAL A O 1
ATOM 1462 N N . LEU A 1 192 ? -0.141 4.66 3.23 1 93.75 192 LEU A N 1
ATOM 1463 C CA . LEU A 1 192 ? 0.044 3.475 4.059 1 93.75 192 LEU A CA 1
ATOM 1464 C C . LEU A 1 192 ? -0.527 3.695 5.457 1 93.75 192 LEU A C 1
ATOM 1466 O O . LEU A 1 192 ? -1.047 2.762 6.074 1 93.75 192 LEU A O 1
ATOM 1470 N N . HIS A 1 193 ? -0.44 4.898 5.957 1 94.88 193 HIS A N 1
ATOM 1471 C CA . HIS A 1 193 ? -1.067 5.246 7.227 1 94.88 193 HIS A CA 1
ATOM 1472 C C . HIS A 1 193 ? -2.576 5.039 7.172 1 94.88 193 HIS A C 1
ATOM 1474 O O . HIS A 1 193 ? -3.156 4.422 8.07 1 94.88 193 HIS A O 1
ATOM 1480 N N . ASN A 1 194 ? -3.223 5.562 6.133 1 94.06 194 ASN A N 1
ATOM 1481 C CA . ASN A 1 194 ? -4.668 5.422 5.992 1 94.06 194 ASN A CA 1
ATOM 1482 C C . ASN A 1 194 ? -5.074 3.961 5.824 1 94.06 194 ASN A C 1
ATOM 1484 O O . ASN A 1 194 ? -6.129 3.545 6.309 1 94.06 194 ASN A O 1
ATOM 1488 N N . ILE A 1 195 ? -4.254 3.227 5.098 1 88.94 195 ILE A N 1
ATOM 1489 C CA . ILE A 1 195 ? -4.508 1.796 4.957 1 88.94 195 ILE A CA 1
ATOM 1490 C C . ILE A 1 195 ? -4.48 1.129 6.332 1 88.94 195 ILE A C 1
ATOM 1492 O O . ILE A 1 195 ? -5.332 0.292 6.641 1 88.94 195 ILE A O 1
ATOM 1496 N N . ALA A 1 196 ? -3.6 1.534 7.129 1 87.88 196 ALA A N 1
ATOM 1497 C CA . ALA A 1 196 ? -3.441 0.965 8.461 1 87.88 196 ALA A CA 1
ATOM 1498 C C . ALA A 1 196 ? -4.613 1.346 9.367 1 87.88 196 ALA A C 1
ATOM 1500 O O . ALA A 1 196 ? -5.047 0.548 10.195 1 87.88 196 ALA A O 1
ATOM 1501 N N . LEU A 1 197 ? -5.121 2.533 9.25 1 87.81 197 LEU A N 1
ATOM 1502 C CA . LEU A 1 197 ? -6.203 3.043 10.086 1 87.81 197 LEU A CA 1
ATOM 1503 C C . LEU A 1 197 ? -7.52 2.344 9.758 1 87.81 197 LEU A C 1
ATOM 1505 O O . LEU A 1 197 ? -8.32 2.072 10.656 1 87.81 197 LEU A O 1
ATOM 1509 N N . ARG A 1 198 ? -7.961 2.252 8.562 1 78.06 198 ARG A N 1
ATOM 1510 C CA . ARG A 1 198 ? -9.234 1.651 8.164 1 78.06 198 ARG A CA 1
ATOM 1511 C C . ARG A 1 198 ? -9.43 0.298 8.836 1 78.06 198 ARG A C 1
ATOM 1513 O O . ARG A 1 198 ? -10.57 -0.124 9.062 1 78.06 198 ARG A O 1
ATOM 1520 N N . ARG A 1 199 ? -8.562 -0.509 9.242 1 59.53 199 ARG A N 1
ATOM 1521 C CA . ARG A 1 199 ? -8.844 -1.842 9.766 1 59.53 199 ARG A CA 1
ATOM 1522 C C . ARG A 1 199 ? -8.656 -1.885 11.281 1 59.53 199 ARG A C 1
ATOM 1524 O O . ARG A 1 199 ? -8.531 -2.963 11.867 1 59.53 199 ARG A O 1
ATOM 1531 N N . ARG A 1 200 ? -9.016 -0.911 12.094 1 57.44 200 ARG A N 1
ATOM 1532 C CA . ARG A 1 200 ? -8.992 -0.917 13.555 1 57.44 200 ARG A CA 1
ATOM 1533 C C . ARG A 1 200 ? -7.684 -1.501 14.078 1 57.44 200 ARG A C 1
ATOM 1535 O O . ARG A 1 200 ? -7.68 -2.254 15.055 1 57.44 200 ARG A O 1
ATOM 1542 N N . MET A 1 201 ? -6.637 -1.62 13.367 1 50.22 201 MET A N 1
ATOM 1543 C CA . MET A 1 201 ? -5.48 -2.293 13.945 1 50.22 201 MET A CA 1
ATOM 1544 C C . MET A 1 201 ? -4.891 -1.477 15.094 1 50.22 201 MET A C 1
ATOM 1546 O O . MET A 1 201 ? -4.602 -0.29 14.93 1 50.22 201 MET A O 1
ATOM 1550 N N . PRO A 1 202 ? -5.062 -1.999 16.328 1 43.75 202 PRO A N 1
ATOM 1551 C CA . PRO A 1 202 ? -4.457 -1.312 17.469 1 43.75 202 PRO A CA 1
ATOM 1552 C C . PRO A 1 202 ? -2.982 -0.98 17.25 1 43.75 202 PRO A C 1
ATOM 1554 O O . PRO A 1 202 ? -2.244 -1.787 16.672 1 43.75 202 PRO A O 1
ATOM 1557 N N . LEU A 1 203 ? -2.654 0.179 16.984 1 46.34 203 LEU A N 1
ATOM 1558 C CA . LEU A 1 203 ? -1.233 0.5 17.078 1 46.34 203 LEU A CA 1
ATOM 1559 C C . LEU A 1 203 ? -0.609 -0.147 18.297 1 46.34 203 LEU A C 1
ATOM 1561 O O . LEU A 1 203 ? -1.194 -0.12 19.391 1 46.34 203 LEU A O 1
ATOM 1565 N N . GLU A 1 204 ? 0.192 -1.204 18.109 1 41.69 204 GLU A N 1
ATOM 1566 C CA . GLU A 1 204 ? 0.938 -1.552 19.312 1 41.69 204 GLU A CA 1
ATOM 1567 C C . GLU A 1 204 ? 1.478 -0.304 20 1 41.69 204 GLU A C 1
ATOM 1569 O O . GLU A 1 204 ? 1.954 0.622 19.344 1 41.69 204 GLU A O 1
ATOM 1574 N N . PRO A 1 205 ? 1.129 -0.116 21.203 1 37.5 205 PRO A N 1
ATOM 1575 C CA . PRO A 1 205 ? 1.684 1.011 21.969 1 37.5 205 PRO A CA 1
ATOM 1576 C C . PRO A 1 205 ? 3.176 1.215 21.703 1 37.5 205 PRO A C 1
ATOM 1578 O O . PRO A 1 205 ? 3.912 0.243 21.516 1 37.5 205 PRO A O 1
ATOM 1581 N N . PRO A 1 206 ? 3.564 2.326 21.125 1 39.72 206 PRO A N 1
ATOM 1582 C CA . PRO A 1 206 ? 5.004 2.543 20.984 1 39.72 206 PRO A CA 1
ATOM 1583 C C . PRO A 1 206 ? 5.789 2.148 22.234 1 39.72 206 PRO A C 1
ATOM 1585 O O . PRO A 1 206 ? 5.352 2.424 23.359 1 39.72 206 PRO A O 1
ATOM 1588 N N . ASP A 1 207 ? 6.352 1.018 22.172 1 39.69 207 ASP A N 1
ATOM 1589 C CA . ASP A 1 207 ? 7.133 0.77 23.375 1 39.69 207 ASP A CA 1
ATOM 1590 C C . ASP A 1 207 ? 7.895 2.021 23.812 1 39.69 207 ASP A C 1
ATOM 1592 O O . ASP A 1 207 ? 8.57 2.021 24.844 1 39.69 207 ASP A O 1
ATOM 1596 N N . GLY A 1 208 ? 8.328 2.822 22.688 1 37.25 208 GLY A N 1
ATOM 1597 C CA . GLY A 1 208 ? 9.242 3.844 23.156 1 37.25 208 GLY A CA 1
ATOM 1598 C C . GLY A 1 208 ? 8.555 5.137 23.547 1 37.25 208 GLY A C 1
ATOM 1599 O O . GLY A 1 208 ? 7.348 5.289 23.328 1 37.25 208 GLY A O 1
ATOM 1600 N N . PRO A 1 209 ? 9.266 6.023 24.391 1 39.22 209 PRO A N 1
ATOM 1601 C CA . PRO A 1 209 ? 8.742 7.309 24.875 1 39.22 209 PRO A CA 1
ATOM 1602 C C . PRO A 1 209 ? 8.242 8.195 23.734 1 39.22 209 PRO A C 1
ATOM 1604 O O . PRO A 1 209 ? 8.703 8.07 22.594 1 39.22 209 PRO A O 1
ATOM 1607 N N . GLU A 1 210 ? 7.066 8.641 23.812 1 44.53 210 GLU A N 1
ATOM 1608 C CA . GLU A 1 210 ? 6.508 9.672 22.938 1 44.53 210 GLU A CA 1
ATOM 1609 C C . GLU A 1 210 ? 7.562 10.711 22.562 1 44.53 210 GLU A C 1
ATOM 1611 O O . GLU A 1 210 ? 8.273 11.219 23.438 1 44.53 210 GLU A O 1
ATOM 1616 N N . PRO A 1 211 ? 8.07 10.688 21.359 1 45.62 211 PRO A N 1
ATOM 1617 C CA . PRO A 1 211 ? 9.062 11.742 21.109 1 45.62 211 PRO A CA 1
ATOM 1618 C C . PRO A 1 211 ? 8.617 13.109 21.625 1 45.62 211 PRO A C 1
ATOM 1620 O O . PRO A 1 211 ? 7.414 13.367 21.719 1 45.62 211 PRO A O 1
ATOM 1623 N N . ASP A 1 212 ? 9.523 13.805 22.203 1 42.78 212 ASP A N 1
ATOM 1624 C CA . ASP A 1 212 ? 9.266 15.172 22.641 1 42.78 212 ASP A CA 1
ATOM 1625 C C . ASP A 1 212 ? 8.664 16 21.516 1 42.78 212 ASP A C 1
ATOM 1627 O O . ASP A 1 212 ? 9.102 15.906 20.359 1 42.78 212 ASP A O 1
ATOM 1631 N N . PRO A 1 213 ? 7.547 16.469 21.703 1 45.62 213 PRO A N 1
ATOM 1632 C CA . PRO A 1 213 ? 7.008 17.391 20.688 1 45.62 213 PRO A CA 1
ATOM 1633 C C . PRO A 1 213 ? 8.055 18.359 20.156 1 45.62 213 PRO A C 1
ATOM 1635 O O . PRO A 1 213 ? 8.852 18.906 20.938 1 45.62 213 PRO A O 1
ATOM 1638 N N . GLU A 1 214 ? 8.547 18.156 19.031 1 47.84 214 GLU A N 1
ATOM 1639 C CA . GLU A 1 214 ? 9.438 19.188 18.484 1 47.84 214 GLU A CA 1
ATOM 1640 C C . GLU A 1 214 ? 8.914 20.594 18.797 1 47.84 214 GLU A C 1
ATOM 1642 O O . GLU A 1 214 ? 7.707 20.812 18.797 1 47.84 214 GLU A O 1
ATOM 1647 N N . PRO A 1 215 ? 9.789 21.375 19.422 1 46.19 215 PRO A N 1
ATOM 1648 C CA . PRO A 1 215 ? 9.328 22.734 19.641 1 46.19 215 PRO A CA 1
ATOM 1649 C C . PRO A 1 215 ? 8.695 23.359 18.406 1 46.19 215 PRO A C 1
ATOM 1651 O O . PRO A 1 215 ? 9.195 23.172 17.281 1 46.19 215 PRO A O 1
ATOM 1654 N N . GLU A 1 216 ? 7.434 23.516 18.531 1 49.91 216 GLU A N 1
ATOM 1655 C CA . GLU A 1 216 ? 6.715 24.203 17.453 1 49.91 216 GLU A CA 1
ATOM 1656 C C . GLU A 1 216 ? 7.5 25.406 16.953 1 49.91 216 GLU A C 1
ATOM 1658 O O . GLU A 1 216 ? 8.086 26.156 17.734 1 49.91 216 GLU A O 1
ATOM 1663 N N . LEU A 1 217 ? 8.016 25.375 15.797 1 50.97 217 LEU A N 1
ATOM 1664 C CA . LEU A 1 217 ? 8.594 26.578 15.211 1 50.97 217 LEU A CA 1
ATOM 1665 C C . LEU A 1 217 ? 7.734 27.797 15.508 1 50.97 217 LEU A C 1
ATOM 1667 O O . LEU A 1 217 ? 6.516 27.688 15.664 1 50.97 217 LEU A O 1
ATOM 1671 N N . PRO A 1 218 ? 8.43 28.844 15.914 1 49.56 218 PRO A N 1
ATOM 1672 C CA . PRO A 1 218 ? 7.617 30.047 16.062 1 49.56 218 PRO A CA 1
ATOM 1673 C C . PRO A 1 218 ? 6.648 30.25 14.906 1 49.56 218 PRO A C 1
ATOM 1675 O O . PRO A 1 218 ? 7.062 30.25 13.742 1 49.56 218 PRO A O 1
ATOM 1678 N N . LEU A 1 219 ? 5.406 29.875 15.18 1 57.97 219 LEU A N 1
ATOM 1679 C CA . LEU A 1 219 ? 4.367 30.078 14.18 1 57.97 219 LEU A CA 1
ATOM 1680 C C . LEU A 1 219 ? 4.23 31.547 13.836 1 57.97 219 LEU A C 1
ATOM 1682 O O . LEU A 1 219 ? 4.07 32.406 14.727 1 57.97 219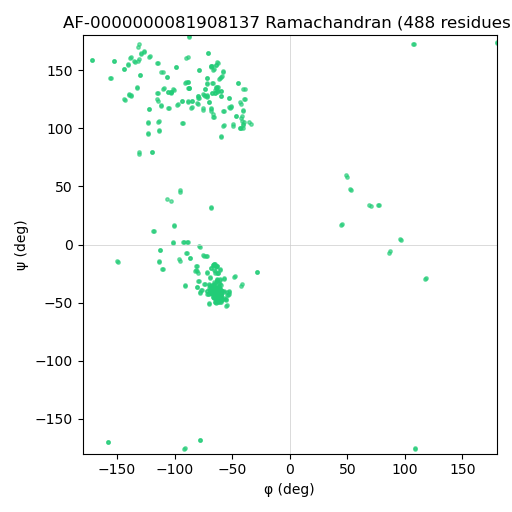 LEU A O 1
ATOM 1686 N N . GLN A 1 220 ? 4.934 32.125 12.758 1 56.16 220 GLN A N 1
ATOM 1687 C CA . GLN A 1 220 ? 4.617 33.469 12.328 1 56.16 220 GLN A CA 1
ATOM 1688 C C . GLN A 1 220 ? 3.219 33.562 11.727 1 56.16 220 GLN A C 1
ATOM 1690 O O . GLN A 1 220 ? 2.893 32.812 10.805 1 56.16 220 GLN A O 1
ATOM 1695 N N . ALA A 1 221 ? 2.355 34.281 12.477 1 62.59 221 ALA A N 1
ATOM 1696 C CA . ALA A 1 221 ? 1.035 34.562 11.914 1 62.59 221 ALA A CA 1
ATOM 1697 C C . ALA A 1 221 ? 1.148 35.344 10.602 1 62.59 221 ALA A C 1
ATOM 1699 O O . ALA A 1 221 ? 1.961 36.25 10.477 1 62.59 221 ALA A O 1
ATOM 1700 N N . PRO A 1 222 ? 0.429 34.719 9.617 1 71.38 222 PRO A N 1
ATOM 1701 C CA . PRO A 1 222 ? 0.521 35.438 8.352 1 71.38 222 PRO A CA 1
ATOM 1702 C C . PRO A 1 222 ? 0.004 36.875 8.445 1 71.38 222 PRO A C 1
ATOM 1704 O O . PRO A 1 222 ? -0.898 37.156 9.242 1 71.38 222 PRO A O 1
ATOM 1707 N N . HIS A 1 223 ? 0.765 37.781 7.938 1 62.69 223 HIS A N 1
ATOM 1708 C CA . HIS A 1 223 ? 0.394 39.188 7.906 1 62.69 223 HIS A CA 1
ATOM 1709 C C . HIS A 1 223 ? -0.774 39.438 6.957 1 62.69 223 HIS A C 1
ATOM 1711 O O . HIS A 1 223 ? -0.609 40.062 5.91 1 62.69 223 HIS A O 1
ATOM 1717 N N . VAL A 1 224 ? -1.596 38.469 6.871 1 63.06 224 VAL A N 1
ATOM 1718 C CA . VAL A 1 224 ? -2.682 38.688 5.926 1 63.06 224 VAL A CA 1
ATOM 1719 C C . VAL A 1 224 ? -3.836 39.406 6.625 1 63.06 224 VAL A C 1
ATOM 1721 O O . VAL A 1 224 ? -4.094 39.156 7.809 1 63.06 224 VAL A O 1
ATOM 1724 N N . GLN A 1 225 ? -4.375 40.406 5.992 1 71.81 225 GLN A N 1
ATOM 1725 C CA . GLN A 1 225 ? -5.562 41.125 6.461 1 71.81 225 GLN A CA 1
ATOM 1726 C C . GLN A 1 225 ? -6.742 40.156 6.637 1 71.81 225 GLN A C 1
ATOM 1728 O O . GLN A 1 225 ? -7.094 39.406 5.715 1 71.81 225 GLN A O 1
ATOM 1733 N N . ILE A 1 226 ? -7.18 40 7.852 1 81 226 ILE A N 1
ATOM 1734 C CA . ILE A 1 226 ? -8.344 39.188 8.164 1 81 226 ILE A CA 1
ATOM 1735 C C . ILE A 1 226 ? -9.609 39.875 7.66 1 81 226 ILE A C 1
ATOM 1737 O O . ILE A 1 226 ? -9.844 41.031 7.957 1 81 226 ILE A O 1
ATOM 1741 N N . SER A 1 227 ? -10.305 39.219 6.863 1 88.06 227 SER A N 1
ATOM 1742 C CA . SER A 1 227 ? -11.547 39.781 6.352 1 88.06 227 SER A CA 1
ATOM 1743 C C . SER A 1 227 ? -12.586 39.938 7.457 1 88.06 227 SER A C 1
ATOM 1745 O O . SER A 1 227 ? -12.586 39.188 8.43 1 88.06 227 SER A O 1
ATOM 1747 N N . SER A 1 228 ? -13.453 40.938 7.293 1 92 228 SER A N 1
ATOM 1748 C CA . SER A 1 228 ? -14.555 41.156 8.227 1 92 228 SER A CA 1
ATOM 1749 C C . SER A 1 228 ? -15.5 39.938 8.25 1 92 228 SER A C 1
ATOM 1751 O O . SER A 1 228 ? -16.031 39.594 9.297 1 92 228 SER A O 1
ATOM 1753 N N . GLU A 1 229 ? -15.578 39.375 7.137 1 94.44 229 GLU A N 1
ATOM 1754 C CA . GLU A 1 229 ? -16.469 38.219 7.031 1 94.44 229 GLU A CA 1
ATOM 1755 C C . GLU A 1 229 ? -15.938 37.031 7.836 1 94.44 229 GLU A C 1
ATOM 1757 O O . GLU A 1 229 ? -16.703 36.344 8.523 1 94.44 229 GLU A O 1
ATOM 1762 N N . ALA A 1 230 ? -14.703 36.812 7.766 1 95.56 230 ALA A N 1
ATOM 1763 C CA . ALA A 1 230 ? -14.078 35.719 8.508 1 95.56 230 ALA A CA 1
ATOM 1764 C C . ALA A 1 230 ? -14.188 35.938 10.016 1 95.56 230 ALA A C 1
ATOM 1766 O O . ALA A 1 230 ? -14.469 35.031 10.773 1 95.56 230 ALA A O 1
ATOM 1767 N N . ARG A 1 231 ? -14.055 37.156 10.422 1 94.81 231 ARG A N 1
ATOM 1768 C CA . ARG A 1 231 ? -14.195 37.5 11.828 1 94.81 231 ARG A CA 1
ATOM 1769 C C . ARG A 1 231 ? -15.625 37.281 12.312 1 94.81 231 ARG A C 1
ATOM 1771 O O . ARG A 1 231 ? -15.828 36.781 13.438 1 94.81 231 ARG A O 1
ATOM 1778 N N . ALA A 1 232 ? -16.516 37.594 11.43 1 96.06 232 ALA A N 1
ATOM 1779 C CA . ALA A 1 232 ? -17.922 37.406 11.781 1 96.06 232 ALA A CA 1
ATOM 1780 C C . ALA A 1 232 ? -18.266 35.938 11.953 1 96.06 232 ALA A C 1
ATOM 1782 O O . ALA A 1 232 ? -19 35.562 12.867 1 96.06 232 ALA A O 1
ATOM 1783 N N . VAL A 1 233 ? -17.688 35.156 11.102 1 96 233 VAL A N 1
ATOM 1784 C CA . VAL A 1 233 ? -17.938 33.719 11.188 1 96 233 VAL A CA 1
ATOM 1785 C C . VAL A 1 233 ? -17.391 33.188 12.516 1 96 233 VAL A C 1
ATOM 1787 O O . VAL A 1 233 ? -18.078 32.469 13.227 1 96 233 VAL A O 1
ATOM 1790 N N . ARG A 1 234 ? -16.172 33.5 12.836 1 96.38 234 ARG A N 1
ATOM 1791 C CA . ARG A 1 234 ? -15.594 33.031 14.094 1 96.38 234 ARG A CA 1
ATOM 1792 C C . ARG A 1 234 ? -16.391 33.562 15.289 1 96.38 234 ARG A C 1
ATOM 1794 O O . ARG A 1 234 ? -16.594 32.812 16.266 1 96.38 234 ARG A O 1
ATOM 1801 N N . ALA A 1 235 ? -16.875 34.781 15.211 1 95.75 235 ALA A N 1
ATOM 1802 C CA . ALA A 1 235 ? -17.688 35.344 16.281 1 95.75 235 ALA A CA 1
ATOM 1803 C C . ALA A 1 235 ? -18.969 34.562 16.484 1 95.75 235 ALA A C 1
ATOM 1805 O O . ALA A 1 235 ? -19.422 34.375 17.625 1 95.75 235 ALA A O 1
ATOM 1806 N N . ARG A 1 236 ? -19.516 34.125 15.414 1 95.44 236 ARG A N 1
ATOM 1807 C CA . ARG A 1 236 ? -20.719 33.312 15.508 1 95.44 236 ARG A CA 1
ATOM 1808 C C . ARG A 1 236 ? -20.422 31.984 16.219 1 95.44 236 ARG A C 1
ATOM 1810 O O . ARG A 1 236 ? -21.219 31.516 17.016 1 95.44 236 ARG A O 1
ATOM 1817 N N . ILE A 1 237 ? -19.297 31.438 15.93 1 95.44 237 ILE A N 1
ATOM 1818 C CA . ILE A 1 237 ? -18.906 30.188 16.578 1 95.44 237 ILE A CA 1
ATOM 1819 C C . ILE A 1 237 ? -18.672 30.438 18.062 1 95.44 237 ILE A C 1
ATOM 1821 O O . ILE A 1 237 ? -19.094 29.625 18.891 1 95.44 237 ILE A O 1
ATOM 1825 N N . VAL A 1 238 ? -18.047 31.531 18.406 1 96.19 238 VAL A N 1
ATOM 1826 C CA . VAL A 1 238 ? -17.812 31.891 19.797 1 96.19 238 VAL A CA 1
ATOM 1827 C C . VAL A 1 238 ? -19.141 32.031 20.531 1 96.19 238 VAL A C 1
ATOM 1829 O O . VAL A 1 238 ? -19.281 31.594 21.672 1 96.19 238 VAL A O 1
ATOM 1832 N N . GLN A 1 239 ? -20.109 32.594 19.844 1 94.44 239 GLN A N 1
ATOM 1833 C CA . GLN A 1 239 ? -21.438 32.75 20.422 1 94.44 239 GLN A CA 1
ATOM 1834 C C . GLN A 1 239 ? -22.078 31.391 20.672 1 94.44 239 GLN A C 1
ATOM 1836 O O . GLN A 1 239 ? -22.734 31.172 21.703 1 94.44 239 GLN A O 1
ATOM 1841 N N . GLN A 1 240 ? -21.891 30.547 19.734 1 91.81 240 GLN A N 1
ATOM 1842 C CA . GLN A 1 240 ? -22.406 29.188 19.906 1 91.81 240 GLN A CA 1
ATOM 1843 C C . GLN A 1 240 ? -21.781 28.5 21.109 1 91.81 240 GLN A C 1
ATOM 1845 O O . GLN A 1 240 ? -22.469 27.797 21.859 1 91.81 240 GLN A O 1
ATOM 1850 N N . VAL A 1 241 ? -20.516 28.656 21.328 1 90.25 241 VAL A N 1
ATOM 1851 C CA . VAL A 1 241 ? -19.797 28.094 2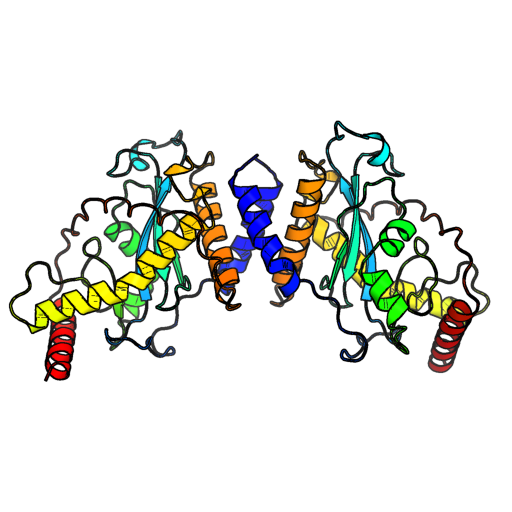2.453 1 90.25 241 VAL A CA 1
ATOM 1852 C C . VAL A 1 241 ? -20.312 28.703 23.766 1 90.25 241 VAL A C 1
ATOM 1854 O O . VAL A 1 241 ? -20.5 27.984 24.75 1 90.25 241 VAL A O 1
ATOM 1857 N N . ARG A 1 242 ? -20.609 29.938 23.719 1 89.19 242 ARG A N 1
ATOM 1858 C CA . ARG A 1 242 ? -21.141 30.625 24.875 1 89.19 242 ARG A CA 1
ATOM 1859 C C . ARG A 1 242 ? -22.5 30.047 25.281 1 89.19 242 ARG A C 1
ATOM 1861 O O . ARG A 1 242 ? -22.766 29.812 26.469 1 89.19 242 ARG A O 1
ATOM 1868 N N . ASP A 1 243 ? -23.234 29.812 24.234 1 88.88 243 ASP A N 1
ATOM 1869 C CA . ASP A 1 243 ? -24.594 29.312 24.469 1 88.88 243 ASP A CA 1
ATOM 1870 C C . ASP A 1 243 ? -24.562 27.875 25.016 1 88.88 243 ASP A C 1
ATOM 1872 O O . ASP A 1 243 ? -25.484 27.453 25.719 1 88.88 243 ASP A O 1
ATOM 1876 N N . SER A 1 244 ? -23.578 27.156 24.703 1 82.31 244 SER A N 1
ATOM 1877 C CA . SER A 1 244 ? -23.469 25.781 25.172 1 82.31 244 SER A CA 1
ATOM 1878 C C . SER A 1 244 ? -22.906 25.719 26.578 1 82.31 244 SER A C 1
ATOM 1880 O O . SER A 1 244 ? -23.031 24.688 27.266 1 82.31 244 SER A O 1
ATOM 1882 N N . MET A 1 245 ? -22.172 26.734 27.062 1 79.31 245 MET A N 1
ATOM 1883 C CA . MET A 1 245 ? -21.625 26.797 28.422 1 79.31 245 MET A CA 1
ATOM 1884 C C . MET A 1 245 ? -22.719 27.047 29.438 1 79.31 245 MET A C 1
ATOM 1886 O O . MET A 1 245 ? -22.562 26.719 30.625 1 79.31 245 MET A O 1
ATOM 1890 N N . GLY A 1 246 ? -23.734 27.594 29.047 1 65.25 246 GLY A N 1
ATOM 1891 C CA . GLY A 1 246 ? -24.828 27.875 29.953 1 65.25 246 GLY A CA 1
ATOM 1892 C C . GLY A 1 246 ? -25.938 26.844 29.891 1 65.25 246 GLY A C 1
ATOM 1893 O O . GLY A 1 246 ? -26.031 26.078 28.922 1 65.25 246 GLY A O 1
ATOM 1894 N N . MET B 1 1 ? 20.859 0.563 2.195 1 45.34 1 MET B N 1
ATOM 1895 C CA . MET B 1 1 ? 19.484 0.26 1.811 1 45.34 1 MET B CA 1
ATOM 1896 C C . MET B 1 1 ? 18.516 1.274 2.41 1 45.34 1 MET B C 1
ATOM 1898 O O . MET B 1 1 ? 18.703 1.724 3.543 1 45.34 1 MET B O 1
ATOM 1902 N N . SER B 1 2 ? 17.75 1.893 1.505 1 63.41 2 SER B N 1
ATOM 1903 C CA . SER B 1 2 ? 16.953 3.035 1.942 1 63.41 2 SER B CA 1
ATOM 1904 C C . SER B 1 2 ? 16 2.65 3.07 1 63.41 2 SER B C 1
ATOM 1906 O O . SER B 1 2 ? 15.305 1.639 2.98 1 63.41 2 SER B O 1
ATOM 1908 N N . ASN B 1 3 ? 16.312 2.986 4.352 1 79.31 3 ASN B N 1
ATOM 1909 C CA . ASN B 1 3 ? 15.477 2.926 5.543 1 79.31 3 ASN B CA 1
ATOM 1910 C C . ASN B 1 3 ? 14 3.094 5.199 1 79.31 3 ASN B C 1
ATOM 1912 O O . ASN B 1 3 ? 13.148 2.396 5.746 1 79.31 3 ASN B O 1
ATOM 1916 N N . CYS B 1 4 ? 13.789 3.721 4.078 1 84 4 CYS B N 1
ATOM 1917 C CA . CYS B 1 4 ? 12.406 3.979 3.691 1 84 4 CYS B CA 1
ATOM 1918 C C . CYS B 1 4 ? 11.758 2.725 3.111 1 84 4 CYS B C 1
ATOM 1920 O O . CYS B 1 4 ? 10.625 2.391 3.453 1 84 4 CYS B O 1
ATOM 1922 N N . LEU B 1 5 ? 12.547 2.035 2.295 1 87.38 5 LEU B N 1
ATOM 1923 C CA . LEU B 1 5 ? 12.023 0.815 1.686 1 87.38 5 LEU B CA 1
ATOM 1924 C C . LEU B 1 5 ? 11.664 -0.214 2.752 1 87.38 5 LEU B C 1
ATOM 1926 O O . LEU B 1 5 ? 10.586 -0.813 2.707 1 87.38 5 LEU B O 1
ATOM 1930 N N . ALA B 1 6 ? 12.547 -0.337 3.658 1 90.44 6 ALA B N 1
ATOM 1931 C CA . ALA B 1 6 ? 12.312 -1.297 4.734 1 90.44 6 ALA B CA 1
ATOM 1932 C C . ALA B 1 6 ? 11.031 -0.971 5.492 1 90.44 6 ALA B C 1
ATOM 1934 O O . ALA B 1 6 ? 10.258 -1.87 5.832 1 90.44 6 ALA B O 1
ATOM 1935 N N . GLN B 1 7 ? 10.789 0.238 5.715 1 88.44 7 GLN B N 1
ATOM 1936 C CA . GLN B 1 7 ? 9.602 0.667 6.445 1 88.44 7 GLN B CA 1
ATOM 1937 C C . GLN B 1 7 ? 8.336 0.426 5.633 1 88.44 7 GLN B C 1
ATOM 1939 O O . GLN B 1 7 ? 7.316 -0.013 6.172 1 88.44 7 GLN B O 1
ATOM 1944 N N . PHE B 1 8 ? 8.438 0.675 4.348 1 90.81 8 PHE B N 1
ATOM 1945 C CA . PHE B 1 8 ? 7.316 0.401 3.461 1 90.81 8 PHE B CA 1
ATOM 1946 C C . PHE B 1 8 ? 7.004 -1.09 3.428 1 90.81 8 PHE B C 1
ATOM 1948 O O . PHE B 1 8 ? 5.84 -1.488 3.533 1 90.81 8 PHE B O 1
ATOM 1955 N N . LEU B 1 9 ? 8.062 -1.87 3.305 1 93.69 9 LEU B N 1
ATOM 1956 C CA . LEU B 1 9 ? 7.891 -3.318 3.248 1 93.69 9 LEU B CA 1
ATOM 1957 C C . LEU B 1 9 ? 7.246 -3.842 4.527 1 93.69 9 LEU B C 1
ATOM 1959 O O . LEU B 1 9 ? 6.34 -4.68 4.477 1 93.69 9 LEU B O 1
ATOM 1963 N N . GLU B 1 10 ? 7.672 -3.285 5.621 1 93.12 10 GLU B N 1
ATOM 1964 C CA . GLU B 1 10 ? 7.109 -3.697 6.906 1 93.12 10 GLU B CA 1
ATOM 1965 C C . GLU B 1 10 ? 5.633 -3.328 7.004 1 93.12 10 GLU B C 1
ATOM 1967 O O . GLU B 1 10 ? 4.816 -4.133 7.457 1 93.12 10 GLU B O 1
ATOM 1972 N N . ALA B 1 11 ? 5.324 -2.174 6.578 1 90.94 11 ALA B N 1
ATOM 1973 C CA . ALA B 1 11 ? 3.939 -1.706 6.621 1 90.94 11 ALA B CA 1
ATOM 1974 C C . ALA B 1 11 ? 3.037 -2.576 5.75 1 90.94 11 ALA B C 1
ATOM 1976 O O . ALA B 1 11 ? 1.941 -2.957 6.168 1 90.94 11 ALA B O 1
ATOM 1977 N N . LEU B 1 12 ? 3.504 -2.9 4.613 1 92.25 12 LEU B N 1
ATOM 1978 C CA . LEU B 1 12 ? 2.715 -3.709 3.691 1 92.25 12 LEU B CA 1
ATOM 1979 C C . LEU B 1 12 ? 2.609 -5.148 4.184 1 92.25 12 LEU B C 1
ATOM 1981 O O . LEU B 1 12 ? 1.558 -5.777 4.055 1 92.25 12 LEU B O 1
ATOM 1985 N N . GLN B 1 13 ? 3.721 -5.633 4.711 1 93.56 13 GLN B N 1
ATOM 1986 C CA . GLN B 1 13 ? 3.73 -7 5.219 1 93.56 13 GLN B CA 1
ATOM 1987 C C . GLN B 1 13 ? 2.725 -7.176 6.352 1 93.56 13 GLN B C 1
ATOM 1989 O O . GLN B 1 13 ? 2.025 -8.188 6.418 1 93.56 13 GLN B O 1
ATOM 1994 N N . ARG B 1 14 ? 2.65 -6.168 7.164 1 89.31 14 ARG B N 1
ATOM 1995 C CA . ARG B 1 14 ? 1.751 -6.211 8.312 1 89.31 14 ARG B CA 1
ATOM 1996 C C . ARG B 1 14 ? 0.296 -6.305 7.867 1 89.31 14 ARG B C 1
ATOM 1998 O O . ARG B 1 14 ? -0.549 -6.832 8.594 1 89.31 14 ARG B O 1
ATOM 2005 N N . ARG B 1 15 ? 0.07 -5.965 6.664 1 88.31 15 ARG B N 1
ATOM 2006 C CA . ARG B 1 15 ? -1.314 -5.926 6.203 1 88.31 15 ARG B CA 1
ATOM 2007 C C . ARG B 1 15 ? -1.544 -6.91 5.062 1 88.31 15 ARG B C 1
ATOM 2009 O O . ARG B 1 15 ? -2.594 -6.887 4.418 1 88.31 15 ARG B O 1
ATOM 2016 N N . ALA B 1 16 ? -0.623 -7.719 4.875 1 93.94 16 ALA B N 1
ATOM 2017 C CA . ALA B 1 16 ? -0.671 -8.609 3.719 1 93.94 16 ALA B CA 1
ATOM 2018 C C . ALA B 1 16 ? -1.891 -9.523 3.783 1 93.94 16 ALA B C 1
ATOM 2020 O O . ALA B 1 16 ? -2.523 -9.797 2.76 1 93.94 16 ALA B O 1
ATOM 2021 N N . ALA B 1 17 ? -2.26 -9.977 4.988 1 92.12 17 ALA B N 1
ATOM 2022 C CA . ALA B 1 17 ? -3.336 -10.953 5.168 1 92.12 17 ALA B CA 1
ATOM 2023 C C . ALA B 1 17 ? -4.684 -10.352 4.781 1 92.12 17 ALA B C 1
ATOM 2025 O O . ALA B 1 17 ? -5.633 -11.078 4.488 1 92.12 17 ALA B O 1
ATOM 2026 N N . ARG B 1 18 ? -4.773 -9.047 4.711 1 89.56 18 ARG B N 1
ATOM 2027 C CA . ARG B 1 18 ? -6.008 -8.367 4.328 1 89.56 18 ARG B CA 1
ATOM 2028 C C . ARG B 1 18 ? -6.191 -8.375 2.814 1 89.56 18 ARG B C 1
ATOM 2030 O O . ARG B 1 18 ? -7.316 -8.289 2.318 1 89.56 18 ARG B O 1
ATOM 2037 N N . TYR B 1 19 ? -5.102 -8.492 2.176 1 92.44 19 TYR B N 1
ATOM 2038 C CA . TYR B 1 19 ? -5.168 -8.344 0.726 1 92.44 19 TYR B CA 1
ATOM 2039 C C . TYR B 1 19 ? -4.922 -9.68 0.028 1 92.44 19 TYR B C 1
ATOM 2041 O O . TYR B 1 19 ? -5.258 -9.844 -1.146 1 92.44 19 TYR B O 1
ATOM 2049 N N . ILE B 1 20 ? -4.293 -10.547 0.764 1 96.44 20 ILE B N 1
ATOM 2050 C CA . ILE B 1 20 ? -4.012 -11.883 0.255 1 96.44 20 ILE B CA 1
ATOM 2051 C C . ILE B 1 20 ? -4.617 -12.93 1.189 1 96.44 20 ILE B C 1
ATOM 2053 O O . ILE B 1 20 ? -4.094 -13.18 2.279 1 96.44 20 ILE B O 1
ATOM 2057 N N . ALA B 1 21 ? -5.695 -13.477 0.697 1 94.75 21 ALA B N 1
ATOM 2058 C CA . ALA B 1 21 ? -6.391 -14.469 1.519 1 94.75 21 ALA B CA 1
ATOM 2059 C C . ALA B 1 21 ? -6.965 -15.586 0.658 1 94.75 21 ALA B C 1
ATOM 2061 O O . ALA B 1 21 ? -7.727 -15.336 -0.28 1 94.75 21 ALA B O 1
ATOM 2062 N N . PHE B 1 22 ? -6.582 -16.781 1.02 1 95.25 22 PHE B N 1
ATOM 2063 C CA . PHE B 1 22 ? -7.133 -17.938 0.329 1 95.25 22 PHE B CA 1
ATOM 2064 C C . PHE B 1 22 ? -8.578 -18.172 0.739 1 95.25 22 PHE B C 1
ATOM 2066 O O . PHE B 1 22 ? -8.906 -18.156 1.928 1 95.25 22 PHE B O 1
ATOM 2073 N N . PRO B 1 23 ? -9.359 -18.391 -0.212 1 91.12 23 PRO B N 1
ATOM 2074 C CA . PRO B 1 23 ? -10.766 -18.594 0.143 1 91.12 23 PRO B CA 1
ATOM 2075 C C . PRO B 1 23 ? -11 -19.875 0.932 1 91.12 23 PRO B C 1
ATOM 2077 O O . PRO B 1 23 ? -10.305 -20.875 0.708 1 91.12 23 PRO B O 1
ATOM 2080 N N . SER B 1 24 ? -11.797 -19.781 1.868 1 84.75 24 SER B N 1
ATOM 2081 C CA . SER B 1 24 ? -12.172 -20.984 2.596 1 84.75 24 SER B CA 1
ATOM 2082 C C . SER B 1 24 ? -12.938 -21.953 1.697 1 84.75 24 SER B C 1
ATOM 2084 O O . SER B 1 24 ? -13.953 -21.594 1.11 1 84.75 24 SER B O 1
ATOM 2086 N N . PRO B 1 25 ? -12.359 -23.188 1.836 1 74.25 25 PRO B N 1
ATOM 2087 C CA . PRO B 1 25 ? -13.055 -24.188 1.012 1 74.25 25 PRO B CA 1
ATOM 2088 C C . PRO B 1 25 ? -14.469 -24.484 1.517 1 74.25 25 PRO B C 1
ATOM 2090 O O . PRO B 1 25 ? -14.703 -24.484 2.727 1 74.25 25 PRO B O 1
ATOM 2093 N N . GLY B 1 26 ? -15.531 -24.219 0.751 1 68.44 26 GLY B N 1
ATOM 2094 C CA . GLY B 1 26 ? -16.922 -24.469 1.136 1 68.44 26 GLY B CA 1
ATOM 2095 C C . GLY B 1 26 ? -17.75 -23.188 1.212 1 68.44 26 GLY B C 1
ATOM 2096 O O . GLY B 1 26 ? -18.969 -23.25 1.178 1 68.44 26 GLY B O 1
ATOM 2097 N N . ARG B 1 27 ? -17.047 -22.156 1.527 1 58.91 27 ARG B N 1
ATOM 2098 C CA . ARG B 1 27 ? -17.797 -20.922 1.687 1 58.91 27 ARG B CA 1
ATOM 2099 C C . ARG B 1 27 ? -17.781 -20.094 0.403 1 58.91 27 ARG B C 1
ATOM 2101 O O . ARG B 1 27 ? -18.578 -19.156 0.244 1 58.91 27 ARG B O 1
ATOM 2108 N N . SER B 1 28 ? -16.906 -20.5 -0.409 1 64.31 28 SER B N 1
ATOM 2109 C CA . SER B 1 28 ? -16.75 -19.688 -1.608 1 64.31 28 SER B CA 1
ATOM 2110 C C . SER B 1 28 ? -17.156 -20.453 -2.857 1 64.31 28 SER B C 1
ATOM 2112 O O . SER B 1 28 ? -16.844 -21.641 -3.002 1 64.31 28 SER B O 1
ATOM 2114 N N . ALA B 1 29 ? -18.094 -19.828 -3.539 1 63.22 29 ALA B N 1
ATOM 2115 C CA . ALA B 1 29 ? -18.5 -20.422 -4.809 1 63.22 29 ALA B CA 1
ATOM 2116 C C . ALA B 1 29 ? -17.328 -20.469 -5.789 1 63.22 29 ALA B C 1
ATOM 2118 O O . ALA B 1 29 ? -16.531 -19.531 -5.863 1 63.22 29 ALA B O 1
ATOM 2119 N N . PRO B 1 30 ? -17.25 -21.641 -6.418 1 67.88 30 PRO B N 1
ATOM 2120 C CA . PRO B 1 30 ? -16.203 -21.719 -7.438 1 67.88 30 PRO B CA 1
ATOM 2121 C C . PRO B 1 30 ? -16.344 -20.656 -8.523 1 67.88 30 PRO B C 1
ATOM 2123 O O . PRO B 1 30 ? -17.453 -20.141 -8.734 1 67.88 30 PRO B O 1
ATOM 2126 N N . HIS B 1 31 ? -15.172 -20.281 -9 1 70.38 31 HIS B N 1
ATOM 2127 C CA . HIS B 1 31 ? -15.203 -19.312 -10.094 1 70.38 31 HIS B CA 1
ATOM 2128 C C . HIS B 1 31 ? -15.891 -19.891 -11.328 1 70.38 31 HIS B C 1
ATOM 2130 O O . HIS B 1 31 ? -15.695 -21.062 -11.656 1 70.38 31 HIS B O 1
ATOM 2136 N N . PRO B 1 32 ? -16.734 -19.062 -11.781 1 73.56 32 PRO B N 1
ATOM 2137 C CA . PRO B 1 32 ? -17.359 -19.547 -13.008 1 73.56 32 PRO B CA 1
ATOM 2138 C C . PRO B 1 32 ? -16.375 -19.734 -14.148 1 73.56 32 PRO B C 1
ATOM 2140 O O . PRO B 1 32 ? -15.391 -19 -14.258 1 73.56 32 PRO B O 1
ATOM 2143 N N . GLY B 1 33 ? -16.375 -20.859 -14.836 1 80.44 33 GLY B N 1
ATOM 2144 C CA . GLY B 1 33 ? -15.523 -21.141 -15.984 1 80.44 33 GLY B CA 1
ATOM 2145 C C . GLY B 1 33 ? -15.75 -22.531 -16.562 1 80.44 33 GLY B C 1
ATOM 2146 O O . GLY B 1 33 ? -16.578 -23.297 -16.062 1 80.44 33 GLY B O 1
ATOM 2147 N N . PRO B 1 34 ? -15.078 -22.656 -17.641 1 83.25 34 PRO B N 1
ATOM 2148 C CA . PRO B 1 34 ? -15.266 -23.938 -18.328 1 83.25 34 PRO B CA 1
ATOM 2149 C C . PRO B 1 34 ? -14.75 -25.125 -17.516 1 83.25 34 PRO B C 1
ATOM 2151 O O . PRO B 1 34 ? -15.32 -26.219 -17.562 1 83.25 34 PRO B O 1
ATOM 2154 N N . PHE B 1 35 ? -13.711 -24.891 -16.766 1 92.06 35 PHE B N 1
ATOM 2155 C CA . PHE B 1 35 ? -13.242 -25.938 -15.867 1 92.06 35 PHE B CA 1
ATOM 2156 C C . PHE B 1 35 ? -14.016 -25.906 -14.555 1 92.06 35 PHE B C 1
ATOM 2158 O O . PHE B 1 35 ? -14.094 -24.875 -13.891 1 92.06 35 PHE B O 1
ATOM 2165 N N . PRO B 1 36 ? -14.57 -26.938 -14.242 1 87.38 36 PRO B N 1
ATOM 2166 C CA . PRO B 1 36 ? -15.445 -26.906 -13.07 1 87.38 36 PRO B CA 1
ATOM 2167 C C . PRO B 1 36 ? -14.68 -26.781 -11.758 1 87.38 36 PRO B C 1
ATOM 2169 O O . PRO B 1 36 ? -13.586 -27.328 -11.625 1 87.38 36 PRO B O 1
ATOM 2172 N N . GLY B 1 37 ? -15.211 -26.062 -10.836 1 90.75 37 GLY B N 1
ATOM 2173 C CA . GLY B 1 37 ? -14.836 -26.078 -9.43 1 90.75 37 GLY B CA 1
ATOM 2174 C C . GLY B 1 37 ? -13.469 -25.5 -9.164 1 90.75 37 GLY B C 1
ATOM 2175 O O . GLY B 1 37 ? -12.734 -25.969 -8.297 1 90.75 37 GLY B O 1
ATOM 2176 N N . VAL B 1 38 ? -13.062 -24.547 -9.875 1 93.31 38 VAL B N 1
ATOM 2177 C CA . VAL B 1 38 ? -11.727 -23.984 -9.695 1 93.31 38 VAL B CA 1
ATOM 2178 C C . VAL B 1 38 ? -11.703 -23.109 -8.445 1 93.31 38 VAL B C 1
ATOM 2180 O O . VAL B 1 38 ? -12.391 -22.078 -8.383 1 93.31 38 VAL B O 1
ATOM 2183 N N . LEU B 1 39 ? -10.898 -23.516 -7.516 1 94.12 39 LEU B N 1
ATOM 2184 C CA . LEU B 1 39 ? -10.711 -22.797 -6.266 1 94.12 39 LEU B CA 1
ATOM 2185 C C . LEU B 1 39 ? -9.562 -21.797 -6.383 1 94.12 39 LEU B C 1
ATOM 2187 O O . LEU B 1 39 ? -9.594 -20.734 -5.762 1 94.12 39 LEU B O 1
ATOM 2191 N N . GLY B 1 40 ? -8.57 -22.156 -7.113 1 96.44 40 GLY B N 1
ATOM 2192 C CA . GLY B 1 40 ? -7.383 -21.344 -7.324 1 96.44 40 GLY B CA 1
ATOM 2193 C C . GLY B 1 40 ? -6.449 -21.906 -8.375 1 96.44 40 GLY B C 1
ATOM 2194 O O . GLY B 1 40 ? -6.543 -23.078 -8.734 1 96.44 40 GLY B O 1
ATOM 2195 N N . LEU B 1 41 ? -5.648 -21.031 -8.891 1 98 41 LEU B N 1
ATOM 2196 C CA . LEU B 1 41 ? -4.645 -21.375 -9.898 1 98 41 LEU B CA 1
ATOM 2197 C C . LEU B 1 41 ? -3.236 -21.234 -9.328 1 98 41 LEU B C 1
ATOM 2199 O O . LEU B 1 41 ? -2.826 -20.141 -8.922 1 98 41 LEU B O 1
ATOM 2203 N N . LEU B 1 42 ? -2.537 -22.328 -9.336 1 98.56 42 LEU B N 1
ATOM 2204 C CA . LEU B 1 42 ? -1.257 -22.453 -8.648 1 98.56 42 LEU B CA 1
ATOM 2205 C C . LEU B 1 42 ? -0.1 -22.375 -9.641 1 98.56 42 LEU B C 1
ATOM 2207 O O . LEU B 1 42 ? -0.117 -23.047 -10.672 1 98.56 42 LEU B O 1
ATOM 2211 N N . GLY B 1 43 ? 0.863 -21.547 -9.312 1 98 43 GLY B N 1
ATOM 2212 C CA . GLY B 1 43 ? 2.084 -21.469 -10.102 1 98 43 GLY B CA 1
ATOM 2213 C C . GLY B 1 43 ? 3.256 -20.891 -9.328 1 98 43 GLY B C 1
ATOM 2214 O O . GLY B 1 43 ? 3.227 -20.844 -8.094 1 98 43 GLY B O 1
ATOM 2215 N N . SER B 1 44 ? 4.32 -20.609 -10.078 1 97.5 44 SER B N 1
ATOM 2216 C CA . SER B 1 44 ? 5.543 -20.125 -9.453 1 97.5 44 SER B CA 1
ATOM 2217 C C . SER B 1 44 ? 6.188 -19.031 -10.289 1 97.5 44 SER B C 1
ATOM 2219 O O . SER B 1 44 ? 5.914 -18.906 -11.484 1 97.5 44 SER B O 1
ATOM 2221 N N . MET B 1 45 ? 6.953 -18.203 -9.594 1 96.88 45 MET B N 1
ATOM 2222 C CA . MET B 1 45 ? 7.754 -17.172 -10.234 1 96.88 45 MET B CA 1
ATOM 2223 C C . MET B 1 45 ? 9.141 -17.094 -9.602 1 96.88 45 MET B C 1
ATOM 2225 O O . MET B 1 45 ? 9.266 -17.031 -8.375 1 96.88 45 MET B O 1
ATOM 2229 N N . HIS B 1 46 ? 10.164 -17.141 -10.453 1 97.12 46 HIS B N 1
ATOM 2230 C CA . HIS B 1 46 ? 11.531 -16.953 -9.961 1 97.12 46 HIS B CA 1
ATOM 2231 C C . HIS B 1 46 ? 11.914 -15.484 -9.953 1 97.12 46 HIS B C 1
ATOM 2233 O O . HIS B 1 46 ? 11.812 -14.812 -10.984 1 97.12 46 HIS B O 1
ATOM 2239 N N . VAL B 1 47 ? 12.289 -15.016 -8.852 1 97.12 47 VAL B N 1
ATOM 2240 C CA . VAL B 1 47 ? 12.75 -13.641 -8.711 1 97.12 47 VAL B CA 1
ATOM 2241 C C . VAL B 1 47 ? 14.273 -13.625 -8.547 1 97.12 47 VAL B C 1
ATOM 2243 O O . VAL B 1 47 ? 14.805 -14.18 -7.586 1 97.12 47 VAL B O 1
ATOM 2246 N N . ALA B 1 48 ? 14.898 -13.008 -9.477 1 96.5 48 ALA B N 1
ATOM 2247 C CA . ALA B 1 48 ? 16.359 -13.008 -9.523 1 96.5 48 ALA B CA 1
ATOM 2248 C C . ALA B 1 48 ? 16.938 -12.141 -8.406 1 96.5 48 ALA B C 1
ATOM 2250 O O . ALA B 1 48 ? 16.406 -11.07 -8.109 1 96.5 48 ALA B O 1
ATOM 2251 N N . LEU B 1 49 ? 18.016 -12.609 -7.758 1 95.81 49 LEU B N 1
ATOM 2252 C CA . LEU B 1 49 ? 18.734 -11.836 -6.746 1 95.81 49 LEU B CA 1
ATOM 2253 C C . LEU B 1 49 ? 20.234 -12 -6.902 1 95.81 49 LEU B C 1
ATOM 2255 O O . LEU B 1 49 ? 20.703 -12.914 -7.586 1 95.81 49 LEU B O 1
ATOM 2259 N N . ARG B 1 50 ? 20.922 -11.07 -6.324 1 93.81 50 ARG B N 1
ATOM 2260 C CA . ARG B 1 50 ? 22.375 -11.18 -6.285 1 93.81 50 ARG B CA 1
ATOM 2261 C C . ARG B 1 50 ? 22.797 -12.438 -5.531 1 93.81 50 ARG B C 1
ATOM 2263 O O . ARG B 1 50 ? 22.188 -12.812 -4.535 1 93.81 50 ARG B O 1
ATOM 2270 N N . ALA B 1 51 ? 23.844 -13.047 -5.996 1 94.06 51 ALA B N 1
ATOM 2271 C CA . ALA B 1 51 ? 24.359 -14.258 -5.355 1 94.06 51 ALA B CA 1
ATOM 2272 C C . ALA B 1 51 ? 24.562 -14.031 -3.859 1 94.06 51 ALA B C 1
ATOM 2274 O O . ALA B 1 51 ? 25.359 -13.18 -3.459 1 94.06 51 ALA B O 1
ATOM 2275 N N . PRO B 1 52 ? 23.828 -14.797 -3.045 1 92.75 52 PRO B N 1
ATOM 2276 C CA . PRO B 1 52 ? 24.062 -14.68 -1.604 1 92.75 52 PRO B CA 1
ATOM 2277 C C . PRO B 1 52 ? 25.422 -15.219 -1.179 1 92.75 52 PRO B C 1
ATOM 2279 O O . PRO B 1 52 ? 25.969 -16.109 -1.834 1 92.75 52 PRO B O 1
ATOM 2282 N N . SER B 1 53 ? 25.844 -14.656 -0.121 1 91.75 53 SER B N 1
ATOM 2283 C CA . SER B 1 53 ? 27.172 -15.055 0.366 1 91.75 53 SER B CA 1
ATOM 2284 C C . SER B 1 53 ? 27.125 -16.438 1.002 1 91.75 53 SER B C 1
ATOM 2286 O O . SER B 1 53 ? 28.094 -17.188 0.914 1 91.75 53 SER B O 1
ATOM 2288 N N . GLU B 1 54 ? 26.078 -16.719 1.589 1 91.44 54 GLU B N 1
ATOM 2289 C CA . GLU B 1 54 ? 25.922 -18.016 2.256 1 91.44 54 GLU B CA 1
ATOM 2290 C C . GLU B 1 54 ? 25.094 -18.969 1.403 1 91.44 54 GLU B C 1
ATOM 2292 O O . GLU B 1 54 ? 24.031 -18.609 0.894 1 91.44 54 GLU B O 1
ATOM 2297 N N . ASN B 1 55 ? 25.547 -20.266 1.229 1 93.12 55 ASN B N 1
ATOM 2298 C CA . ASN B 1 55 ? 24.828 -21.312 0.523 1 93.12 55 ASN B CA 1
ATOM 2299 C C . ASN B 1 55 ? 24.406 -20.859 -0.874 1 93.12 55 ASN B C 1
ATOM 2301 O O . ASN B 1 55 ? 23.25 -21.016 -1.258 1 93.12 55 ASN B O 1
ATOM 2305 N N . GLU B 1 56 ? 25.297 -20.312 -1.556 1 94.38 56 GLU B N 1
ATOM 2306 C CA . GLU B 1 56 ? 25.031 -19.719 -2.869 1 94.38 56 GLU B CA 1
ATOM 2307 C C . GLU B 1 56 ? 24.375 -20.734 -3.801 1 94.38 56 GLU B C 1
ATOM 2309 O O . GLU B 1 56 ? 23.453 -20.375 -4.547 1 94.38 56 GLU B O 1
ATOM 2314 N N . LEU B 1 57 ? 24.781 -21.953 -3.814 1 94.31 57 LEU B N 1
ATOM 2315 C CA . LEU B 1 57 ? 24.312 -22.984 -4.738 1 94.31 57 LEU B CA 1
ATOM 2316 C C . LEU B 1 57 ? 22.828 -23.25 -4.543 1 94.31 57 LEU B C 1
ATOM 2318 O O . LEU B 1 57 ? 22.125 -23.609 -5.496 1 94.31 57 LEU B O 1
ATOM 2322 N N . ALA B 1 58 ? 22.359 -23.094 -3.338 1 96.69 58 ALA B N 1
ATOM 2323 C CA . ALA B 1 58 ? 20.953 -23.297 -3.047 1 96.69 58 ALA B CA 1
ATOM 2324 C C . ALA B 1 58 ? 20.078 -22.344 -3.844 1 96.69 58 ALA B C 1
ATOM 2326 O O . ALA B 1 58 ? 18.922 -22.641 -4.137 1 96.69 58 ALA B O 1
ATOM 2327 N N . PHE B 1 59 ? 20.703 -21.281 -4.254 1 97.38 59 PHE B N 1
ATOM 2328 C CA . PHE B 1 59 ? 19.906 -20.234 -4.883 1 97.38 59 PHE B CA 1
ATOM 2329 C C . PHE B 1 59 ? 20.047 -20.281 -6.398 1 97.38 59 PHE B C 1
ATOM 2331 O O . PHE B 1 59 ? 19.406 -19.5 -7.113 1 97.38 59 PHE B O 1
ATOM 2338 N N . ARG B 1 60 ? 20.75 -21.188 -6.945 1 96.19 60 ARG B N 1
ATOM 2339 C CA . ARG B 1 60 ? 20.906 -21.359 -8.391 1 96.19 60 ARG B CA 1
ATOM 2340 C C . ARG B 1 60 ? 19.766 -22.203 -8.961 1 96.19 60 ARG B C 1
ATOM 2342 O O . ARG B 1 60 ? 19.578 -23.359 -8.555 1 96.19 60 ARG B O 1
ATOM 2349 N N . ASN B 1 61 ? 19.016 -21.531 -9.859 1 93.75 61 ASN B N 1
ATOM 2350 C CA . ASN B 1 61 ? 17.891 -22.266 -10.422 1 93.75 61 ASN B CA 1
ATOM 2351 C C . ASN B 1 61 ? 18.297 -23.062 -11.656 1 93.75 61 ASN B C 1
ATOM 2353 O O . ASN B 1 61 ? 19.469 -23.094 -12.016 1 93.75 61 ASN B O 1
ATOM 2357 N N . ALA B 1 62 ? 17.328 -23.781 -12.234 1 90.38 62 ALA B N 1
ATOM 2358 C CA . ALA B 1 62 ? 17.578 -24.672 -13.367 1 90.38 62 ALA B CA 1
ATOM 2359 C C . ALA B 1 62 ? 18.047 -23.891 -14.594 1 90.38 62 ALA B C 1
ATOM 2361 O O . ALA B 1 62 ? 18.625 -24.453 -15.516 1 90.38 62 ALA B O 1
ATOM 2362 N N . ARG B 1 63 ? 17.797 -22.594 -14.602 1 91.19 63 ARG B N 1
ATOM 2363 C CA . ARG B 1 63 ? 18.234 -21.75 -15.703 1 91.19 63 ARG B CA 1
ATOM 2364 C C . ARG B 1 63 ? 19.594 -21.141 -15.422 1 91.19 63 ARG B C 1
ATOM 2366 O O . ARG B 1 63 ? 20.047 -20.234 -16.125 1 91.19 63 ARG B O 1
ATOM 2373 N N . ASN B 1 64 ? 20.109 -21.469 -14.375 1 91.88 64 ASN B N 1
ATOM 2374 C CA . ASN B 1 64 ? 21.484 -21.172 -14.031 1 91.88 64 ASN B CA 1
ATOM 2375 C C . ASN B 1 64 ? 21.656 -19.719 -13.602 1 91.88 64 ASN B C 1
ATOM 2377 O O . ASN B 1 64 ? 22.672 -19.094 -13.906 1 91.88 64 ASN B O 1
ATOM 2381 N N . PHE B 1 65 ? 20.734 -19.156 -12.977 1 94.44 65 PHE B N 1
ATOM 2382 C CA . PHE B 1 65 ? 20.891 -17.891 -12.289 1 94.44 65 PHE B CA 1
ATOM 2383 C C . PHE B 1 65 ? 20.344 -17.953 -10.875 1 94.44 65 PHE B C 1
ATOM 2385 O O . PHE B 1 65 ? 19.625 -18.891 -10.531 1 94.44 65 PHE B O 1
ATOM 2392 N N . HIS B 1 66 ? 20.781 -17.062 -10.039 1 97 66 HIS B N 1
ATOM 2393 C CA . HIS B 1 66 ? 20.375 -17.078 -8.641 1 97 66 HIS B CA 1
ATOM 2394 C C . HIS B 1 66 ? 18.984 -16.453 -8.469 1 97 66 HIS B C 1
ATOM 2396 O O . HIS B 1 66 ? 18.75 -15.336 -8.938 1 97 66 HIS B O 1
ATOM 2402 N N . SER B 1 67 ? 18.109 -17.219 -7.793 1 97.56 67 SER B N 1
ATOM 2403 C CA . SER B 1 67 ? 16.734 -16.719 -7.637 1 97.56 67 SER B CA 1
ATOM 2404 C C . SER B 1 67 ? 16.094 -17.281 -6.375 1 97.56 67 SER B C 1
ATOM 2406 O O . SER B 1 67 ? 16.641 -18.188 -5.738 1 97.56 67 SER B O 1
ATOM 2408 N N . MET B 1 68 ? 15.094 -16.562 -5.941 1 97.75 68 MET B N 1
ATOM 2409 C CA . MET B 1 68 ? 14.102 -17.172 -5.047 1 97.75 68 MET B CA 1
ATOM 2410 C C . MET B 1 68 ? 12.961 -17.781 -5.84 1 97.75 68 MET B C 1
ATOM 2412 O O . MET B 1 68 ? 12.531 -17.234 -6.855 1 97.75 68 MET B O 1
ATOM 2416 N N . ASN B 1 69 ? 12.469 -18.969 -5.438 1 98.06 69 ASN B N 1
ATOM 2417 C CA . ASN B 1 69 ? 11.305 -19.609 -6.031 1 98.06 69 ASN B CA 1
ATOM 2418 C C . ASN B 1 69 ? 10.023 -19.266 -5.273 1 98.06 69 ASN B C 1
ATOM 2420 O O . ASN B 1 69 ? 9.781 -19.781 -4.184 1 98.06 69 ASN B O 1
ATOM 2424 N N . MET B 1 70 ? 9.195 -18.344 -5.895 1 98.5 70 MET B N 1
ATOM 2425 C CA . MET B 1 70 ? 7.984 -17.828 -5.266 1 98.5 70 MET B CA 1
ATOM 2426 C C . MET B 1 70 ? 6.754 -18.594 -5.758 1 98.5 70 MET B C 1
ATOM 2428 O O . MET B 1 70 ? 6.477 -18.625 -6.957 1 98.5 70 MET B O 1
ATOM 2432 N N . GLN B 1 71 ? 6.027 -19.219 -4.809 1 98.69 71 GLN B N 1
ATOM 2433 C CA . GLN B 1 71 ? 4.766 -19.859 -5.156 1 98.69 71 GLN B CA 1
ATOM 2434 C C . GLN B 1 71 ? 3.602 -18.875 -5.055 1 98.69 71 GLN B C 1
ATOM 2436 O O . GLN B 1 71 ? 3.514 -18.109 -4.09 1 98.69 71 GLN B O 1
ATOM 2441 N N . VAL B 1 72 ? 2.719 -18.859 -6.059 1 98.69 72 VAL B N 1
ATOM 2442 C CA . VAL B 1 72 ? 1.588 -17.938 -6.105 1 98.69 72 VAL B CA 1
ATOM 2443 C C . VAL B 1 72 ? 0.313 -18.703 -6.453 1 98.69 72 VAL B C 1
ATOM 2445 O O . VAL B 1 72 ? 0.325 -19.594 -7.312 1 98.69 72 VAL B O 1
ATOM 2448 N N . VAL B 1 73 ? -0.774 -18.406 -5.723 1 98.56 73 VAL B N 1
ATOM 2449 C CA . VAL B 1 73 ? -2.115 -18.828 -6.117 1 98.56 73 VAL B CA 1
ATOM 2450 C C . VAL B 1 73 ? -2.967 -17.609 -6.434 1 98.56 73 VAL B C 1
ATOM 2452 O O . VAL B 1 73 ? -2.955 -16.625 -5.688 1 98.56 73 VAL B O 1
ATOM 2455 N N . CYS B 1 74 ? -3.623 -17.594 -7.551 1 97.69 74 CYS B N 1
ATOM 2456 C CA . CYS B 1 74 ? -4.566 -16.516 -7.844 1 97.69 74 CYS B CA 1
ATOM 2457 C C . CYS B 1 74 ? -5.914 -17.078 -8.281 1 97.69 74 CYS B C 1
ATOM 2459 O O . CYS B 1 74 ? -6.039 -18.281 -8.531 1 97.69 74 CYS B O 1
ATOM 2461 N N . ASP B 1 75 ? -6.922 -16.297 -8.289 1 94.62 75 ASP B N 1
ATOM 2462 C CA . ASP B 1 75 ? -8.227 -16.703 -8.812 1 94.62 75 ASP B CA 1
ATOM 2463 C C . ASP B 1 75 ? -8.359 -16.344 -10.289 1 94.62 75 ASP B C 1
ATOM 2465 O O . ASP B 1 75 ? -7.395 -15.898 -10.914 1 94.62 75 ASP B O 1
ATOM 2469 N N . ALA B 1 76 ? -9.523 -16.594 -10.805 1 92.94 76 ALA B N 1
ATOM 2470 C CA . ALA B 1 76 ? -9.742 -16.422 -12.242 1 92.94 76 ALA B CA 1
ATOM 2471 C C . ALA B 1 76 ? -9.68 -14.953 -12.641 1 92.94 76 ALA B C 1
ATOM 2473 O O . ALA B 1 76 ? -9.453 -14.633 -13.812 1 92.94 76 ALA B O 1
ATOM 2474 N N . ALA B 1 77 ? -9.852 -14.078 -11.68 1 91.88 77 ALA B N 1
ATOM 2475 C CA . ALA B 1 77 ? -9.82 -12.641 -11.945 1 91.88 77 ALA B CA 1
ATOM 2476 C C . ALA B 1 77 ? -8.398 -12.094 -11.812 1 91.88 77 ALA B C 1
ATOM 2478 O O . ALA B 1 77 ? -8.156 -10.914 -12.094 1 91.88 77 ALA B O 1
ATOM 2479 N N . GLY B 1 78 ? -7.488 -12.922 -11.344 1 95.06 78 GLY B N 1
ATOM 2480 C CA . GLY B 1 78 ? -6.098 -12.508 -11.25 1 95.06 78 GLY B CA 1
ATOM 2481 C C . GLY B 1 78 ? -5.723 -12 -9.867 1 95.06 78 GLY B C 1
ATOM 2482 O O . GLY B 1 78 ? -4.609 -11.516 -9.656 1 95.06 78 GLY B O 1
ATOM 2483 N N . ALA B 1 79 ? -6.684 -12.094 -8.961 1 95.94 79 ALA B N 1
ATOM 2484 C CA . ALA B 1 79 ? -6.367 -11.727 -7.586 1 95.94 79 ALA B CA 1
ATOM 2485 C C . ALA B 1 79 ? -5.52 -12.797 -6.91 1 95.94 79 ALA B C 1
ATOM 2487 O O . ALA B 1 79 ? -5.879 -13.977 -6.926 1 95.94 79 ALA B O 1
ATOM 2488 N N . ILE B 1 80 ? -4.414 -12.344 -6.316 1 98 80 ILE B N 1
ATOM 2489 C CA . ILE B 1 80 ? -3.527 -13.281 -5.637 1 98 80 ILE B CA 1
ATOM 2490 C C . ILE B 1 80 ? -4.105 -13.641 -4.273 1 98 80 ILE B C 1
ATOM 2492 O O . ILE B 1 80 ? -4.391 -12.758 -3.459 1 98 80 ILE B O 1
ATOM 2496 N N . THR B 1 81 ? -4.246 -14.93 -4.047 1 97.75 81 THR B N 1
ATOM 2497 C CA . THR B 1 81 ? -4.961 -15.352 -2.852 1 97.75 81 THR B CA 1
ATOM 2498 C C . THR B 1 81 ? -4.027 -16.062 -1.881 1 97.75 81 THR B C 1
ATOM 2500 O O . THR B 1 81 ? -4.367 -16.266 -0.713 1 97.75 81 THR B O 1
ATOM 2503 N N . ASN B 1 82 ? -2.867 -16.453 -2.332 1 98.38 82 ASN B N 1
ATOM 2504 C CA . ASN B 1 82 ? -1.866 -17.094 -1.489 1 98.38 82 ASN B CA 1
ATOM 2505 C C . ASN B 1 82 ? -0.459 -16.906 -2.049 1 98.38 82 ASN B C 1
ATOM 2507 O O . ASN B 1 82 ? -0.266 -16.906 -3.268 1 98.38 82 ASN B O 1
ATOM 2511 N N . VAL B 1 83 ? 0.477 -16.734 -1.14 1 98.62 83 VAL B N 1
ATOM 2512 C CA . VAL B 1 83 ? 1.87 -16.547 -1.534 1 98.62 83 VAL B CA 1
ATOM 2513 C C . VAL B 1 83 ? 2.781 -17.328 -0.584 1 98.62 83 VAL B C 1
ATOM 2515 O O . VAL B 1 83 ? 2.604 -17.281 0.635 1 98.62 83 VAL B O 1
ATOM 2518 N N . VAL B 1 84 ? 3.674 -18.125 -1.142 1 98.56 84 VAL B N 1
ATOM 2519 C CA . VAL B 1 84 ? 4.785 -18.734 -0.407 1 98.56 84 VAL B CA 1
ATOM 2520 C C . VAL B 1 84 ? 6.109 -18.172 -0.934 1 98.56 84 VAL B C 1
ATOM 2522 O O . VAL B 1 84 ? 6.527 -18.5 -2.045 1 98.56 84 VAL B O 1
ATOM 2525 N N . ALA B 1 85 ? 6.695 -17.312 -0.152 1 97.88 85 ALA B N 1
ATOM 2526 C CA . ALA B 1 85 ? 7.938 -16.641 -0.518 1 97.88 85 ALA B CA 1
ATOM 2527 C C . ALA B 1 85 ? 9.047 -16.953 0.482 1 97.88 85 ALA B C 1
ATOM 2529 O O . ALA B 1 85 ? 9.359 -16.141 1.346 1 97.88 85 ALA B O 1
ATOM 2530 N N . LYS B 1 86 ? 9.656 -18.125 0.343 1 97.62 86 LYS B N 1
ATOM 2531 C CA . LYS B 1 86 ? 10.617 -18.516 1.369 1 97.62 86 LYS B CA 1
ATOM 2532 C C . LYS B 1 86 ? 11.719 -19.391 0.781 1 97.62 86 LYS B C 1
ATOM 2534 O O . LYS B 1 86 ? 12.773 -19.578 1.397 1 97.62 86 LYS B O 1
ATOM 2539 N N . PHE B 1 87 ? 11.57 -19.938 -0.401 1 98 87 PHE B N 1
ATOM 2540 C CA . PHE B 1 87 ? 12.43 -21.031 -0.846 1 98 87 PHE B CA 1
ATOM 2541 C C . PHE B 1 87 ? 13.422 -20.547 -1.896 1 98 87 PHE B C 1
ATOM 2543 O O . PHE B 1 87 ? 13.078 -19.719 -2.752 1 98 87 PHE B O 1
ATOM 2550 N N . PRO B 1 88 ? 14.633 -21.109 -1.849 1 98.12 88 PRO B N 1
ATOM 2551 C CA . PRO B 1 88 ? 15.633 -20.75 -2.861 1 98.12 88 PRO B CA 1
ATOM 2552 C C . PRO B 1 88 ? 15.297 -21.312 -4.242 1 98.12 88 PRO B C 1
ATOM 2554 O O . PRO B 1 88 ? 14.453 -22.203 -4.359 1 98.12 88 PRO B O 1
ATOM 2557 N N . GLY B 1 89 ? 15.953 -20.797 -5.211 1 97.44 89 GLY B N 1
ATOM 2558 C CA . GLY B 1 89 ? 15.648 -21.078 -6.602 1 97.44 89 GLY B CA 1
ATOM 2559 C C . GLY B 1 89 ? 15.906 -22.516 -6.992 1 97.44 89 GLY B C 1
ATOM 2560 O O . GLY B 1 89 ? 15.391 -23 -8 1 97.44 89 GLY B O 1
ATOM 2561 N N . SER B 1 90 ? 16.641 -23.219 -6.211 1 96.88 90 SER B N 1
ATOM 2562 C CA . SER B 1 90 ? 16.969 -24.594 -6.531 1 96.88 90 SER B CA 1
ATOM 2563 C C . SER B 1 90 ? 15.82 -25.531 -6.141 1 96.88 90 SER B C 1
ATOM 2565 O O . SER B 1 90 ? 15.773 -26.688 -6.578 1 96.88 90 SER B O 1
ATOM 2567 N N . CYS B 1 91 ? 14.938 -25.094 -5.297 1 97.06 91 CYS B N 1
ATOM 2568 C CA . CYS B 1 91 ? 13.852 -25.922 -4.797 1 97.06 91 CYS B CA 1
ATOM 2569 C C . CYS B 1 91 ? 12.805 -26.156 -5.879 1 97.06 91 CYS B C 1
ATOM 2571 O O . CYS B 1 91 ? 12.32 -25.203 -6.5 1 97.06 91 CYS B O 1
ATOM 2573 N N . PRO B 1 92 ? 12.438 -27.422 -6.125 1 96.31 92 PRO B N 1
ATOM 2574 C CA . PRO B 1 92 ? 11.383 -27.688 -7.102 1 96.31 92 PRO B CA 1
ATOM 2575 C C . PRO B 1 92 ? 10.008 -27.219 -6.629 1 96.31 92 PRO B C 1
ATOM 2577 O O . PRO B 1 92 ? 9.758 -27.141 -5.422 1 96.31 92 PRO B O 1
ATOM 2580 N N . ASN B 1 93 ? 9.141 -26.922 -7.562 1 97.12 93 ASN B N 1
ATOM 2581 C CA . ASN B 1 93 ? 7.793 -26.438 -7.266 1 97.12 93 ASN B CA 1
ATOM 2582 C C . ASN B 1 93 ? 7.055 -27.391 -6.32 1 97.12 93 ASN B C 1
ATOM 2584 O O . ASN B 1 93 ? 6.406 -26.938 -5.371 1 97.12 93 ASN B O 1
ATOM 2588 N N . ALA B 1 94 ? 7.176 -28.672 -6.57 1 96.88 94 ALA B N 1
ATOM 2589 C CA . ALA B 1 94 ? 6.492 -29.672 -5.75 1 96.88 94 ALA B CA 1
ATOM 2590 C C . ALA B 1 94 ? 6.938 -29.594 -4.293 1 96.88 94 ALA B C 1
ATOM 2592 O O . ALA B 1 94 ? 6.121 -29.703 -3.377 1 96.88 94 ALA B O 1
ATOM 2593 N N . ALA B 1 95 ? 8.188 -29.375 -4.109 1 96.81 95 ALA B N 1
ATOM 2594 C CA . ALA B 1 95 ? 8.727 -29.297 -2.756 1 96.81 95 ALA B CA 1
ATOM 2595 C C . ALA B 1 95 ? 8.25 -28.031 -2.053 1 96.81 95 ALA B C 1
ATOM 2597 O O . ALA B 1 95 ? 7.934 -28.047 -0.861 1 96.81 95 ALA B O 1
ATOM 2598 N N . VAL B 1 96 ? 8.25 -26.922 -2.781 1 97.94 96 VAL B N 1
ATOM 2599 C CA . VAL B 1 96 ? 7.75 -25.672 -2.221 1 97.94 96 VAL B CA 1
ATOM 2600 C C . VAL B 1 96 ? 6.312 -25.859 -1.74 1 97.94 96 VAL B C 1
ATOM 2602 O O . VAL B 1 96 ? 5.98 -25.516 -0.607 1 97.94 96 VAL B O 1
ATOM 2605 N N . LEU B 1 97 ? 5.473 -26.484 -2.582 1 98.19 97 LEU B N 1
ATOM 2606 C CA . LEU B 1 97 ? 4.078 -26.719 -2.223 1 98.19 97 LEU B CA 1
ATOM 2607 C C . LEU B 1 97 ? 3.973 -27.625 -0.999 1 98.19 97 LEU B C 1
ATOM 2609 O O . LEU B 1 97 ? 3.252 -27.312 -0.049 1 98.19 97 LEU B O 1
ATOM 2613 N N . GLU B 1 98 ? 4.672 -28.719 -1.019 1 96.56 98 GLU B N 1
ATOM 2614 C CA . GLU B 1 98 ? 4.602 -29.719 0.04 1 96.56 98 GLU B CA 1
ATOM 2615 C C . GLU B 1 98 ? 4.938 -29.109 1.399 1 96.56 98 GLU B C 1
ATOM 2617 O O . GLU B 1 98 ? 4.422 -29.547 2.428 1 96.56 98 GLU B O 1
ATOM 2622 N N . ASN B 1 99 ? 5.746 -28.094 1.388 1 97.44 99 ASN B N 1
ATOM 2623 C CA . ASN B 1 99 ? 6.188 -27.484 2.631 1 97.44 99 ASN B CA 1
ATOM 2624 C C . ASN B 1 99 ? 5.406 -26.203 2.928 1 97.44 99 ASN B C 1
ATOM 2626 O O . ASN B 1 99 ? 5.828 -25.391 3.754 1 97.44 99 ASN B O 1
ATOM 2630 N N . SER B 1 100 ? 4.34 -26.062 2.295 1 97.88 100 SER B N 1
ATOM 2631 C CA . SER B 1 100 ? 3.533 -24.859 2.479 1 97.88 100 SER B CA 1
ATOM 2632 C C . SER B 1 100 ? 2.379 -25.109 3.443 1 97.88 100 SER B C 1
ATOM 2634 O O . SER B 1 100 ? 1.919 -26.25 3.588 1 97.88 100 SER B O 1
ATOM 2636 N N . ALA B 1 101 ? 1.96 -24.016 4.102 1 96.94 101 ALA B N 1
ATOM 2637 C CA . ALA B 1 101 ? 0.77 -24.078 4.945 1 96.94 101 ALA B CA 1
ATOM 2638 C C . ALA B 1 101 ? -0.471 -24.406 4.125 1 96.94 101 ALA B C 1
ATOM 2640 O O . ALA B 1 101 ? -1.38 -25.078 4.605 1 96.94 101 ALA B O 1
ATOM 2641 N N . LEU B 1 102 ? -0.508 -24.016 2.926 1 96.75 102 LEU B N 1
ATOM 2642 C CA . LEU B 1 102 ? -1.646 -24.266 2.047 1 96.75 102 LEU B CA 1
ATOM 2643 C C . LEU B 1 102 ? -1.844 -25.766 1.819 1 96.75 102 LEU B C 1
ATOM 2645 O O . LEU B 1 102 ? -2.969 -26.266 1.896 1 96.75 102 LEU B O 1
ATOM 2649 N N . ALA B 1 103 ? -0.777 -26.438 1.522 1 97.19 103 ALA B N 1
ATOM 2650 C CA . ALA B 1 103 ? -0.864 -27.875 1.311 1 97.19 103 ALA B CA 1
ATOM 2651 C C . ALA B 1 103 ? -1.38 -28.578 2.561 1 97.19 103 ALA B C 1
ATOM 2653 O O . ALA B 1 103 ? -2.24 -29.453 2.473 1 97.19 103 ALA B O 1
ATOM 2654 N N . ARG B 1 104 ? -0.849 -28.156 3.701 1 96.94 104 ARG B N 1
ATOM 2655 C CA . ARG B 1 104 ? -1.308 -28.75 4.953 1 96.94 104 ARG B CA 1
ATOM 2656 C C . ARG B 1 104 ? -2.801 -28.516 5.156 1 96.94 104 ARG B C 1
ATOM 2658 O O . ARG B 1 104 ? -3.529 -29.422 5.547 1 96.94 104 ARG B O 1
ATOM 2665 N N . LEU B 1 105 ? -3.18 -27.375 4.848 1 95.69 105 LEU B N 1
ATOM 2666 C CA . LEU B 1 105 ? -4.582 -27.016 5.004 1 95.69 105 LEU B CA 1
ATOM 2667 C C . LEU B 1 105 ? -5.473 -27.859 4.105 1 95.69 105 LEU B C 1
ATOM 2669 O O . LEU B 1 105 ? -6.441 -28.469 4.574 1 95.69 105 LEU B O 1
ATOM 2673 N N . LEU B 1 106 ? -5.156 -28.016 2.885 1 95.94 106 LEU B N 1
ATOM 2674 C CA . LEU B 1 106 ? -6.02 -28.672 1.909 1 95.94 106 LEU B CA 1
ATOM 2675 C C . LEU B 1 106 ? -5.941 -30.188 2.051 1 95.94 106 LEU B C 1
ATOM 2677 O O . LEU B 1 106 ? -6.922 -30.891 1.8 1 95.94 106 LEU B O 1
ATOM 2681 N N . ASP B 1 107 ? -4.781 -30.656 2.457 1 95.44 107 ASP B N 1
ATOM 2682 C CA . ASP B 1 107 ? -4.656 -32.062 2.766 1 95.44 107 ASP B CA 1
ATOM 2683 C C . ASP B 1 107 ? -5.574 -32.469 3.922 1 95.44 107 ASP B C 1
ATOM 2685 O O . ASP B 1 107 ? -6.105 -33.594 3.949 1 95.44 107 ASP B O 1
ATOM 2689 N N . GLY B 1 108 ? -5.664 -31.516 4.844 1 94.38 108 GLY B N 1
ATOM 2690 C CA . GLY B 1 108 ? -6.512 -31.781 5.996 1 94.38 108 GLY B CA 1
ATOM 2691 C C . GLY B 1 108 ? -7.988 -31.641 5.691 1 94.38 108 GLY B C 1
ATOM 2692 O O . GLY B 1 108 ? -8.789 -32.5 6.09 1 94.38 108 GLY B O 1
ATOM 2693 N N . MET B 1 109 ? -8.352 -30.688 4.91 1 92.12 109 MET B N 1
ATOM 2694 C CA . MET B 1 109 ? -9.75 -30.375 4.629 1 92.12 109 MET B CA 1
ATOM 2695 C C . MET B 1 109 ? -10.32 -31.328 3.576 1 92.12 109 MET B C 1
ATOM 2697 O O . MET B 1 109 ? -11.5 -31.672 3.621 1 92.12 109 MET B O 1
ATOM 2701 N N . ARG B 1 110 ? -9.57 -31.703 2.637 1 90 110 ARG B N 1
ATOM 2702 C CA . ARG B 1 110 ? -9.969 -32.562 1.531 1 90 110 ARG B CA 1
ATOM 2703 C C . ARG B 1 110 ? -11.266 -32.062 0.893 1 90 110 ARG B C 1
ATOM 2705 O O . ARG B 1 110 ? -12.266 -32.812 0.855 1 90 110 ARG B O 1
ATOM 2712 N N . PRO B 1 111 ? -11.18 -30.828 0.41 1 90.56 111 PRO B N 1
ATOM 2713 C CA . PRO B 1 111 ? -12.406 -30.281 -0.174 1 90.56 111 PRO B CA 1
ATOM 2714 C C . PRO B 1 111 ? -12.93 -31.109 -1.345 1 90.56 111 PRO B C 1
ATOM 2716 O O . PRO B 1 111 ? -12.133 -31.656 -2.111 1 90.56 111 PRO B O 1
ATOM 2719 N N . GLU B 1 112 ? -14.242 -31.172 -1.432 1 87.5 112 GLU B N 1
ATOM 2720 C CA . GLU B 1 112 ? -14.883 -31.906 -2.514 1 87.5 112 GLU B CA 1
ATOM 2721 C C . GLU B 1 112 ? -15.555 -30.969 -3.508 1 87.5 112 GLU B C 1
ATOM 2723 O O . GLU B 1 112 ? -16.156 -29.969 -3.115 1 87.5 112 GLU B O 1
ATOM 2728 N N . GLY B 1 113 ? -15.336 -31.234 -4.73 1 89.06 113 GLY B N 1
ATOM 2729 C CA . GLY B 1 113 ? -16.031 -30.484 -5.77 1 89.06 113 GLY B CA 1
ATOM 2730 C C . GLY B 1 113 ? -15.32 -29.203 -6.152 1 89.06 113 GLY B C 1
ATOM 2731 O O . GLY B 1 113 ? -15.789 -28.469 -7.023 1 89.06 113 GLY B O 1
ATOM 2732 N N . VAL B 1 114 ? -14.289 -28.891 -5.398 1 92.75 114 VAL B N 1
ATOM 2733 C CA . VAL B 1 114 ? -13.477 -27.734 -5.738 1 92.75 114 VAL B CA 1
ATOM 2734 C C . VAL B 1 114 ? -12 -28.125 -5.758 1 92.75 114 VAL B C 1
ATOM 2736 O O . VAL B 1 114 ? -11.562 -28.969 -4.98 1 92.75 114 VAL B O 1
ATOM 2739 N N . TRP B 1 115 ? -11.258 -27.484 -6.676 1 95.06 115 TRP B N 1
ATOM 2740 C CA . TRP B 1 115 ? -9.875 -27.906 -6.859 1 95.06 115 TRP B CA 1
ATOM 2741 C C . TRP B 1 115 ? -8.969 -26.719 -7.156 1 95.06 115 TRP B C 1
ATOM 2743 O O . TRP B 1 115 ? -9.422 -25.703 -7.695 1 95.06 115 TRP B O 1
ATOM 2753 N N . VAL B 1 116 ? -7.746 -26.875 -6.762 1 96.94 116 VAL B N 1
ATOM 2754 C CA . VAL B 1 116 ? -6.66 -26.031 -7.254 1 96.94 116 VAL B CA 1
ATOM 2755 C C . VAL B 1 116 ? -6.066 -26.641 -8.523 1 96.94 116 VAL B C 1
ATOM 2757 O O . VAL B 1 116 ? -5.957 -27.875 -8.641 1 96.94 116 VAL B O 1
ATOM 2760 N N . LEU B 1 117 ? -5.758 -25.797 -9.469 1 97.75 117 LEU B N 1
ATOM 2761 C CA . LEU B 1 117 ? -5.121 -26.281 -10.695 1 97.75 117 LEU B CA 1
ATOM 2762 C C . LEU B 1 117 ? -3.641 -25.906 -10.719 1 97.75 117 LEU B C 1
ATOM 2764 O O . LEU B 1 117 ? -3.271 -24.797 -10.328 1 97.75 117 LEU B O 1
ATOM 2768 N N . GLY B 1 118 ? -2.789 -26.812 -11.008 1 98.06 118 GLY B N 1
ATOM 2769 C CA . GLY B 1 118 ? -1.364 -26.609 -11.203 1 98.06 118 GLY B CA 1
ATOM 2770 C C . GLY B 1 118 ? -0.816 -27.312 -12.422 1 98.06 118 GLY B C 1
ATOM 2771 O O . GLY B 1 118 ? -1.422 -28.266 -12.922 1 98.06 118 GLY B O 1
ATOM 2772 N N . ASP B 1 119 ? 0.288 -26.844 -12.93 1 96.69 119 ASP B N 1
ATOM 2773 C CA . ASP B 1 119 ? 0.87 -27.484 -14.109 1 96.69 119 ASP B CA 1
ATOM 2774 C C . ASP B 1 119 ? 1.605 -28.766 -13.742 1 96.69 119 ASP B C 1
ATOM 2776 O O . ASP B 1 119 ? 1.43 -29.297 -12.641 1 96.69 119 ASP B O 1
ATOM 2780 N N . ARG B 1 120 ? 2.352 -29.312 -14.641 1 94.25 120 ARG B N 1
ATOM 2781 C CA . ARG B 1 120 ? 2.957 -30.625 -14.492 1 94.25 120 ARG B CA 1
ATOM 2782 C C . ARG B 1 120 ? 4.098 -30.609 -13.484 1 94.25 120 ARG B C 1
ATOM 2784 O O . ARG B 1 120 ? 4.594 -31.656 -13.078 1 94.25 120 ARG B O 1
ATOM 2791 N N . SER B 1 121 ? 4.523 -29.422 -13.039 1 94.94 121 SER B N 1
ATOM 2792 C CA . SER B 1 121 ? 5.594 -29.344 -12.055 1 94.94 121 SER B CA 1
ATOM 2793 C C . SER B 1 121 ? 5.078 -29.641 -10.648 1 94.94 121 SER B C 1
ATOM 2795 O O . SER B 1 121 ? 5.859 -29.75 -9.703 1 94.94 121 SER B O 1
ATOM 2797 N N . TYR B 1 122 ? 3.812 -29.875 -10.562 1 96.69 122 TYR B N 1
ATOM 2798 C CA . TYR B 1 122 ? 3.18 -30.188 -9.289 1 96.69 122 TYR B CA 1
ATOM 2799 C C . TYR B 1 122 ? 2.629 -31.609 -9.289 1 96.69 122 TYR B C 1
ATOM 2801 O O . TYR B 1 122 ? 2.338 -32.156 -10.352 1 96.69 122 TYR B O 1
ATOM 2809 N N . PRO B 1 123 ? 2.463 -32.219 -8.102 1 95.94 123 PRO B N 1
ATOM 2810 C CA . PRO B 1 123 ? 1.854 -33.531 -8.039 1 95.94 123 PRO B CA 1
ATOM 2811 C C . PRO B 1 123 ? 0.333 -33.5 -8.164 1 95.94 123 PRO B C 1
ATOM 2813 O O . PRO B 1 123 ? -0.291 -32.5 -7.82 1 95.94 123 PRO B O 1
ATOM 2816 N N . LEU B 1 124 ? -0.19 -34.625 -8.734 1 96.75 124 LEU B N 1
ATOM 2817 C CA . LEU B 1 124 ? -1.636 -34.781 -8.648 1 96.75 124 LEU B CA 1
ATOM 2818 C C . LEU B 1 124 ? -2.061 -35.156 -7.23 1 96.75 124 LEU B C 1
ATOM 2820 O O . LEU B 1 124 ? -1.457 -36 -6.602 1 96.75 124 LEU B O 1
ATOM 2824 N N . LYS B 1 125 ? -3.006 -34.406 -6.703 1 96.38 125 LYS B N 1
ATOM 2825 C CA . LYS B 1 125 ? -3.625 -34.688 -5.41 1 96.38 125 LYS B CA 1
ATOM 2826 C C . LYS B 1 125 ? -5.148 -34.625 -5.508 1 96.38 125 LYS B C 1
ATOM 2828 O O . LYS B 1 125 ? -5.699 -34.25 -6.543 1 96.38 125 LYS B O 1
ATOM 2833 N N . THR B 1 126 ? -5.828 -35.062 -4.438 1 95.94 126 THR B N 1
ATOM 2834 C CA . THR B 1 126 ? -7.289 -35.062 -4.457 1 95.94 126 THR B CA 1
ATOM 2835 C C . THR B 1 126 ? -7.832 -33.625 -4.594 1 95.94 126 THR B C 1
ATOM 2837 O O . THR B 1 126 ? -8.93 -33.438 -5.109 1 95.94 126 THR B O 1
ATOM 2840 N N . TRP B 1 127 ? -7.023 -32.656 -4.18 1 96.25 127 TRP B N 1
ATOM 2841 C CA . TRP B 1 127 ? -7.461 -31.25 -4.219 1 96.25 127 TRP B CA 1
ATOM 2842 C C . TRP B 1 127 ? -6.652 -30.453 -5.242 1 96.25 127 TRP B C 1
ATOM 2844 O O . TRP B 1 127 ? -6.898 -29.266 -5.445 1 96.25 127 TRP B O 1
ATOM 2854 N N . LEU B 1 128 ? -5.652 -31.094 -5.852 1 97.56 128 LEU B N 1
ATOM 2855 C CA . LEU B 1 128 ? -4.789 -30.469 -6.852 1 97.56 128 LEU B CA 1
ATOM 2856 C C . LEU B 1 128 ? -4.844 -31.234 -8.164 1 97.56 128 LEU B C 1
ATOM 2858 O O . LEU B 1 128 ? -4.422 -32.406 -8.227 1 97.56 128 LEU B O 1
ATOM 2862 N N . MET B 1 129 ? -5.336 -30.562 -9.195 1 96.81 129 MET B N 1
ATOM 2863 C CA . MET B 1 129 ? -5.477 -31.203 -10.5 1 96.81 129 MET B CA 1
ATOM 2864 C C . MET B 1 129 ? -4.379 -30.75 -11.453 1 96.81 129 MET B C 1
ATOM 2866 O O . MET B 1 129 ? -4.074 -29.547 -11.531 1 96.81 129 MET B O 1
ATOM 2870 N N . THR B 1 130 ? -3.768 -31.641 -12.07 1 97.5 130 THR B N 1
ATOM 2871 C CA . THR B 1 130 ? -2.723 -31.406 -13.055 1 97.5 130 THR B CA 1
ATOM 2872 C C . THR B 1 130 ? -3.09 -32.031 -14.398 1 97.5 130 THR B C 1
ATOM 2874 O O . THR B 1 130 ? -4.012 -32.844 -14.477 1 97.5 130 THR B O 1
ATOM 2877 N N . PRO B 1 131 ? -2.451 -31.609 -15.477 1 97 131 PRO B N 1
ATOM 2878 C CA . PRO B 1 131 ? -2.768 -32.188 -16.781 1 97 131 PRO B CA 1
ATOM 2879 C C . PRO B 1 131 ? -2.424 -33.688 -16.859 1 97 131 PRO B C 1
ATOM 2881 O O . PRO B 1 131 ? -1.59 -34.156 -16.094 1 97 131 PRO B O 1
ATOM 2884 N N . ILE B 1 132 ? -3.166 -34.375 -17.766 1 95.81 132 ILE B N 1
ATOM 2885 C CA . ILE B 1 132 ? -2.877 -35.75 -18.078 1 95.81 132 ILE B CA 1
ATOM 2886 C C . ILE B 1 132 ? -1.706 -35.844 -19.047 1 95.81 132 ILE B C 1
ATOM 2888 O O . ILE B 1 132 ? -1.76 -35.281 -20.141 1 95.81 132 ILE B O 1
ATOM 2892 N N . LEU B 1 133 ? -0.622 -36.5 -18.719 1 92.31 133 LEU B N 1
ATOM 2893 C CA . LEU B 1 133 ? 0.621 -36.531 -19.469 1 92.31 133 LEU B CA 1
ATOM 2894 C C . LEU B 1 133 ? 0.414 -37.25 -20.812 1 92.31 133 LEU B C 1
ATOM 2896 O O . LEU B 1 133 ? 0.906 -36.781 -21.844 1 92.31 133 LEU B O 1
ATOM 2900 N N . PHE B 1 134 ? -0.357 -38.312 -20.812 1 93.06 134 PHE B N 1
ATOM 2901 C CA . PHE B 1 134 ? -0.644 -39.094 -22.016 1 93.06 134 PHE B CA 1
ATOM 2902 C C . PHE B 1 134 ? -2.143 -39.344 -22.172 1 93.06 134 PHE B C 1
ATOM 2904 O O . PHE B 1 134 ? -2.637 -40.438 -21.891 1 93.06 134 PHE B O 1
ATOM 2911 N N . PRO B 1 135 ? -2.807 -38.312 -22.625 1 94.81 135 PRO B N 1
ATOM 2912 C CA . PRO B 1 135 ? -4.258 -38.469 -22.75 1 94.81 135 PRO B CA 1
ATOM 2913 C C . PRO B 1 135 ? -4.664 -39.531 -23.766 1 94.81 135 PRO B C 1
ATOM 2915 O O . PRO B 1 135 ? -4.082 -39.594 -24.844 1 94.81 135 PRO B O 1
ATOM 2918 N N . CYS B 1 136 ? -5.586 -40.281 -23.312 1 92.06 136 CYS B N 1
ATOM 2919 C CA . CYS B 1 136 ? -6.141 -41.312 -24.172 1 92.06 136 CYS B CA 1
ATOM 2920 C C . CYS B 1 136 ? -7.598 -41.031 -24.516 1 92.06 136 CYS B C 1
ATOM 2922 O O . CYS B 1 136 ? -8.477 -41.156 -23.656 1 92.06 136 CYS B O 1
ATOM 2924 N N . GLY B 1 137 ? -7.902 -40.438 -25.688 1 92.56 137 GLY B N 1
ATOM 2925 C CA . GLY B 1 137 ? -9.273 -40.219 -26.125 1 92.56 137 GLY B CA 1
ATOM 2926 C C . GLY B 1 137 ? -9.672 -38.75 -26.062 1 92.56 137 GLY B C 1
ATOM 2927 O O . GLY B 1 137 ? -8.93 -37.906 -25.531 1 92.56 137 GLY B O 1
ATOM 2928 N N . PRO B 1 138 ? -10.789 -38.469 -26.562 1 94.69 138 PRO B N 1
ATOM 2929 C CA . PRO B 1 138 ? -11.227 -37.062 -26.703 1 94.69 138 PRO B CA 1
ATOM 2930 C C . PRO B 1 138 ? -11.539 -36.406 -25.359 1 94.69 138 PRO B C 1
ATOM 2932 O O . PRO B 1 138 ? -11.312 -35.219 -25.203 1 94.69 138 PRO B O 1
ATOM 2935 N N . ALA B 1 139 ? -12.039 -37.156 -24.438 1 95.19 139 ALA B N 1
ATOM 2936 C CA . ALA B 1 139 ? -12.414 -36.594 -23.141 1 95.19 139 ALA B CA 1
ATOM 2937 C C . ALA B 1 139 ? -11.18 -36.094 -22.375 1 95.19 139 ALA B C 1
ATOM 2939 O O . ALA B 1 139 ? -11.195 -35.031 -21.781 1 95.19 139 ALA B O 1
ATOM 2940 N N . GLU B 1 140 ? -10.18 -36.906 -22.359 1 96.81 140 GLU B N 1
ATOM 2941 C CA . GLU B 1 140 ? -8.945 -36.531 -21.672 1 96.81 140 GLU B CA 1
ATOM 2942 C C . GLU B 1 140 ? -8.25 -35.375 -22.375 1 96.81 140 GLU B C 1
ATOM 2944 O O . GLU B 1 140 ? -7.66 -34.531 -21.719 1 96.81 140 GLU B O 1
ATOM 2949 N N . GLU B 1 141 ? -8.344 -35.344 -23.703 1 96.88 141 GLU B N 1
ATOM 2950 C CA . GLU B 1 141 ? -7.809 -34.219 -24.469 1 96.88 141 GLU B CA 1
ATOM 2951 C C . GLU B 1 141 ? -8.555 -32.938 -24.141 1 96.88 141 GLU B C 1
ATOM 2953 O O . GLU B 1 141 ? -7.945 -31.875 -24 1 96.88 141 GLU B O 1
ATOM 2958 N N . ARG B 1 142 ? -9.836 -33.062 -24.062 1 96.12 142 ARG B N 1
ATOM 2959 C CA . ARG B 1 142 ? -10.656 -31.906 -23.703 1 96.12 142 ARG B CA 1
ATOM 2960 C C . ARG B 1 142 ? -10.352 -31.438 -22.281 1 96.12 142 ARG B C 1
ATOM 2962 O O . ARG B 1 142 ? -10.297 -30.234 -22.031 1 96.12 142 ARG B O 1
ATOM 2969 N N . TYR B 1 143 ? -10.141 -32.375 -21.375 1 96.62 143 TYR B N 1
ATOM 2970 C CA . TYR B 1 143 ? -9.727 -32.062 -20.016 1 96.62 143 TYR B CA 1
ATOM 2971 C C . TYR B 1 143 ? -8.461 -31.219 -20.031 1 96.62 143 TYR B C 1
ATOM 2973 O O . TYR B 1 143 ? -8.406 -30.156 -19.391 1 96.62 143 TYR B O 1
ATOM 2981 N N . ASN B 1 144 ? -7.484 -31.672 -20.703 1 97.44 144 ASN B N 1
ATOM 2982 C CA . ASN B 1 144 ? -6.219 -30.953 -20.781 1 97.44 144 ASN B CA 1
ATOM 2983 C C . ASN B 1 144 ? -6.402 -29.562 -21.391 1 97.44 144 ASN B C 1
ATOM 2985 O O . ASN B 1 144 ? -5.785 -28.594 -20.938 1 97.44 144 ASN B O 1
ATOM 2989 N N . ALA B 1 145 ? -7.227 -29.484 -22.391 1 96.94 145 ALA B N 1
ATOM 2990 C CA . ALA B 1 145 ? -7.473 -28.188 -23.031 1 96.94 145 ALA B CA 1
ATOM 2991 C C . ALA B 1 145 ? -8.125 -27.203 -22.078 1 96.94 145 ALA B C 1
ATOM 2993 O O . ALA B 1 145 ? -7.715 -26.047 -21.984 1 96.94 145 ALA B O 1
ATOM 2994 N N . LEU B 1 146 ? -9.141 -27.672 -21.359 1 96.56 146 LEU B N 1
ATOM 2995 C CA . LEU B 1 146 ? -9.844 -26.828 -20.406 1 96.56 146 LEU B CA 1
ATOM 2996 C C . LEU B 1 146 ? -8.922 -26.422 -19.25 1 96.56 146 LEU B C 1
ATOM 2998 O O . LEU B 1 146 ? -8.977 -25.281 -18.781 1 96.56 146 LEU B O 1
ATOM 3002 N N . HIS B 1 147 ? -8.141 -27.375 -18.828 1 97.06 147 HIS B N 1
ATOM 3003 C CA . HIS B 1 147 ? -7.16 -27.125 -17.781 1 97.06 147 HIS B CA 1
ATOM 3004 C C . HIS B 1 147 ? -6.184 -26.016 -18.203 1 97.06 147 HIS B C 1
ATOM 3006 O O . HIS B 1 147 ? -5.949 -25.078 -17.453 1 97.06 147 HIS B O 1
ATOM 3012 N N . HIS B 1 148 ? -5.68 -26.141 -19.391 1 96.62 148 HIS B N 1
ATOM 3013 C CA . HIS B 1 148 ? -4.754 -25.156 -19.938 1 96.62 148 HIS B CA 1
ATOM 3014 C C . HIS B 1 148 ? -5.406 -23.781 -20.031 1 96.62 148 HIS B C 1
ATOM 3016 O O . HIS B 1 148 ? -4.781 -22.781 -19.703 1 96.62 148 HIS B O 1
ATOM 3022 N N . GLN B 1 149 ? -6.586 -23.812 -20.5 1 96.62 149 GLN B N 1
ATOM 3023 C CA . GLN B 1 149 ? -7.328 -22.562 -20.609 1 96.62 149 GLN B CA 1
ATOM 3024 C C . GLN B 1 149 ? -7.52 -21.906 -19.25 1 96.62 149 GLN B C 1
ATOM 3026 O O . GLN B 1 149 ? -7.344 -20.688 -19.109 1 96.62 149 GLN B O 1
ATOM 3031 N N . ALA B 1 150 ? -7.848 -22.656 -18.312 1 95.81 150 ALA B N 1
ATOM 3032 C CA . ALA B 1 150 ? -8.078 -22.125 -16.969 1 95.81 150 ALA B CA 1
ATOM 3033 C C . ALA B 1 150 ? -6.801 -21.5 -16.406 1 95.81 150 ALA B C 1
ATOM 3035 O O . ALA B 1 150 ? -6.848 -20.453 -15.766 1 95.81 150 ALA B O 1
ATOM 3036 N N . LEU B 1 151 ? -5.66 -22.094 -16.688 1 97.31 151 LEU B N 1
ATOM 3037 C CA . LEU B 1 151 ? -4.387 -21.625 -16.141 1 97.31 151 LEU B CA 1
ATOM 3038 C C . LEU B 1 151 ? -3.932 -20.344 -16.828 1 97.31 151 LEU B C 1
ATOM 3040 O O . LEU B 1 151 ? -2.977 -19.703 -16.391 1 97.31 151 LEU B O 1
ATOM 3044 N N . SER B 1 152 ? -4.586 -19.953 -17.891 1 96.88 152 SER B N 1
ATOM 3045 C CA . SER B 1 152 ? -4.211 -18.734 -18.609 1 96.88 152 SER B CA 1
ATOM 3046 C C . SER B 1 152 ? -4.293 -17.516 -17.703 1 96.88 152 SER B C 1
ATOM 3048 O O . SER B 1 152 ? -3.498 -16.578 -17.844 1 96.88 152 SER B O 1
ATOM 3050 N N . ALA B 1 153 ? -5.25 -17.5 -16.781 1 96.12 153 ALA B N 1
ATOM 3051 C CA . ALA B 1 153 ? -5.391 -16.391 -15.859 1 96.12 153 ALA B CA 1
ATOM 3052 C C . ALA B 1 153 ? -4.152 -16.25 -14.977 1 96.12 153 ALA B C 1
ATOM 3054 O O . ALA B 1 153 ? -3.713 -15.133 -14.68 1 96.12 153 ALA B O 1
ATOM 3055 N N . LEU B 1 154 ? -3.619 -17.344 -14.586 1 97.69 154 LEU B N 1
ATOM 3056 C CA . LEU B 1 154 ? -2.391 -17.344 -13.797 1 97.69 154 LEU B CA 1
ATOM 3057 C C . LEU B 1 154 ? -1.229 -16.781 -14.609 1 97.69 154 LEU B C 1
ATOM 3059 O O . LEU B 1 154 ? -0.485 -15.922 -14.133 1 97.69 154 LEU B O 1
ATOM 3063 N N . ARG B 1 155 ? -1.067 -17.297 -15.812 1 97.19 155 ARG B N 1
ATOM 3064 C CA . ARG B 1 155 ? 0.007 -16.828 -16.672 1 97.19 155 ARG B CA 1
ATOM 3065 C C . ARG B 1 155 ? -0.091 -15.312 -16.906 1 97.19 155 ARG B C 1
ATOM 3067 O O . ARG B 1 155 ? 0.916 -14.609 -16.844 1 97.19 155 ARG B O 1
ATOM 3074 N N . HIS B 1 156 ? -1.229 -14.891 -17.078 1 97.12 156 HIS B N 1
ATOM 3075 C CA . HIS B 1 156 ? -1.462 -13.461 -17.266 1 97.12 156 HIS B CA 1
ATOM 3076 C C . HIS B 1 156 ? -1.118 -12.672 -16 1 97.12 156 HIS B C 1
ATOM 3078 O O . HIS B 1 156 ? -0.481 -11.617 -16.078 1 97.12 156 HIS B O 1
ATOM 3084 N N . THR B 1 157 ? -1.558 -13.164 -14.922 1 97.31 157 THR B N 1
ATOM 3085 C CA . THR B 1 157 ? -1.304 -12.5 -13.648 1 97.31 157 THR B CA 1
ATOM 3086 C C . THR B 1 157 ? 0.195 -12.375 -13.391 1 97.31 157 THR B C 1
ATOM 3088 O O . THR B 1 157 ? 0.676 -11.297 -13.016 1 97.31 157 THR B O 1
ATOM 3091 N N . LEU B 1 158 ? 0.95 -13.445 -13.625 1 97.44 158 LEU B N 1
ATOM 3092 C CA . LEU B 1 158 ? 2.395 -13.43 -13.422 1 97.44 158 LEU B CA 1
ATOM 3093 C C . LEU B 1 158 ? 3.072 -12.469 -14.391 1 97.44 158 LEU B C 1
ATOM 3095 O O . LEU B 1 158 ? 4.008 -11.758 -14.016 1 97.44 158 LEU B O 1
ATOM 3099 N N . THR B 1 159 ? 2.586 -12.43 -15.586 1 95.94 159 THR B N 1
ATOM 3100 C CA . THR B 1 159 ? 3.105 -11.492 -16.578 1 95.94 159 THR B CA 1
ATOM 3101 C C . THR B 1 159 ? 2.83 -10.055 -16.141 1 95.94 159 THR B C 1
ATOM 3103 O O . THR B 1 159 ? 3.711 -9.195 -16.234 1 95.94 159 THR B O 1
ATOM 3106 N N . LEU B 1 160 ? 1.646 -9.812 -15.695 1 95.25 160 LEU B N 1
ATOM 3107 C CA . LEU B 1 160 ? 1.253 -8.477 -15.25 1 95.25 160 LEU B CA 1
ATOM 3108 C C . LEU B 1 160 ? 2.107 -8.023 -14.07 1 95.25 160 LEU B C 1
ATOM 3110 O O . LEU B 1 160 ? 2.514 -6.859 -14.008 1 95.25 160 LEU B O 1
ATOM 3114 N N . LEU B 1 161 ? 2.369 -8.883 -13.164 1 95.38 161 LEU B N 1
ATOM 3115 C CA . LEU B 1 161 ? 3.232 -8.586 -12.031 1 95.38 161 LEU B CA 1
ATOM 3116 C C . LEU B 1 161 ? 4.598 -8.086 -12.5 1 95.38 161 LEU B C 1
ATOM 3118 O O . LEU B 1 161 ? 5.094 -7.07 -12.008 1 95.38 161 LEU B O 1
ATOM 3122 N N . LYS B 1 162 ? 5.148 -8.805 -13.445 1 93.81 162 LYS B N 1
ATOM 3123 C CA . LYS B 1 162 ? 6.465 -8.438 -13.969 1 93.81 162 LYS B CA 1
ATOM 3124 C C . LYS B 1 162 ? 6.418 -7.098 -14.688 1 93.81 162 LYS B C 1
ATOM 3126 O O . LYS B 1 162 ? 7.371 -6.316 -14.633 1 93.81 162 LYS B O 1
ATOM 3131 N N . ARG B 1 163 ? 5.359 -6.855 -15.328 1 91.62 163 ARG B N 1
ATOM 3132 C CA . ARG B 1 163 ? 5.207 -5.602 -16.047 1 91.62 163 ARG B CA 1
ATOM 3133 C C . ARG B 1 163 ? 5.031 -4.43 -15.094 1 91.62 163 ARG B C 1
ATOM 3135 O O . ARG B 1 163 ? 5.602 -3.357 -15.305 1 91.62 163 ARG B O 1
ATOM 3142 N N . ARG B 1 164 ? 4.266 -4.637 -14.125 1 90 164 ARG B N 1
ATOM 3143 C CA . ARG B 1 164 ? 3.982 -3.602 -13.133 1 90 164 ARG B CA 1
ATOM 3144 C C . ARG B 1 164 ? 5.223 -3.287 -12.297 1 90 164 ARG B C 1
ATOM 3146 O O . ARG B 1 164 ? 5.461 -2.131 -11.945 1 90 164 ARG B O 1
ATOM 3153 N N . PHE B 1 165 ? 5.91 -4.348 -11.961 1 93.81 165 PHE B N 1
ATOM 3154 C CA . PHE B 1 165 ? 7.105 -4.234 -11.133 1 93.81 165 PHE B CA 1
ATOM 3155 C C . PHE B 1 165 ? 8.312 -4.84 -11.836 1 93.81 165 PHE B C 1
ATOM 3157 O O . PHE B 1 165 ? 8.602 -6.027 -11.68 1 93.81 165 PHE B O 1
ATOM 3164 N N . ARG B 1 166 ? 9.031 -4.062 -12.461 1 91.94 166 ARG B N 1
ATOM 3165 C CA . ARG B 1 166 ? 10.133 -4.5 -13.312 1 91.94 166 ARG B CA 1
ATOM 3166 C C . ARG B 1 166 ? 11.227 -5.168 -12.492 1 91.94 166 ARG B C 1
ATOM 3168 O O . ARG B 1 166 ? 12.023 -5.941 -13.023 1 91.94 166 ARG B O 1
ATOM 3175 N N . CYS B 1 167 ? 11.266 -4.859 -11.219 1 91.94 167 CYS B N 1
ATOM 3176 C CA . CYS B 1 167 ? 12.266 -5.477 -10.352 1 91.94 167 CYS B CA 1
ATOM 3177 C C . CYS B 1 167 ? 12.023 -6.98 -10.234 1 91.94 167 CYS B C 1
ATOM 3179 O O . CYS B 1 167 ? 12.906 -7.719 -9.789 1 91.94 167 CYS B O 1
ATOM 3181 N N . LEU B 1 168 ? 10.797 -7.43 -10.609 1 95.44 168 LEU B N 1
ATOM 3182 C CA . LEU B 1 168 ? 10.484 -8.852 -10.57 1 95.44 168 LEU B CA 1
ATOM 3183 C C . LEU B 1 168 ? 10.906 -9.531 -11.867 1 95.44 168 LEU B C 1
ATOM 3185 O O . LEU B 1 168 ? 10.906 -10.766 -11.961 1 95.44 168 LEU B O 1
ATOM 3189 N N . ASP B 1 169 ? 11.227 -8.711 -12.797 1 90.56 169 ASP B N 1
ATOM 3190 C CA . ASP B 1 169 ? 11.625 -9.211 -14.109 1 90.56 169 ASP B CA 1
ATOM 3191 C C . ASP B 1 169 ? 13.141 -9.352 -14.211 1 90.56 169 ASP B C 1
ATOM 3193 O O . ASP B 1 169 ? 13.867 -8.367 -14.062 1 90.56 169 ASP B O 1
ATOM 3197 N N . ALA B 1 170 ? 13.586 -10.523 -14.523 1 84.62 170 ALA B N 1
ATOM 3198 C CA . ALA B 1 170 ? 15.016 -10.781 -14.633 1 84.62 170 ALA B CA 1
ATOM 3199 C C . ALA B 1 170 ? 15.648 -9.906 -15.719 1 84.62 170 ALA B C 1
ATOM 3201 O O . ALA B 1 170 ? 16.828 -9.562 -15.633 1 84.62 170 ALA B O 1
ATOM 3202 N N . ALA B 1 171 ? 14.859 -9.594 -16.719 1 80.62 171 ALA B N 1
ATOM 3203 C CA . ALA B 1 171 ? 15.352 -8.727 -17.797 1 80.62 171 ALA B CA 1
ATOM 3204 C C . ALA B 1 171 ? 15.719 -7.352 -17.266 1 80.62 171 ALA B C 1
ATOM 3206 O O . ALA B 1 171 ? 16.562 -6.664 -17.828 1 80.62 171 ALA B O 1
ATOM 3207 N N . GLY B 1 172 ? 15.125 -6.98 -16.188 1 76.75 172 GLY B N 1
ATOM 3208 C CA . GLY B 1 172 ? 15.406 -5.691 -15.578 1 76.75 172 GLY B CA 1
ATOM 3209 C C . GLY B 1 172 ? 16.562 -5.734 -14.602 1 76.75 172 GLY B C 1
ATOM 3210 O O . GLY B 1 172 ? 16.906 -4.715 -13.992 1 76.75 172 GLY B O 1
ATOM 3211 N N . GLY B 1 173 ? 17.156 -6.926 -14.5 1 84.44 173 GLY B N 1
ATOM 3212 C CA . GLY B 1 173 ? 18.234 -7.105 -13.539 1 84.44 173 GLY B CA 1
ATOM 3213 C C . GLY B 1 173 ? 17.844 -7.957 -12.352 1 84.44 173 GLY B C 1
ATOM 3214 O O . GLY B 1 173 ? 16.812 -8.625 -12.367 1 84.44 173 GLY B O 1
ATOM 3215 N N . CYS B 1 174 ? 18.797 -8.062 -11.383 1 90.38 174 CYS B N 1
ATOM 3216 C CA . CYS B 1 174 ? 18.531 -8.844 -10.18 1 90.38 174 CYS B CA 1
ATOM 3217 C C . CYS B 1 174 ? 18.438 -7.938 -8.953 1 90.38 174 CYS B C 1
ATOM 3219 O O . CYS B 1 174 ? 19 -6.848 -8.938 1 90.38 174 CYS B O 1
ATOM 3221 N N . LEU B 1 175 ? 17.656 -8.336 -8.055 1 92.19 175 LEU B N 1
ATOM 3222 C CA . LEU B 1 175 ? 17.531 -7.602 -6.801 1 92.19 175 LEU B CA 1
ATOM 3223 C C . LEU B 1 175 ? 18.828 -7.703 -5.992 1 92.19 175 LEU B C 1
ATOM 3225 O O . LEU B 1 175 ? 19.375 -8.797 -5.82 1 92.19 175 LEU B O 1
ATOM 3229 N N . GLN B 1 176 ? 19.281 -6.531 -5.547 1 91.5 176 GLN B N 1
ATOM 3230 C CA . GLN B 1 176 ? 20.547 -6.461 -4.809 1 91.5 176 GLN B CA 1
ATOM 3231 C C . GLN B 1 176 ? 20.297 -6.492 -3.303 1 91.5 176 GLN B C 1
ATOM 3233 O O . GLN B 1 176 ? 20.812 -5.656 -2.564 1 91.5 176 GLN B O 1
ATOM 3238 N N . TYR B 1 177 ? 19.469 -7.352 -2.877 1 92.69 177 TYR B N 1
ATOM 3239 C CA . TYR B 1 177 ? 19.094 -7.477 -1.474 1 92.69 177 TYR B CA 1
ATOM 3240 C C . TYR B 1 177 ? 19.297 -8.906 -0.981 1 92.69 177 TYR B C 1
ATOM 3242 O O . TYR B 1 177 ? 19.562 -9.812 -1.774 1 92.69 177 TYR B O 1
ATOM 3250 N N . THR B 1 178 ? 19.266 -9.094 0.347 1 93.69 178 THR B N 1
ATOM 3251 C CA . THR B 1 178 ? 19.297 -10.422 0.94 1 93.69 178 THR B CA 1
ATOM 3252 C C . THR B 1 178 ? 18.062 -11.227 0.532 1 93.69 178 THR B C 1
ATOM 3254 O O . THR B 1 178 ? 17.031 -10.656 0.167 1 93.69 178 THR B O 1
ATOM 3257 N N . PRO B 1 179 ? 18.156 -12.562 0.587 1 96.44 179 PRO B N 1
ATOM 3258 C CA . PRO B 1 179 ? 17.016 -13.406 0.247 1 96.44 179 PRO B CA 1
ATOM 3259 C C . PRO B 1 179 ? 15.75 -13.023 1.019 1 96.44 179 PRO B C 1
ATOM 3261 O O . PRO B 1 179 ? 14.664 -12.977 0.441 1 96.44 179 PRO B O 1
ATOM 3264 N N . GLN B 1 180 ? 15.914 -12.719 2.283 1 95.38 180 GLN B N 1
ATOM 3265 C CA . GLN B 1 180 ? 14.766 -12.359 3.109 1 95.38 180 GLN B CA 1
ATOM 3266 C C . GLN B 1 180 ? 14.094 -11.094 2.59 1 95.38 180 GLN B C 1
ATOM 3268 O O . GLN B 1 180 ? 12.867 -11.023 2.506 1 95.38 180 GLN B O 1
ATOM 3273 N N . LYS B 1 181 ? 14.898 -10.133 2.244 1 93.94 181 LYS B N 1
ATOM 3274 C CA . LYS B 1 181 ? 14.352 -8.875 1.743 1 93.94 181 LYS B CA 1
ATOM 3275 C C . LYS B 1 181 ? 13.695 -9.062 0.378 1 93.94 181 LYS B C 1
ATOM 3277 O O . LYS B 1 181 ? 12.688 -8.422 0.073 1 93.94 181 LYS B O 1
ATOM 3282 N N . VAL B 1 182 ? 14.297 -9.93 -0.421 1 96.19 182 VAL B N 1
ATOM 3283 C CA . VAL B 1 182 ? 13.727 -10.242 -1.727 1 96.19 182 VAL B CA 1
ATOM 3284 C C . VAL B 1 182 ? 12.328 -10.836 -1.551 1 96.19 182 VAL B C 1
ATOM 3286 O O . VAL B 1 182 ? 11.398 -10.477 -2.279 1 96.19 182 VAL B O 1
ATOM 3289 N N . CYS B 1 183 ? 12.141 -11.656 -0.568 1 97.56 183 CYS B N 1
ATOM 3290 C CA . CYS B 1 183 ? 10.836 -12.242 -0.273 1 97.56 183 CYS B CA 1
ATOM 3291 C C . CYS B 1 183 ? 9.836 -11.172 0.151 1 97.56 183 CYS B C 1
ATOM 3293 O O . CYS B 1 183 ? 8.688 -11.18 -0.287 1 97.56 183 CYS B O 1
ATOM 3295 N N . GLN B 1 184 ? 10.336 -10.234 0.967 1 96.75 184 GLN B N 1
ATOM 3296 C CA . GLN B 1 184 ? 9.469 -9.148 1.422 1 96.75 184 GLN B CA 1
ATOM 3297 C C . GLN B 1 184 ? 9.039 -8.258 0.255 1 96.75 184 GLN B C 1
ATOM 3299 O O . GLN B 1 184 ? 7.891 -7.82 0.195 1 96.75 184 GLN B O 1
ATOM 3304 N N . ILE B 1 185 ? 9.984 -8 -0.615 1 96.12 185 ILE B N 1
ATOM 3305 C CA . ILE B 1 185 ? 9.695 -7.188 -1.793 1 96.12 185 ILE B CA 1
ATOM 3306 C C . ILE B 1 185 ? 8.633 -7.879 -2.646 1 96.12 185 ILE B C 1
ATOM 3308 O O . ILE B 1 185 ? 7.676 -7.242 -3.092 1 96.12 185 ILE B O 1
ATOM 3312 N N . PHE B 1 186 ? 8.82 -9.172 -2.84 1 97.88 186 PHE B N 1
ATOM 3313 C CA . PHE B 1 186 ? 7.867 -9.914 -3.652 1 97.88 186 PHE B CA 1
ATOM 3314 C C . PHE B 1 186 ? 6.473 -9.852 -3.039 1 97.88 186 PHE B C 1
ATOM 3316 O O . PHE B 1 186 ? 5.492 -9.594 -3.738 1 97.88 186 PHE B O 1
ATOM 3323 N N . LEU B 1 187 ? 6.359 -10.062 -1.756 1 97.94 187 LEU B N 1
ATOM 3324 C CA . LEU B 1 187 ? 5.074 -10.008 -1.068 1 97.94 187 LEU B CA 1
ATOM 3325 C C . LEU B 1 187 ? 4.434 -8.633 -1.22 1 97.94 187 LEU B C 1
ATOM 3327 O O . LEU B 1 187 ? 3.232 -8.531 -1.481 1 97.94 187 LEU B O 1
ATOM 3331 N N . ALA B 1 188 ? 5.246 -7.609 -1.062 1 96.56 188 ALA B N 1
ATOM 3332 C CA . ALA B 1 188 ? 4.75 -6.246 -1.221 1 96.56 188 ALA B CA 1
ATOM 3333 C C . ALA B 1 188 ? 4.184 -6.027 -2.621 1 96.56 188 ALA B C 1
ATOM 3335 O O . ALA B 1 188 ? 3.125 -5.414 -2.783 1 96.56 188 ALA B O 1
ATOM 3336 N N . CYS B 1 189 ? 4.867 -6.527 -3.623 1 96.62 189 CYS B N 1
ATOM 3337 C CA . CYS B 1 189 ? 4.402 -6.422 -5 1 96.62 189 CYS B CA 1
ATOM 3338 C C . CYS B 1 189 ? 3.053 -7.113 -5.176 1 96.62 189 CYS B C 1
ATOM 3340 O O . CYS B 1 189 ? 2.164 -6.586 -5.848 1 96.62 189 CYS B O 1
ATOM 3342 N N . CYS B 1 190 ? 2.943 -8.234 -4.559 1 97.69 190 CYS B N 1
ATOM 3343 C CA . CYS B 1 190 ? 1.687 -8.969 -4.645 1 97.69 190 CYS B CA 1
ATOM 3344 C C . CYS B 1 190 ? 0.551 -8.188 -3.99 1 97.69 190 CYS B C 1
ATOM 3346 O O . CYS B 1 190 ? -0.552 -8.117 -4.535 1 97.69 190 CYS B O 1
ATOM 3348 N N . VAL B 1 191 ? 0.82 -7.609 -2.818 1 95.75 191 VAL B N 1
ATOM 3349 C CA . VAL B 1 191 ? -0.17 -6.797 -2.121 1 95.75 191 VAL B CA 1
ATOM 3350 C C . VAL B 1 191 ? -0.587 -5.621 -3.004 1 95.75 191 VAL B C 1
ATOM 3352 O O . VAL B 1 191 ? -1.779 -5.367 -3.191 1 95.75 191 VAL B O 1
ATOM 3355 N N . LEU B 1 192 ? 0.398 -4.945 -3.555 1 93.69 192 LEU B N 1
ATOM 3356 C CA . LEU B 1 192 ? 0.127 -3.771 -4.379 1 93.69 192 LEU B CA 1
ATOM 3357 C C . LEU B 1 192 ? -0.626 -4.16 -5.645 1 93.69 192 LEU B C 1
ATOM 3359 O O . LEU B 1 192 ? -1.467 -3.4 -6.133 1 93.69 192 LEU B O 1
ATOM 3363 N N . HIS B 1 193 ? -0.338 -5.316 -6.184 1 94.88 193 HIS B N 1
ATOM 3364 C CA . HIS B 1 193 ? -1.089 -5.84 -7.32 1 94.88 193 HIS B CA 1
ATOM 3365 C C . HIS B 1 193 ? -2.564 -6.008 -6.973 1 94.88 193 HIS B C 1
ATOM 3367 O O . HIS B 1 193 ? -3.438 -5.578 -7.73 1 94.88 193 HIS B O 1
ATOM 3373 N N . ASN B 1 194 ? -2.852 -6.648 -5.84 1 93.94 194 ASN B N 1
ATOM 3374 C CA . ASN B 1 194 ? -4.234 -6.863 -5.426 1 93.94 194 ASN B CA 1
ATOM 3375 C C . ASN B 1 194 ? -4.949 -5.543 -5.152 1 93.94 194 ASN B C 1
ATOM 3377 O O . ASN B 1 194 ? -6.145 -5.414 -5.422 1 93.94 194 ASN B O 1
ATOM 3381 N N . ILE B 1 195 ? -4.215 -4.613 -4.578 1 88.94 195 ILE B N 1
ATOM 3382 C CA . ILE B 1 195 ? -4.781 -3.285 -4.359 1 88.94 195 ILE B CA 1
ATOM 3383 C C . ILE B 1 195 ? -5.18 -2.67 -5.699 1 88.94 195 ILE B C 1
ATOM 3385 O O . ILE B 1 195 ? -6.258 -2.082 -5.824 1 88.94 195 ILE B O 1
ATOM 3389 N N . ALA B 1 196 ? -4.391 -2.867 -6.648 1 87.81 196 ALA B N 1
ATOM 3390 C CA . ALA B 1 196 ? -4.633 -2.311 -7.98 1 87.81 196 ALA B CA 1
ATOM 3391 C C . ALA B 1 196 ? -5.82 -2.994 -8.648 1 87.81 196 ALA B C 1
ATOM 3393 O O . ALA B 1 196 ? -6.59 -2.35 -9.367 1 87.81 196 ALA B O 1
ATOM 3394 N N . LEU B 1 197 ? -5.98 -4.258 -8.477 1 87.81 197 LEU B N 1
ATOM 3395 C CA . LEU B 1 197 ? -7.035 -5.039 -9.109 1 87.81 197 LEU B CA 1
ATOM 3396 C C . LEU B 1 197 ? -8.398 -4.684 -8.523 1 87.81 197 LEU B C 1
ATOM 3398 O O . LEU B 1 197 ? -9.398 -4.648 -9.25 1 87.81 197 LEU B O 1
ATOM 3402 N N . ARG B 1 198 ? -8.617 -4.66 -7.27 1 78.44 198 ARG B N 1
ATOM 3403 C CA . ARG B 1 198 ? -9.898 -4.379 -6.625 1 78.44 198 ARG B CA 1
ATOM 3404 C C . ARG B 1 198 ? -10.539 -3.127 -7.215 1 78.44 198 ARG B C 1
ATOM 3406 O O . ARG B 1 198 ? -11.766 -3 -7.223 1 78.44 198 ARG B O 1
ATOM 3413 N N . ARG B 1 199 ? -9.984 -2.121 -7.75 1 59.69 199 ARG B N 1
ATOM 3414 C CA . ARG B 1 199 ? -10.648 -0.901 -8.195 1 59.69 199 ARG B CA 1
ATOM 3415 C C . ARG B 1 199 ? -10.805 -0.877 -9.711 1 59.69 199 ARG B C 1
ATOM 3417 O O . ARG B 1 199 ? -11.078 0.172 -10.297 1 59.69 199 ARG B O 1
ATOM 3424 N N . ARG B 1 200 ? -11.078 -1.933 -10.445 1 57.78 200 ARG B N 1
ATOM 3425 C CA . ARG B 1 200 ? -11.328 -1.953 -11.883 1 57.78 200 ARG B CA 1
ATOM 3426 C C . ARG B 1 200 ? -10.32 -1.083 -12.625 1 57.78 200 ARG B C 1
ATOM 3428 O O . ARG B 1 200 ? -10.68 -0.385 -13.578 1 57.78 200 ARG B O 1
ATOM 3435 N N . MET B 1 201 ? -9.227 -0.682 -12.117 1 50.22 201 MET B N 1
ATOM 3436 C CA . MET B 1 201 ? -8.398 0.239 -12.891 1 50.22 201 MET B CA 1
ATOM 3437 C C . MET B 1 201 ? -7.867 -0.433 -14.148 1 50.22 201 MET B C 1
ATOM 3439 O O . MET B 1 201 ? -7.281 -1.515 -14.086 1 50.22 201 MET B O 1
ATOM 3443 N N . PRO B 1 202 ? -8.391 0.011 -15.312 1 43.53 202 PRO B N 1
ATOM 3444 C CA . PRO B 1 202 ? -7.875 -0.533 -16.562 1 43.53 202 PRO B CA 1
ATOM 3445 C C . PRO B 1 202 ? -6.348 -0.506 -16.641 1 43.53 202 PRO B C 1
ATOM 3447 O O . PRO B 1 202 ? -5.723 0.466 -16.203 1 43.53 202 PRO B O 1
ATOM 3450 N N . LEU B 1 203 ? -5.707 -1.553 -16.438 1 46.25 203 LEU B N 1
ATOM 3451 C CA . LEU B 1 203 ? -4.297 -1.53 -16.828 1 46.25 203 LEU B CA 1
ATOM 3452 C C . LEU B 1 203 ? -4.105 -0.794 -18.141 1 46.25 203 LEU B C 1
ATOM 3454 O O . LEU B 1 203 ? -4.875 -0.992 -19.094 1 46.25 203 LEU B O 1
ATOM 3458 N N . GLU B 1 204 ? -3.572 0.436 -18.078 1 41.62 204 GLU B N 1
ATOM 3459 C CA . GLU B 1 204 ? -3.186 0.912 -19.406 1 41.62 204 GLU B CA 1
ATOM 3460 C C . GLU B 1 204 ? -2.506 -0.192 -20.219 1 41.62 204 GLU B C 1
ATOM 3462 O O . GLU B 1 204 ? -1.689 -0.944 -19.688 1 41.62 204 GLU B O 1
ATOM 3467 N N . PRO B 1 205 ? -3.049 -0.517 -21.312 1 37.91 205 PRO B N 1
ATOM 3468 C CA . PRO B 1 205 ? -2.398 -1.497 -22.172 1 37.91 205 PRO B CA 1
ATOM 3469 C C . PRO B 1 205 ? -0.883 -1.319 -22.234 1 37.91 205 PRO B C 1
ATOM 3471 O O . PRO B 1 205 ? -0.387 -0.191 -22.172 1 37.91 205 PRO B O 1
ATOM 3474 N N . PRO B 1 206 ? -0.131 -2.271 -21.75 1 40.03 206 PRO B N 1
ATOM 3475 C CA . PRO B 1 206 ? 1.317 -2.119 -21.922 1 40.03 206 PRO B CA 1
ATOM 3476 C C . PRO B 1 206 ? 1.707 -1.582 -23.297 1 40.03 206 PRO B C 1
ATOM 3478 O O . PRO B 1 206 ? 1.13 -1.988 -24.297 1 40.03 206 PRO B O 1
ATOM 3481 N N . ASP B 1 207 ? 1.979 -0.344 -23.312 1 40.06 207 ASP B N 1
ATOM 3482 C CA . ASP B 1 207 ? 2.422 0.042 -24.656 1 40.06 207 ASP B CA 1
ATOM 3483 C C . ASP B 1 207 ? 3.363 -1.004 -25.25 1 40.06 207 ASP B C 1
ATOM 3485 O O . ASP B 1 207 ? 3.793 -0.882 -26.391 1 40.06 207 ASP B O 1
ATOM 3489 N N . GLY B 1 208 ? 4.227 -1.604 -24.25 1 38 208 GLY B N 1
ATOM 3490 C CA . GLY B 1 208 ? 5.258 -2.377 -24.922 1 38 208 GLY B CA 1
ATOM 3491 C C . GLY B 1 208 ? 4.844 -3.811 -25.203 1 38 208 GLY B C 1
ATOM 3492 O O . GLY B 1 208 ? 3.783 -4.254 -24.766 1 38 208 GLY B O 1
ATOM 3493 N N . PRO B 1 209 ? 5.578 -4.5 -26.188 1 39.69 209 PRO B N 1
ATOM 3494 C CA . PRO B 1 209 ? 5.316 -5.883 -26.594 1 39.69 209 PRO B CA 1
ATOM 3495 C C . PRO B 1 209 ? 5.285 -6.844 -25.406 1 39.69 209 PRO B C 1
ATOM 3497 O O . PRO B 1 209 ? 5.914 -6.586 -24.375 1 39.69 209 PRO B O 1
ATOM 3500 N N . GLU B 1 210 ? 4.258 -7.574 -25.266 1 44.91 210 GLU B N 1
ATOM 3501 C CA . GLU B 1 210 ? 4.148 -8.695 -24.344 1 44.91 210 GLU B CA 1
ATOM 3502 C C . GLU B 1 210 ? 5.484 -9.422 -24.188 1 44.91 210 GLU B C 1
ATOM 3504 O O . GLU B 1 210 ? 6.125 -9.766 -25.188 1 44.91 210 GLU B O 1
ATOM 3509 N N . PRO B 1 211 ? 6.195 -9.234 -23.109 1 45.81 211 PRO B N 1
ATOM 3510 C CA . PRO B 1 211 ? 7.445 -10 -23.078 1 45.81 211 PRO B CA 1
ATOM 3511 C C . PRO B 1 211 ? 7.262 -11.445 -23.516 1 45.81 211 PRO B C 1
ATOM 3513 O O . PRO B 1 211 ? 6.164 -12 -23.391 1 45.81 211 PRO B O 1
ATOM 3516 N N . ASP B 1 212 ? 8.195 -11.922 -24.266 1 42.88 212 ASP B N 1
ATOM 3517 C CA . ASP B 1 212 ? 8.211 -13.328 -24.672 1 42.88 212 ASP B CA 1
ATOM 3518 C C . ASP B 1 212 ? 8.055 -14.25 -23.453 1 42.88 212 ASP B C 1
ATOM 3520 O O . ASP B 1 212 ? 8.664 -14.008 -22.406 1 42.88 212 ASP B O 1
ATOM 3524 N N . PRO B 1 213 ? 7.059 -14.977 -23.438 1 45.53 213 PRO B N 1
ATOM 3525 C CA . PRO B 1 213 ? 6.969 -15.961 -22.359 1 45.53 213 PRO B CA 1
ATOM 3526 C C . PRO B 1 213 ? 8.305 -16.641 -22.047 1 45.53 213 PRO B C 1
ATOM 3528 O O . PRO B 1 213 ? 9.047 -16.984 -22.969 1 45.53 213 PRO B O 1
ATOM 3531 N N . GLU B 1 214 ? 8.938 -16.281 -21.047 1 48 214 GLU B N 1
ATOM 3532 C CA . GLU B 1 214 ? 10.141 -17.047 -20.703 1 48 214 GLU B CA 1
ATOM 3533 C C . GLU B 1 214 ? 9.93 -18.531 -20.938 1 48 214 GLU B C 1
ATOM 3535 O O . GLU B 1 214 ? 8.836 -19.062 -20.719 1 48 214 GLU B O 1
ATOM 3540 N N . PRO B 1 215 ? 10.836 -19.094 -21.734 1 46.38 215 PRO B N 1
ATOM 3541 C CA . PRO B 1 215 ? 10.688 -20.547 -21.891 1 46.38 215 PRO B CA 1
ATOM 3542 C C . PRO B 1 215 ? 10.469 -21.266 -20.562 1 46.38 215 PRO B C 1
ATOM 3544 O O . PRO B 1 215 ? 11.117 -20.938 -19.562 1 46.38 215 PRO B O 1
ATOM 3547 N N . GLU B 1 216 ? 9.289 -21.734 -20.469 1 49.88 216 GLU B N 1
ATOM 3548 C CA . GLU B 1 216 ? 8.977 -22.547 -19.297 1 49.88 216 GLU B CA 1
ATOM 3549 C C . GLU B 1 216 ? 10.109 -23.516 -18.969 1 49.88 216 GLU B C 1
ATOM 3551 O O . GLU B 1 216 ? 10.703 -24.109 -19.875 1 49.88 216 GLU B O 1
ATOM 3556 N N . LEU B 1 217 ? 10.82 -23.312 -17.953 1 50.88 217 LEU B N 1
ATOM 3557 C CA . LEU B 1 217 ? 11.781 -24.328 -17.516 1 50.88 217 LEU B CA 1
ATOM 3558 C C . LEU B 1 217 ? 11.203 -25.734 -17.672 1 50.88 217 LEU B C 1
ATOM 3560 O O . LEU B 1 217 ? 9.984 -25.922 -17.609 1 50.88 217 LEU B O 1
ATOM 3564 N N . PRO B 1 218 ? 12.055 -26.578 -18.234 1 49.81 218 PRO B N 1
ATOM 3565 C CA . PRO B 1 218 ? 11.547 -27.953 -18.25 1 49.81 218 PRO B CA 1
ATOM 3566 C C . PRO B 1 218 ? 10.898 -28.359 -16.938 1 49.81 218 PRO B C 1
ATOM 3568 O O . PRO B 1 218 ? 11.508 -28.219 -15.867 1 49.81 218 PRO B O 1
ATOM 3571 N N . LEU B 1 219 ? 9.586 -28.297 -16.969 1 58.31 219 LEU B N 1
ATOM 3572 C CA . LEU B 1 219 ? 8.836 -28.734 -15.789 1 58.31 219 LEU B CA 1
ATOM 3573 C C . LEU B 1 219 ? 9.133 -30.188 -15.461 1 58.31 219 LEU B C 1
ATOM 3575 O O . LEU B 1 219 ? 9.008 -31.062 -16.328 1 58.31 219 LEU B O 1
ATOM 3579 N N . GLN B 1 220 ? 10.141 -30.531 -14.547 1 56.53 220 GLN B N 1
ATOM 3580 C CA . GLN B 1 220 ? 10.25 -31.922 -14.102 1 56.53 220 GLN B CA 1
ATOM 3581 C C . GLN B 1 220 ? 9.062 -32.312 -13.242 1 56.53 220 GLN B C 1
ATOM 3583 O O . GLN B 1 220 ? 8.742 -31.656 -12.258 1 56.53 220 GLN B O 1
ATOM 3588 N N . ALA B 1 221 ? 8.281 -33.281 -13.82 1 62.72 221 ALA B N 1
ATOM 3589 C CA . ALA B 1 221 ? 7.207 -33.875 -13.023 1 62.72 221 ALA B CA 1
ATOM 3590 C C . ALA B 1 221 ? 7.758 -34.531 -11.773 1 62.72 221 ALA B C 1
ATOM 3592 O O . ALA B 1 221 ? 8.781 -35.219 -11.828 1 62.72 221 ALA B O 1
ATOM 3593 N N . PRO B 1 222 ? 7.105 -34.094 -10.648 1 71.5 222 PRO B N 1
ATOM 3594 C CA . PRO B 1 222 ? 7.613 -34.75 -9.438 1 71.5 222 PRO B CA 1
ATOM 3595 C C . PRO B 1 222 ? 7.461 -36.281 -9.477 1 71.5 222 PRO B C 1
ATOM 3597 O O . PRO B 1 222 ? 6.516 -36.781 -10.086 1 71.5 222 PRO B O 1
ATOM 3600 N N . HIS B 1 223 ? 8.508 -36.969 -9.148 1 62.78 223 HIS B N 1
ATOM 3601 C CA . HIS B 1 223 ? 8.508 -38.406 -9.086 1 62.78 223 HIS B CA 1
ATOM 3602 C C . HIS B 1 223 ? 7.645 -38.906 -7.938 1 62.78 223 HIS B C 1
ATOM 3604 O O . HIS B 1 223 ? 8.156 -39.438 -6.949 1 62.78 223 HIS B O 1
ATOM 3610 N N . VAL B 1 224 ? 6.625 -38.156 -7.676 1 63.19 224 VAL B N 1
ATOM 3611 C CA . VAL B 1 224 ? 5.836 -38.625 -6.543 1 63.19 224 VAL B CA 1
ATOM 3612 C C . VAL B 1 224 ? 4.773 -39.625 -7.02 1 63.19 224 VAL B C 1
ATOM 3614 O O . VAL B 1 224 ? 4.242 -39.469 -8.125 1 63.19 224 VAL B O 1
ATOM 3617 N N . GLN B 1 225 ? 4.621 -40.719 -6.32 1 71.75 225 GLN B N 1
ATOM 3618 C CA . GLN B 1 225 ? 3.574 -41.688 -6.562 1 71.75 225 GLN B CA 1
ATOM 3619 C C . GLN B 1 225 ? 2.191 -41.062 -6.488 1 71.75 225 GLN B C 1
ATOM 3621 O O . GLN B 1 225 ? 1.856 -40.406 -5.5 1 71.75 225 GLN B O 1
ATOM 3626 N N . ILE B 1 226 ? 1.488 -41.031 -7.586 1 80.94 226 ILE B N 1
ATOM 3627 C CA . ILE B 1 226 ? 0.12 -40.531 -7.645 1 80.94 226 ILE B CA 1
ATOM 3628 C C . ILE B 1 226 ? -0.817 -41.5 -6.93 1 80.94 226 ILE B C 1
ATOM 3630 O O . ILE B 1 226 ? -0.809 -42.719 -7.203 1 80.94 226 ILE B O 1
ATOM 3634 N N . SER B 1 227 ? -1.481 -41.031 -5.992 1 88 227 SER B N 1
ATOM 3635 C CA . SER B 1 227 ? -2.42 -41.875 -5.266 1 88 227 SER B CA 1
ATOM 3636 C C . SER B 1 227 ? -3.578 -42.312 -6.156 1 88 227 SER B C 1
ATOM 3638 O O . SER B 1 227 ? -3.945 -41.594 -7.098 1 88 227 SER B O 1
ATOM 3640 N N . SER B 1 228 ? -4.125 -43.469 -5.852 1 92.12 228 SER B N 1
ATOM 3641 C CA . SER B 1 228 ? -5.297 -43.969 -6.566 1 92.12 228 SER B CA 1
ATOM 3642 C C . SER B 1 228 ? -6.492 -43.031 -6.375 1 92.12 228 SER B C 1
ATOM 3644 O O . SER B 1 228 ? -7.293 -42.844 -7.297 1 92.12 228 SER B O 1
ATOM 3646 N N . GLU B 1 229 ? -6.504 -42.469 -5.258 1 94.44 229 GLU B N 1
ATOM 3647 C CA . GLU B 1 229 ? -7.609 -41.562 -4.957 1 94.44 229 GLU B CA 1
ATOM 3648 C C . GLU B 1 229 ? -7.551 -40.312 -5.82 1 94.44 229 GLU B C 1
ATOM 3650 O O . GLU B 1 229 ? -8.57 -39.875 -6.34 1 94.44 229 GLU B O 1
ATOM 3655 N N . ALA B 1 230 ? -6.41 -39.781 -5.984 1 95.62 230 ALA B N 1
ATOM 3656 C CA . ALA B 1 230 ? -6.23 -38.594 -6.809 1 95.62 230 ALA B CA 1
ATOM 3657 C C . ALA B 1 230 ? -6.559 -38.875 -8.273 1 95.62 230 ALA B C 1
ATOM 3659 O O . ALA B 1 230 ? -7.203 -38.062 -8.938 1 95.62 230 ALA B O 1
ATOM 3660 N N . ARG B 1 231 ? -6.215 -40.031 -8.711 1 94.88 231 ARG B N 1
ATOM 3661 C CA . ARG B 1 231 ? -6.531 -40.438 -10.07 1 94.88 231 ARG B CA 1
ATOM 3662 C C . ARG B 1 231 ? -8.039 -40.562 -10.273 1 94.88 231 ARG B C 1
ATOM 3664 O O . ARG B 1 231 ? -8.562 -40.188 -11.32 1 94.88 231 ARG B O 1
ATOM 3671 N N . ALA B 1 232 ? -8.641 -41.094 -9.258 1 96.06 232 ALA B N 1
ATOM 3672 C CA . ALA B 1 232 ? -10.086 -41.281 -9.32 1 96.06 232 ALA B CA 1
ATOM 3673 C C . ALA B 1 232 ? -10.797 -39.906 -9.398 1 96.06 232 ALA B C 1
ATOM 3675 O O . ALA B 1 232 ? -11.766 -39.75 -10.148 1 96.06 232 ALA B O 1
ATOM 3676 N N . VAL B 1 233 ? -10.289 -39 -8.648 1 96 233 VAL B N 1
ATOM 3677 C CA . VAL B 1 233 ? -10.891 -37.688 -8.664 1 96 233 VAL B CA 1
ATOM 3678 C C . VAL B 1 233 ? -10.75 -37.062 -10.055 1 96 233 VAL B C 1
ATOM 3680 O O . VAL B 1 233 ? -11.727 -36.562 -10.609 1 96 233 VAL B O 1
ATOM 3683 N N . ARG B 1 234 ? -9.586 -37.094 -10.602 1 96.31 234 ARG B N 1
ATOM 3684 C CA . ARG B 1 234 ? -9.391 -36.531 -11.93 1 96.31 234 ARG B CA 1
ATOM 3685 C C . ARG B 1 234 ? -10.25 -37.25 -12.969 1 96.31 234 ARG B C 1
ATOM 3687 O O . ARG B 1 234 ? -10.805 -36.594 -13.867 1 96.31 234 ARG B O 1
ATOM 3694 N N . ALA B 1 235 ? -10.391 -38.562 -12.828 1 95.75 235 ALA B N 1
ATOM 3695 C CA . ALA B 1 235 ? -11.227 -39.344 -13.742 1 95.75 235 ALA B CA 1
ATOM 3696 C C . ALA B 1 235 ? -12.68 -38.875 -13.68 1 95.75 235 ALA B C 1
ATOM 3698 O O . ALA B 1 235 ? -13.367 -38.844 -14.703 1 95.75 235 ALA B O 1
ATOM 3699 N N . ARG B 1 236 ? -13.094 -38.562 -12.523 1 95.44 236 ARG B N 1
ATOM 3700 C CA . ARG B 1 236 ? -14.461 -38.062 -12.367 1 95.44 236 ARG B CA 1
ATOM 3701 C C . ARG B 1 236 ? -14.633 -36.75 -13.086 1 95.44 236 ARG B C 1
ATOM 3703 O O . ARG B 1 236 ? -15.672 -36.5 -13.719 1 95.44 236 ARG B O 1
ATOM 3710 N N . ILE B 1 237 ? -13.648 -35.938 -13.008 1 95.44 237 ILE B N 1
ATOM 3711 C CA . ILE B 1 237 ? -13.711 -34.625 -13.688 1 95.44 237 ILE B CA 1
ATOM 3712 C C . ILE B 1 237 ? -13.719 -34.844 -15.195 1 95.44 237 ILE B C 1
ATOM 3714 O O . ILE B 1 237 ? -14.469 -34.188 -15.922 1 95.44 237 ILE B O 1
ATOM 3718 N N . VAL B 1 238 ? -12.898 -35.781 -15.68 1 96.19 238 VAL B N 1
ATOM 3719 C CA . VAL B 1 238 ? -12.852 -36.094 -17.109 1 96.19 238 VAL B CA 1
ATOM 3720 C C . VAL B 1 238 ? -14.227 -36.594 -17.562 1 96.19 238 VAL B C 1
ATOM 3722 O O . VAL B 1 238 ? -14.688 -36.219 -18.656 1 96.19 238 VAL B O 1
ATOM 3725 N N . GLN B 1 239 ? -14.867 -37.375 -16.719 1 94.5 239 GLN B N 1
ATOM 3726 C CA . GLN B 1 239 ? -16.203 -37.844 -17.047 1 94.5 239 GLN B CA 1
ATOM 3727 C C . GLN B 1 239 ? -17.203 -36.688 -17.125 1 94.5 239 GLN B C 1
ATOM 3729 O O . GLN B 1 239 ? -18.062 -36.688 -18.016 1 94.5 239 GLN B O 1
ATOM 3734 N N . GLN B 1 240 ? -17.047 -35.812 -16.234 1 91.69 240 GLN B N 1
ATOM 3735 C CA . GLN B 1 240 ? -17.922 -34.625 -16.281 1 91.69 240 GLN B CA 1
ATOM 3736 C C . GLN B 1 240 ? -17.719 -33.844 -17.562 1 91.69 240 GLN B C 1
ATOM 3738 O O . GLN B 1 240 ? -18.688 -33.344 -18.156 1 91.69 240 GLN B O 1
ATOM 3743 N N . VAL B 1 241 ? -16.516 -33.688 -18 1 90.25 241 VAL B N 1
ATOM 3744 C CA . VAL B 1 241 ? -16.172 -33 -19.234 1 90.25 241 VAL B CA 1
ATOM 3745 C C . VAL B 1 241 ? -16.766 -33.719 -20.438 1 90.25 241 VAL B C 1
ATOM 3747 O O . VAL B 1 241 ? -17.312 -33.125 -21.344 1 90.25 241 VAL B O 1
ATOM 3750 N N . ARG B 1 242 ? -16.734 -35 -20.359 1 89.25 242 ARG B N 1
ATOM 3751 C CA . ARG B 1 242 ? -17.281 -35.844 -21.422 1 89.25 242 ARG B CA 1
ATOM 3752 C C . ARG B 1 242 ? -18.797 -35.625 -21.531 1 89.25 242 ARG B C 1
ATOM 3754 O O . ARG B 1 242 ? -19.312 -35.5 -22.641 1 89.25 242 ARG B O 1
ATOM 3761 N N . ASP B 1 243 ? -19.359 -35.531 -20.359 1 88.94 243 ASP B N 1
ATOM 3762 C CA . ASP B 1 243 ? -20.812 -35.375 -20.328 1 88.94 243 ASP B CA 1
ATOM 3763 C C . ASP B 1 243 ? -21.234 -34.031 -20.844 1 88.94 243 ASP B C 1
ATOM 3765 O O . ASP B 1 243 ? -22.359 -33.844 -21.344 1 88.94 243 ASP B O 1
ATOM 3769 N N . SER B 1 244 ? -20.422 -33.062 -20.703 1 82.31 244 SER B N 1
ATOM 3770 C CA . SER B 1 244 ? -20.75 -31.719 -21.156 1 82.31 244 SER B CA 1
ATOM 3771 C C . SER B 1 244 ? -20.5 -31.547 -22.656 1 82.31 244 SER B C 1
ATOM 3773 O O . SER B 1 244 ? -20.984 -30.594 -23.266 1 82.31 244 SER B O 1
ATOM 3775 N N . MET B 1 245 ? -19.641 -32.375 -23.297 1 79.5 245 MET B N 1
ATOM 3776 C CA . MET B 1 245 ? -19.359 -32.344 -24.719 1 79.5 245 MET B CA 1
ATOM 3777 C C . MET B 1 245 ? -20.531 -32.875 -25.531 1 79.5 245 MET B C 1
ATOM 3779 O O . MET B 1 245 ? -20.688 -32.531 -26.703 1 79.5 245 MET B O 1
ATOM 3783 N N . GLY B 1 246 ? -21.297 -33.625 -24.953 1 65.06 246 GLY B N 1
ATOM 3784 C CA . GLY B 1 246 ? -22.453 -34.188 -25.656 1 65.06 246 GLY B CA 1
ATOM 3785 C C . GLY B 1 246 ? -23.734 -33.469 -25.359 1 65.06 246 GLY B C 1
ATOM 3786 O O . GLY B 1 246 ? -23.812 -32.688 -24.391 1 65.06 246 GLY B O 1
#